Protein AF-0000000072070462 (afdb_homodimer)

Structure (mmCIF, N/CA/C/O backbone):
data_AF-0000000072070462-model_v1
#
loop_
_entity.id
_entity.type
_entity.pdbx_description
1 polymer "Cytokinin riboside 5'-monophosphate phosphoribohydrolase"
#
loop_
_atom_site.group_PDB
_atom_site.id
_atom_site.type_symbol
_atom_site.label_atom_id
_atom_site.label_alt_id
_atom_site.label_comp_id
_atom_site.label_asym_id
_atom_site.label_entity_id
_atom_site.label_seq_id
_atom_site.pdbx_PDB_ins_code
_atom_site.Cartn_x
_atom_site.Cartn_y
_atom_site.Cartn_z
_atom_site.occupancy
_atom_site.B_iso_or_equiv
_atom_site.auth_seq_id
_atom_site.auth_comp_id
_atom_site.auth_asym_id
_atom_site.auth_atom_id
_atom_site.pdbx_PDB_model_num
ATOM 1 N N . MET A 1 1 ? 5.954 -18.035 -5.989 1 98.23 1 MET A N 1
ATOM 2 C CA . MET A 1 1 ? 5.394 -16.854 -6.638 1 98.23 1 MET A CA 1
ATOM 3 C C . MET A 1 1 ? 4.188 -16.329 -5.866 1 98.23 1 MET A C 1
ATOM 5 O O . MET A 1 1 ? 3.255 -17.081 -5.577 1 98.23 1 MET A O 1
ATOM 9 N N . CYS A 1 2 ? 4.23 -15.077 -5.515 1 98.66 2 CYS A N 1
ATOM 10 C CA . CYS A 1 2 ? 3.067 -14.418 -4.932 1 98.66 2 CYS A CA 1
ATOM 11 C C . CYS A 1 2 ? 2.26 -13.69 -6.001 1 98.66 2 CYS A C 1
ATOM 13 O O . CYS A 1 2 ? 2.813 -12.904 -6.774 1 98.66 2 CYS A O 1
ATOM 15 N N . VAL A 1 3 ? 0.992 -13.948 -6.027 1 98.82 3 VAL A N 1
ATOM 16 C CA . VAL A 1 3 ? 0.143 -13.298 -7.021 1 98.82 3 VAL A CA 1
ATOM 17 C C . VAL A 1 3 ? -0.932 -12.471 -6.32 1 98.82 3 VAL A C 1
ATOM 19 O O . VAL A 1 3 ? -1.684 -12.992 -5.492 1 98.82 3 VAL A O 1
ATOM 22 N N . PHE A 1 4 ? -0.96 -11.198 -6.631 1 98.62 4 PHE A N 1
ATOM 23 C CA . PHE A 1 4 ? -2.036 -10.294 -6.241 1 98.62 4 PHE A CA 1
ATOM 24 C C . PHE A 1 4 ? -3.077 -10.182 -7.349 1 98.62 4 PHE A C 1
ATOM 26 O O . PHE A 1 4 ? -2.734 -9.929 -8.506 1 98.62 4 PHE A O 1
ATOM 33 N N . CYS A 1 5 ? -4.326 -10.35 -7.011 1 98.18 5 CYS A N 1
ATOM 34 C CA . CYS A 1 5 ? -5.343 -10.229 -8.05 1 98.18 5 CYS A CA 1
ATOM 35 C C . CYS A 1 5 ? -6.708 -9.926 -7.444 1 98.18 5 CYS A C 1
ATOM 37 O O . CYS A 1 5 ? -6.855 -9.888 -6.222 1 98.18 5 CYS A O 1
ATOM 39 N N . GLY A 1 6 ? -7.603 -9.692 -8.32 1 96.28 6 GLY A N 1
ATOM 40 C CA . GLY A 1 6 ? -8.926 -9.262 -7.898 1 96.28 6 GLY A CA 1
ATOM 41 C C . GLY A 1 6 ? -9.725 -10.361 -7.223 1 96.28 6 GLY A C 1
ATOM 42 O O . GLY A 1 6 ? -9.659 -11.523 -7.63 1 96.28 6 GLY A O 1
ATOM 43 N N . SER A 1 7 ? -10.472 -9.97 -6.198 1 91.85 7 SER A N 1
ATOM 44 C CA . SER A 1 7 ? -11.461 -10.861 -5.599 1 91.85 7 SER A CA 1
ATOM 45 C C . SER A 1 7 ? -12.666 -11.046 -6.515 1 91.85 7 SER A C 1
ATOM 47 O O . SER A 1 7 ? -13.496 -11.928 -6.288 1 91.85 7 SER A O 1
ATOM 49 N N . ASN A 1 8 ? -12.722 -10.264 -7.564 1 93.54 8 ASN A N 1
ATOM 50 C CA . ASN A 1 8 ? -13.682 -10.378 -8.657 1 93.54 8 ASN A CA 1
ATOM 51 C C . ASN A 1 8 ? -13.003 -10.792 -9.959 1 93.54 8 ASN A C 1
ATOM 53 O O . ASN A 1 8 ? -11.802 -10.577 -10.133 1 93.54 8 ASN A O 1
ATOM 57 N N . SER A 1 9 ? -13.795 -11.349 -10.879 1 94.44 9 SER A N 1
ATOM 58 C CA . SER A 1 9 ? -13.232 -11.845 -12.131 1 94.44 9 SER A CA 1
ATOM 59 C C . SER A 1 9 ? -13.228 -10.76 -13.203 1 94.44 9 SER A C 1
ATOM 61 O O . SER A 1 9 ? -12.677 -10.954 -14.288 1 94.44 9 SER A O 1
ATOM 63 N N . GLY A 1 10 ? -13.814 -9.6 -12.848 1 95.64 10 GLY A N 1
ATOM 64 C CA . GLY A 1 10 ? -14.039 -8.606 -13.886 1 95.64 10 GLY A CA 1
ATOM 65 C C . GLY A 1 10 ? -15.215 -8.938 -14.785 1 95.64 10 GLY A C 1
ATOM 66 O O . GLY A 1 10 ? -15.837 -9.992 -14.639 1 95.64 10 GLY A O 1
ATOM 67 N N . TYR A 1 11 ? -15.548 -8.038 -15.686 1 96.18 11 TYR A N 1
ATOM 68 C CA . TYR A 1 11 ? -16.729 -8.217 -16.522 1 96.18 11 TYR A CA 1
ATOM 69 C C . TYR A 1 11 ? -16.373 -8.921 -17.826 1 96.18 11 TYR A C 1
ATOM 71 O O . TYR A 1 11 ? -17.239 -9.509 -18.478 1 96.18 11 TYR A O 1
ATOM 79 N N . ARG A 1 12 ? -15.117 -8.817 -18.233 1 97.73 12 ARG A N 1
ATOM 80 C CA . ARG A 1 12 ? -14.734 -9.422 -19.504 1 97.73 12 ARG A CA 1
ATOM 81 C C . ARG A 1 12 ? -13.982 -10.73 -19.283 1 97.73 12 ARG A C 1
ATOM 83 O O . ARG A 1 12 ? -13.18 -10.842 -18.353 1 97.73 12 ARG A O 1
ATOM 90 N N . GLN A 1 13 ? -14.049 -11.69 -20.115 1 97.62 13 GLN A N 1
ATOM 91 C CA . GLN A 1 13 ? -13.485 -13.033 -20.032 1 97.62 13 GLN A CA 1
ATOM 92 C C . GLN A 1 13 ? -11.963 -12.997 -20.137 1 97.62 13 GLN A C 1
ATOM 94 O O . GLN A 1 13 ? -11.278 -13.881 -19.619 1 97.62 13 GLN A O 1
ATOM 99 N N . VAL A 1 14 ? -11.431 -11.973 -20.733 1 98.33 14 VAL A N 1
ATOM 100 C CA . VAL A 1 14 ? -9.997 -11.874 -20.983 1 98.33 14 VAL A CA 1
ATOM 101 C C . VAL A 1 14 ? -9.237 -11.918 -19.659 1 98.33 14 VAL A C 1
ATOM 103 O O . VAL A 1 14 ? -8.12 -12.436 -19.594 1 98.33 14 VAL A O 1
ATOM 106 N N . PHE A 1 15 ? -9.86 -11.486 -18.603 1 98.46 15 PHE A N 1
ATOM 107 C CA . PHE A 1 15 ? -9.194 -11.452 -17.306 1 98.46 15 PHE A CA 1
ATOM 108 C C . PHE A 1 15 ? -9.127 -12.846 -16.695 1 98.46 15 PHE A C 1
ATOM 110 O O . PHE A 1 15 ? -8.087 -13.251 -16.171 1 98.46 15 PHE A O 1
ATOM 117 N N . SER A 1 16 ? -10.188 -13.572 -16.762 1 98.12 16 SER A N 1
ATOM 118 C CA . SER A 1 16 ? -10.19 -14.958 -16.306 1 98.12 16 SER A CA 1
ATOM 119 C C . SER A 1 16 ? -9.226 -15.811 -17.125 1 98.12 16 SER A C 1
ATOM 121 O O . SER A 1 16 ? -8.53 -16.668 -16.578 1 98.12 16 SER A O 1
ATOM 123 N N . ASP A 1 17 ? -9.192 -15.551 -18.414 1 98.55 17 ASP A N 1
ATOM 124 C CA . ASP A 1 17 ? -8.268 -16.271 -19.286 1 98.55 17 ASP A CA 1
ATOM 125 C C . ASP A 1 17 ? -6.818 -16.015 -18.88 1 98.55 17 ASP A C 1
ATOM 127 O O . ASP A 1 17 ? -5.997 -16.935 -18.88 1 98.55 17 ASP A O 1
ATOM 131 N N . ALA A 1 18 ? -6.532 -14.798 -18.575 1 98.55 18 ALA A N 1
ATOM 132 C CA . ALA A 1 18 ? -5.177 -14.434 -18.171 1 98.55 18 ALA A CA 1
ATOM 133 C C . ALA A 1 18 ? -4.781 -15.14 -16.878 1 98.55 18 ALA A C 1
ATOM 135 O O . ALA A 1 18 ? -3.651 -15.615 -16.743 1 98.55 18 ALA A O 1
ATOM 136 N N . ALA A 1 19 ? -5.696 -15.192 -15.901 1 98.43 19 ALA A N 1
ATOM 137 C CA . ALA A 1 19 ? -5.439 -15.891 -14.645 1 98.43 19 ALA A CA 1
ATOM 138 C C . ALA A 1 19 ? -5.19 -17.378 -14.885 1 98.43 19 ALA A C 1
ATOM 140 O O . ALA A 1 19 ? -4.271 -17.961 -14.305 1 98.43 19 ALA A O 1
ATOM 141 N N . THR A 1 20 ? -5.996 -17.96 -15.727 1 98.09 20 THR A N 1
ATOM 142 C CA . THR A 1 20 ? -5.856 -19.37 -16.075 1 98.09 20 THR A CA 1
ATOM 143 C C . THR A 1 20 ? -4.517 -19.627 -16.761 1 98.09 20 THR A C 1
ATOM 145 O O . THR A 1 20 ? -3.815 -20.583 -16.425 1 98.09 20 THR A O 1
ATOM 148 N N . GLU A 1 21 ? -4.203 -18.797 -17.709 1 98.52 21 GLU A N 1
ATOM 149 C CA . GLU A 1 21 ? -2.937 -18.93 -18.425 1 98.52 21 GLU A CA 1
ATOM 150 C C . GLU A 1 21 ? -1.751 -18.825 -17.471 1 98.52 21 GLU A C 1
ATOM 152 O O . GLU A 1 21 ? -0.796 -19.598 -17.573 1 98.52 21 GLU A O 1
ATOM 157 N N . LEU A 1 22 ? -1.793 -17.853 -16.588 1 98.78 22 LEU A N 1
ATOM 158 C CA . LEU A 1 22 ? -0.713 -17.712 -15.617 1 98.78 22 LEU A CA 1
ATOM 159 C C . LEU A 1 22 ? -0.614 -18.949 -14.73 1 98.78 22 LEU A C 1
ATOM 161 O O . LEU A 1 22 ? 0.483 -19.453 -14.48 1 98.78 22 LEU A O 1
ATOM 165 N N . GLY A 1 23 ? -1.777 -19.413 -14.214 1 98.68 23 GLY A N 1
ATOM 166 C CA . GLY A 1 23 ? -1.783 -20.63 -13.417 1 98.68 23 GLY A CA 1
ATOM 167 C C . GLY A 1 23 ? -1.175 -21.818 -14.139 1 98.68 23 GLY A C 1
ATOM 168 O O . GLY A 1 23 ? -0.385 -22.565 -13.558 1 98.68 23 GLY A O 1
ATOM 169 N N . ASP A 1 24 ? -1.527 -21.978 -15.407 1 98.39 24 ASP A N 1
ATOM 170 C CA . ASP A 1 24 ? -0.991 -23.064 -16.221 1 98.39 24 ASP A CA 1
ATOM 171 C C . ASP A 1 24 ? 0.525 -22.948 -16.363 1 98.39 24 ASP A C 1
ATOM 173 O O . ASP A 1 24 ? 1.242 -23.946 -16.261 1 98.39 24 ASP A O 1
ATOM 177 N N . GLU A 1 25 ? 0.974 -21.751 -16.626 1 98.55 25 GLU A N 1
ATOM 178 C CA . GLU A 1 25 ? 2.404 -21.528 -16.816 1 98.55 25 GLU A CA 1
ATOM 179 C C . GLU A 1 25 ? 3.179 -21.79 -15.528 1 98.55 25 GLU A C 1
ATOM 181 O O . GLU A 1 25 ? 4.279 -22.346 -15.561 1 98.55 25 GLU A O 1
ATOM 186 N N . LEU A 1 26 ? 2.638 -21.382 -14.361 1 98.53 26 LEU A N 1
ATOM 187 C CA . LEU A 1 26 ? 3.282 -21.663 -13.083 1 98.53 26 LEU A CA 1
ATOM 188 C C . LEU A 1 26 ? 3.385 -23.166 -12.845 1 98.53 26 LEU A C 1
ATOM 190 O O . LEU A 1 26 ? 4.445 -23.668 -12.464 1 98.53 26 LEU A O 1
ATOM 194 N N . ALA A 1 27 ? 2.308 -23.851 -13.098 1 98.27 27 ALA A N 1
ATOM 195 C CA . ALA A 1 27 ? 2.282 -25.298 -12.903 1 98.27 27 ALA A CA 1
ATOM 196 C C . ALA A 1 27 ? 3.29 -25.993 -13.813 1 98.27 27 ALA A C 1
ATOM 198 O O . ALA A 1 27 ? 4.031 -26.874 -13.371 1 98.27 27 ALA A O 1
ATOM 199 N N . LYS A 1 28 ? 3.266 -25.574 -15.063 1 97.96 28 LYS A N 1
ATOM 200 C CA . LYS A 1 28 ? 4.191 -26.139 -16.042 1 97.96 28 LYS A CA 1
ATOM 201 C C . LYS A 1 28 ? 5.639 -25.964 -15.594 1 97.96 28 LYS A C 1
ATOM 203 O O . LYS A 1 28 ? 6.477 -26.838 -15.828 1 97.96 28 LYS A O 1
ATOM 208 N N . ARG A 1 29 ? 5.932 -24.884 -14.963 1 97.28 29 ARG A N 1
ATOM 209 C CA . ARG A 1 29 ? 7.285 -24.556 -14.526 1 97.28 29 ARG A CA 1
ATOM 210 C C . ARG A 1 29 ? 7.543 -25.067 -13.113 1 97.28 29 ARG A C 1
ATOM 212 O O . ARG A 1 29 ? 8.609 -24.823 -12.544 1 97.28 29 ARG A O 1
ATOM 219 N N . ARG A 1 30 ? 6.558 -25.676 -12.519 1 98.04 30 ARG A N 1
ATOM 220 C CA . ARG A 1 30 ? 6.632 -26.255 -11.181 1 98.04 30 ARG A CA 1
ATOM 221 C C . ARG A 1 30 ? 6.88 -25.178 -10.131 1 98.04 30 ARG A C 1
ATOM 223 O O . ARG A 1 30 ? 7.724 -25.346 -9.249 1 98.04 30 ARG A O 1
ATOM 230 N N . ILE A 1 31 ? 6.218 -24.055 -10.309 1 98.08 31 ILE A N 1
ATOM 231 C CA . ILE A 1 31 ? 6.31 -22.94 -9.373 1 98.08 31 ILE A CA 1
ATOM 232 C C . ILE A 1 31 ? 5.111 -22.961 -8.427 1 98.08 31 ILE A C 1
ATOM 234 O O . ILE A 1 31 ? 3.963 -23.037 -8.871 1 98.08 31 ILE A O 1
ATOM 238 N N . ASP A 1 32 ? 5.384 -22.894 -7.134 1 98.57 32 ASP A N 1
ATOM 239 C CA . ASP A 1 32 ? 4.336 -22.856 -6.119 1 98.57 32 ASP A CA 1
ATOM 240 C C . ASP A 1 32 ? 3.687 -21.476 -6.05 1 98.57 32 ASP A C 1
ATOM 242 O O . ASP A 1 32 ? 4.269 -20.487 -6.502 1 98.57 32 ASP A O 1
ATOM 246 N N . LEU A 1 33 ? 2.49 -21.459 -5.482 1 98.7 33 LEU A N 1
ATOM 247 C CA . LEU A 1 33 ? 1.714 -20.225 -5.453 1 98.7 33 LEU A CA 1
ATOM 248 C C . LEU A 1 33 ? 1.467 -19.772 -4.018 1 98.7 33 LEU A C 1
ATOM 250 O O . LEU A 1 33 ? 1.099 -20.58 -3.162 1 98.7 33 LEU A O 1
ATOM 254 N N . VAL A 1 34 ? 1.719 -18.501 -3.783 1 98.64 34 VAL A N 1
ATOM 255 C CA . VAL A 1 34 ? 1.23 -17.771 -2.619 1 98.64 34 VAL A CA 1
ATOM 256 C C . VAL A 1 34 ? 0.218 -16.715 -3.058 1 98.64 34 VAL A C 1
ATOM 258 O O . VAL A 1 34 ? 0.471 -15.957 -3.998 1 98.64 34 VAL A O 1
ATOM 261 N N . TYR A 1 35 ? -0.968 -16.677 -2.453 1 98.04 35 TYR A N 1
ATOM 262 C CA . TYR A 1 35 ? -1.971 -15.692 -2.844 1 98.04 35 TYR A CA 1
ATOM 263 C C . TYR A 1 35 ? -2.833 -15.29 -1.653 1 98.04 35 TYR A C 1
ATOM 265 O O . TYR A 1 35 ? -2.569 -15.701 -0.521 1 98.04 35 TYR A O 1
ATOM 273 N N . GLY A 1 36 ? -3.819 -14.453 -1.884 1 95.9 36 GLY A N 1
ATOM 274 C CA . GLY A 1 36 ? -4.551 -13.805 -0.807 1 95.9 36 GLY A CA 1
ATOM 275 C C . GLY A 1 36 ? -5.558 -14.719 -0.136 1 95.9 36 GLY A C 1
ATOM 276 O O . GLY A 1 36 ? -6.284 -14.296 0.766 1 95.9 36 GLY A O 1
ATOM 277 N N . GLY A 1 37 ? -5.7 -15.906 -0.567 1 93.62 37 GLY A N 1
ATOM 278 C CA . GLY A 1 37 ? -6.411 -16.942 0.165 1 93.62 37 GLY A CA 1
ATOM 279 C C . GLY A 1 37 ? -7.881 -17.03 -0.202 1 93.62 37 GLY A C 1
ATOM 280 O O . GLY A 1 37 ? -8.586 -17.933 0.253 1 93.62 37 GLY A O 1
ATOM 281 N N . GLY A 1 38 ? -8.391 -16.129 -0.982 1 90.19 38 GLY A N 1
ATOM 282 C CA . GLY A 1 38 ? -9.787 -16.192 -1.384 1 90.19 38 GLY A CA 1
ATOM 283 C C . GLY A 1 38 ? -10.064 -17.275 -2.41 1 90.19 38 GLY A C 1
ATOM 284 O O . GLY A 1 38 ? -9.173 -17.659 -3.17 1 90.19 38 GLY A O 1
ATOM 285 N N . SER A 1 39 ? -11.286 -17.737 -2.385 1 90.68 39 SER A N 1
ATOM 286 C CA . SER A 1 39 ? -11.683 -18.749 -3.359 1 90.68 39 SER A CA 1
ATOM 287 C C . SER A 1 39 ? -12.563 -18.15 -4.451 1 90.68 39 SER A C 1
ATOM 289 O O . SER A 1 39 ? -13.166 -18.881 -5.24 1 90.68 39 SER A O 1
ATOM 291 N N . VAL A 1 40 ? -12.613 -16.842 -4.484 1 90.19 40 VAL A N 1
ATOM 292 C CA . VAL A 1 40 ? -13.514 -16.154 -5.404 1 90.19 40 VAL A CA 1
ATOM 293 C C . VAL A 1 40 ? -12.702 -15.36 -6.425 1 90.19 40 VAL A C 1
ATOM 295 O O . VAL A 1 40 ? -11.516 -15.096 -6.214 1 90.19 40 VAL A O 1
ATOM 298 N N . GLY A 1 41 ? -13.324 -15.058 -7.553 1 94.2 41 GLY A N 1
ATOM 299 C CA . GLY A 1 41 ? -12.716 -14.189 -8.549 1 94.2 41 GLY A CA 1
ATOM 300 C C . GLY A 1 41 ? -11.475 -14.787 -9.184 1 94.2 41 GLY A C 1
ATOM 301 O O . GLY A 1 41 ? -11.411 -15.996 -9.416 1 94.2 41 GLY A O 1
ATOM 302 N N . LEU A 1 42 ? -10.566 -13.946 -9.499 1 97.89 42 LEU A N 1
ATOM 303 C CA . LEU A 1 42 ? -9.33 -14.403 -10.125 1 97.89 42 LEU A CA 1
ATOM 304 C C . LEU A 1 42 ? -8.493 -15.218 -9.145 1 97.89 42 LEU A C 1
ATOM 306 O O . LEU A 1 42 ? -7.744 -16.109 -9.553 1 97.89 42 LEU A O 1
ATOM 310 N N . MET A 1 43 ? -8.662 -14.892 -7.838 1 96.89 43 MET A N 1
ATOM 311 C CA . MET A 1 43 ? -7.943 -15.643 -6.814 1 96.89 43 MET A CA 1
ATOM 312 C C . MET A 1 43 ? -8.319 -17.12 -6.858 1 96.89 43 MET A C 1
ATOM 314 O O . MET A 1 43 ? -7.446 -17.989 -6.812 1 96.89 43 MET A O 1
ATOM 318 N N . GLY A 1 44 ? -9.628 -17.349 -6.939 1 95.69 44 GLY A N 1
ATOM 319 C CA . GLY A 1 44 ? -10.084 -18.728 -7.02 1 95.69 44 GLY A CA 1
ATOM 320 C C . GLY A 1 44 ? -9.584 -19.45 -8.257 1 95.69 44 GLY A C 1
ATOM 321 O O . GLY A 1 44 ? -9.174 -20.61 -8.181 1 95.69 44 GLY A O 1
ATOM 322 N N . LEU A 1 45 ? -9.548 -18.827 -9.336 1 96.65 45 LEU A N 1
ATOM 323 C CA . LEU A 1 45 ? -9.18 -19.422 -10.616 1 96.65 45 LEU A CA 1
ATOM 324 C C . LEU A 1 45 ? -7.703 -19.802 -10.633 1 96.65 45 LEU A C 1
ATOM 326 O O . LEU A 1 45 ? -7.352 -20.931 -10.985 1 96.65 45 LEU A O 1
ATOM 330 N N . ILE A 1 46 ? -6.855 -18.891 -10.233 1 98.02 46 ILE A N 1
ATOM 331 C CA . ILE A 1 46 ? -5.425 -19.155 -10.346 1 98.02 46 ILE A CA 1
ATOM 332 C C . ILE A 1 46 ? -5.013 -20.214 -9.325 1 98.02 46 ILE A C 1
ATOM 334 O O . ILE A 1 46 ? -4.179 -21.074 -9.615 1 98.02 46 ILE A O 1
ATOM 338 N N . SER A 1 47 ? -5.556 -20.086 -8.099 1 97.74 47 SER A N 1
ATOM 339 C CA . SER A 1 47 ? -5.207 -21.08 -7.089 1 97.74 47 SER A CA 1
ATOM 340 C C . SER A 1 47 ? -5.62 -22.481 -7.526 1 97.74 47 SER A C 1
ATOM 342 O O . SER A 1 47 ? -4.861 -23.438 -7.358 1 97.74 47 SER A O 1
ATOM 344 N N . GLN A 1 48 ? -6.787 -22.614 -8.139 1 97.11 48 GLN A N 1
ATOM 345 C CA . GLN A 1 48 ? -7.271 -23.904 -8.62 1 97.11 48 GLN A CA 1
ATOM 346 C C . GLN A 1 48 ? -6.364 -24.457 -9.716 1 97.11 48 GLN A C 1
ATOM 348 O O . GLN A 1 48 ? -6.025 -25.642 -9.709 1 97.11 48 GLN A O 1
ATOM 353 N N . LYS A 1 49 ? -6.011 -23.628 -10.649 1 98.12 49 LYS A N 1
ATOM 354 C CA . LYS A 1 49 ? -5.196 -24.054 -11.783 1 98.12 49 LYS A CA 1
ATOM 355 C C . LYS A 1 49 ? -3.831 -24.555 -11.322 1 98.12 49 LYS A C 1
ATOM 357 O O . LYS A 1 49 ? -3.353 -25.59 -11.792 1 98.12 49 LYS A O 1
ATOM 362 N N . VAL A 1 50 ? -3.203 -23.816 -10.424 1 98.59 50 VAL A N 1
ATOM 363 C CA . VAL A 1 50 ? -1.89 -24.206 -9.923 1 98.59 50 VAL A CA 1
ATOM 364 C C . VAL A 1 50 ? -2.004 -25.504 -9.128 1 98.59 50 VAL A C 1
ATOM 366 O O . VAL A 1 50 ? -1.175 -26.405 -9.276 1 98.59 50 VAL A O 1
ATOM 369 N N . TYR A 1 51 ? -3.032 -25.611 -8.309 1 98.09 51 TYR A N 1
ATOM 370 C CA . TYR A 1 51 ? -3.275 -26.803 -7.505 1 98.09 51 TYR A CA 1
ATOM 371 C C . TYR A 1 51 ? -3.509 -28.021 -8.391 1 98.09 51 TYR A C 1
ATOM 373 O O . TYR A 1 51 ? -2.93 -29.085 -8.16 1 98.09 51 TYR A O 1
ATOM 381 N N . ASP A 1 52 ? -4.325 -27.854 -9.385 1 97.57 52 ASP A N 1
ATOM 382 C CA . ASP A 1 52 ? -4.626 -28.934 -10.32 1 97.57 52 ASP A CA 1
ATOM 383 C C . ASP A 1 52 ? -3.37 -29.384 -11.062 1 97.57 52 ASP A C 1
ATOM 385 O O . ASP A 1 52 ? -3.271 -30.539 -11.483 1 97.57 52 ASP A O 1
ATOM 389 N N . GLY A 1 53 ? -2.506 -28.465 -11.252 1 97.94 53 GLY A N 1
ATOM 390 C CA . GLY A 1 53 ? -1.255 -28.778 -11.925 1 97.94 53 GLY A CA 1
ATOM 391 C C . GLY A 1 53 ? -0.266 -29.507 -11.036 1 97.94 53 GLY A C 1
ATOM 392 O O . GLY A 1 53 ? 0.819 -29.885 -11.485 1 97.94 53 GLY A O 1
ATOM 393 N N . GLY A 1 54 ? -0.58 -29.689 -9.743 1 97.63 54 GLY A N 1
ATOM 394 C CA . GLY A 1 54 ? 0.22 -30.5 -8.839 1 97.63 54 GLY A CA 1
ATOM 395 C C . GLY A 1 54 ? 1.201 -29.686 -8.017 1 97.63 54 GLY A C 1
ATOM 396 O O . GLY A 1 54 ? 2.078 -30.245 -7.355 1 97.63 54 GLY A O 1
ATOM 397 N N . CYS A 1 55 ? 1.091 -28.37 -8.067 1 98.38 55 CYS A N 1
ATOM 398 C CA . CYS A 1 55 ? 1.993 -27.51 -7.31 1 98.38 55 CYS A CA 1
ATOM 399 C C . CYS A 1 55 ? 1.39 -27.14 -5.96 1 98.38 55 CYS A C 1
ATOM 401 O O . CYS A 1 55 ? 0.189 -27.308 -5.745 1 98.38 55 CYS A O 1
ATOM 403 N N . HIS A 1 56 ? 2.228 -26.675 -5.065 1 98.14 56 HIS A N 1
ATOM 404 C CA . HIS A 1 56 ? 1.779 -26.254 -3.743 1 98.14 56 HIS A CA 1
ATOM 405 C C . HIS A 1 56 ? 1.126 -24.877 -3.794 1 98.14 56 HIS A C 1
ATOM 407 O O . HIS A 1 56 ? 1.607 -23.983 -4.495 1 98.14 56 HIS A O 1
ATOM 413 N N . VAL A 1 57 ? 0.012 -24.734 -3.075 1 98.47 57 VAL A N 1
ATOM 414 C CA . VAL A 1 57 ? -0.74 -23.485 -3.017 1 98.47 57 VAL A CA 1
ATOM 415 C C . VAL A 1 57 ? -0.928 -23.062 -1.562 1 98.47 57 VAL A C 1
ATOM 417 O O . VAL A 1 57 ? -1.447 -23.83 -0.747 1 98.47 57 VAL A O 1
ATOM 420 N N . LEU A 1 58 ? -0.462 -21.831 -1.263 1 98.27 58 LEU A N 1
ATOM 421 C CA . LEU A 1 58 ? -0.645 -21.249 0.063 1 98.27 58 LEU A CA 1
ATOM 422 C C . LEU A 1 58 ? -1.474 -19.971 -0.014 1 98.27 58 LEU A C 1
ATOM 424 O O . LEU A 1 58 ? -1.045 -18.984 -0.616 1 98.27 58 LEU A O 1
ATOM 428 N N . GLY A 1 59 ? -2.63 -20.021 0.552 1 97.54 59 GLY A N 1
ATOM 429 C CA . GLY A 1 59 ? -3.434 -18.824 0.737 1 97.54 59 GLY A CA 1
ATOM 430 C C . GLY A 1 59 ? -3.246 -18.182 2.098 1 97.54 59 GLY A C 1
ATOM 431 O O . GLY A 1 59 ? -3.141 -18.879 3.109 1 97.54 59 GLY A O 1
ATOM 432 N N . VAL A 1 60 ? -3.111 -16.847 2.099 1 95.64 60 VAL A N 1
ATOM 433 C CA . VAL A 1 60 ? -3.023 -16.103 3.351 1 95.64 60 VAL A CA 1
ATOM 434 C C . VAL A 1 60 ? -4.205 -15.142 3.466 1 95.64 60 VAL A C 1
ATOM 436 O O . VAL A 1 60 ? -4.38 -14.26 2.622 1 95.64 60 VAL A O 1
ATOM 439 N N . ILE A 1 61 ? -5.005 -15.276 4.525 1 92.69 61 ILE A N 1
ATOM 440 C CA . ILE A 1 61 ? -6.239 -14.5 4.562 1 92.69 61 ILE A CA 1
ATOM 441 C C . ILE A 1 61 ? -6.495 -14.004 5.983 1 92.69 61 ILE A C 1
ATOM 443 O O . ILE A 1 61 ? -6.381 -14.769 6.944 1 92.69 61 ILE A O 1
ATOM 447 N N . PRO A 1 62 ? -6.718 -12.674 6.028 1 86.16 62 PRO A N 1
ATOM 448 C CA . PRO A 1 62 ? -7.165 -12.206 7.342 1 86.16 62 PRO A CA 1
ATOM 449 C C . PRO A 1 62 ? -8.529 -12.769 7.735 1 86.16 62 PRO A C 1
ATOM 451 O O . PRO A 1 62 ? -9.42 -12.886 6.89 1 86.16 62 PRO A O 1
ATOM 454 N N . ARG A 1 63 ? -8.679 -12.977 8.92 1 79.42 63 ARG A N 1
ATOM 455 C CA . ARG A 1 63 ? -9.928 -13.538 9.425 1 79.42 63 ARG A CA 1
ATOM 456 C C . ARG A 1 63 ? -11.122 -12.691 8.996 1 79.42 63 ARG A C 1
ATOM 458 O O . ARG A 1 63 ? -12.155 -13.226 8.588 1 79.42 63 ARG A O 1
ATOM 465 N N . ALA A 1 64 ? -10.997 -11.478 9.024 1 75.83 64 ALA A N 1
ATOM 466 C CA . ALA A 1 64 ? -12.085 -10.54 8.764 1 75.83 64 ALA A CA 1
ATOM 467 C C . ALA A 1 64 ? -12.553 -10.63 7.314 1 75.83 64 ALA A C 1
ATOM 469 O O . ALA A 1 64 ? -13.693 -10.281 6.999 1 75.83 64 ALA A O 1
ATOM 470 N N . LEU A 1 65 ? -11.708 -11.2 6.481 1 84.92 65 LEU A N 1
ATOM 471 C CA . LEU A 1 65 ? -12.043 -11.2 5.062 1 84.92 65 LEU A CA 1
ATOM 472 C C . LEU A 1 65 ? -12.542 -12.572 4.621 1 84.92 65 LEU A C 1
ATOM 474 O O . LEU A 1 65 ? -13.004 -12.736 3.49 1 84.92 65 LEU A O 1
ATOM 478 N N . MET A 1 66 ? -12.491 -13.531 5.446 1 84.36 66 MET A N 1
ATOM 479 C CA . MET A 1 66 ? -12.862 -14.897 5.087 1 84.36 66 MET A CA 1
ATOM 480 C C . MET A 1 66 ? -14.304 -14.958 4.595 1 84.36 66 MET A C 1
ATOM 482 O O . MET A 1 66 ? -14.581 -15.533 3.541 1 84.36 66 MET A O 1
ATOM 486 N N . PRO A 1 67 ? -15.183 -14.326 5.281 1 76.1 67 PRO A N 1
ATOM 487 C CA . PRO A 1 67 ? -16.569 -14.421 4.815 1 76.1 67 PRO A CA 1
ATOM 488 C C . PRO A 1 67 ? -16.778 -13.768 3.45 1 76.1 67 PRO A C 1
ATOM 490 O O . PRO A 1 67 ? -17.694 -14.145 2.715 1 76.1 67 PRO A O 1
ATOM 493 N N . LEU A 1 68 ? -15.938 -12.886 3.149 1 78.46 68 LEU A N 1
ATOM 494 C CA . LEU A 1 68 ? -16.095 -12.131 1.91 1 78.46 68 LEU A CA 1
ATOM 495 C C . LEU A 1 68 ? -15.385 -12.828 0.755 1 78.46 68 LEU A C 1
ATOM 497 O O . LEU A 1 68 ? -15.835 -12.756 -0.391 1 78.46 68 LEU A O 1
ATOM 501 N N . GLU A 1 69 ? -14.302 -13.461 1.117 1 83.54 69 GLU A N 1
ATOM 502 C CA . GLU A 1 69 ? -13.426 -13.906 0.037 1 83.54 69 GLU A CA 1
ATOM 503 C C . GLU A 1 69 ? -13.431 -15.427 -0.086 1 83.54 69 GLU A C 1
ATOM 505 O O . GLU A 1 69 ? -12.831 -15.982 -1.009 1 83.54 69 GLU A O 1
ATOM 510 N N . ILE A 1 70 ? -14.099 -16.088 0.76 1 81.15 70 ILE A N 1
ATOM 511 C CA . ILE A 1 70 ? -14.194 -17.54 0.669 1 81.15 70 ILE A CA 1
ATOM 512 C C . ILE A 1 70 ? -15.647 -17.949 0.438 1 81.15 70 ILE A C 1
ATOM 514 O O . ILE A 1 70 ? -16.509 -17.708 1.287 1 81.15 70 ILE A O 1
ATOM 518 N N . SER A 1 71 ? -15.808 -18.378 -0.772 1 78.57 71 SER A N 1
ATOM 519 C CA . SER A 1 71 ? -17.1 -18.956 -1.128 1 78.57 71 SER A CA 1
ATOM 520 C C . SER A 1 71 ? -16.958 -20.418 -1.536 1 78.57 71 SER A C 1
ATOM 522 O O . SER A 1 71 ? -16.365 -20.724 -2.573 1 78.57 71 SER A O 1
ATOM 524 N N . GLY A 1 72 ? -17.071 -21.329 -0.558 1 77.56 72 GLY A N 1
ATOM 525 C CA . GLY A 1 72 ? -16.915 -22.748 -0.832 1 77.56 72 GLY A CA 1
ATOM 526 C C . GLY A 1 72 ? -15.586 -23.305 -0.359 1 77.56 72 GLY A C 1
ATOM 527 O O . GLY A 1 72 ? -15.121 -22.974 0.734 1 77.56 72 GLY A O 1
ATOM 528 N N . GLN A 1 73 ? -14.965 -24.115 -1.317 1 80.48 73 GLN A N 1
ATOM 529 C CA . GLN A 1 73 ? -13.758 -24.813 -0.889 1 80.48 73 GLN A CA 1
ATOM 530 C C . GLN A 1 73 ? -12.504 -24.083 -1.362 1 80.48 73 GLN A C 1
ATOM 532 O O . GLN A 1 73 ? -12.469 -23.555 -2.475 1 80.48 73 GLN A O 1
ATOM 537 N N . THR A 1 74 ? -11.588 -23.906 -0.463 1 86.66 74 THR A N 1
ATOM 538 C CA . THR A 1 74 ? -10.26 -23.426 -0.83 1 86.66 74 THR A CA 1
ATOM 539 C C . THR A 1 74 ? -9.337 -24.594 -1.164 1 86.66 74 THR A C 1
ATOM 541 O O . THR A 1 74 ? -9.627 -25.741 -0.819 1 86.66 74 THR A O 1
ATOM 544 N N . VAL A 1 75 ? -8.382 -24.251 -1.957 1 91.22 75 VAL A N 1
ATOM 545 C CA . VAL A 1 75 ? -7.429 -25.292 -2.326 1 91.22 75 VAL A CA 1
ATOM 546 C C . VAL A 1 75 ? -6.104 -25.061 -1.602 1 91.22 75 VAL A C 1
ATOM 548 O O . VAL A 1 75 ? -5.783 -23.93 -1.229 1 91.22 75 VAL A O 1
ATOM 551 N N . GLY A 1 76 ? -5.373 -26.203 -1.355 1 94.48 76 GLY A N 1
ATOM 552 C CA . GLY A 1 76 ? -4.065 -26.098 -0.73 1 94.48 76 GLY A CA 1
ATOM 553 C C . GLY A 1 76 ? -4.133 -25.72 0.738 1 94.48 76 GLY A C 1
ATOM 554 O O . GLY A 1 76 ? -5.079 -26.09 1.436 1 94.48 76 GLY A O 1
ATOM 555 N N . GLU A 1 77 ? -3.131 -24.996 1.127 1 94.81 77 GLU A N 1
ATOM 556 C CA . GLU A 1 77 ? -3.022 -24.551 2.513 1 94.81 77 GLU A CA 1
ATOM 557 C C . GLU A 1 77 ? -3.567 -23.136 2.683 1 94.81 77 GLU A C 1
ATOM 559 O O . GLU A 1 77 ? -3.346 -22.273 1.83 1 94.81 77 GLU A O 1
ATOM 564 N N . VAL A 1 78 ? -4.31 -22.969 3.719 1 93.15 78 VAL A N 1
ATOM 565 C CA . VAL A 1 78 ? -4.817 -21.637 4.031 1 93.15 78 VAL A CA 1
ATOM 566 C C . VAL A 1 78 ? -4.31 -21.198 5.403 1 93.15 78 VAL A C 1
ATOM 568 O O . VAL A 1 78 ? -4.544 -21.879 6.404 1 93.15 78 VAL A O 1
ATOM 571 N N . ARG A 1 79 ? -3.653 -20.171 5.379 1 92.46 79 ARG A N 1
ATOM 572 C CA . ARG A 1 79 ? -3.164 -19.57 6.615 1 92.46 79 ARG A CA 1
ATOM 573 C C . ARG A 1 79 ? -3.992 -18.347 6.994 1 92.46 79 ARG A C 1
ATOM 575 O O . ARG A 1 79 ? -4.072 -17.384 6.23 1 92.46 79 ARG A O 1
ATOM 582 N N . ILE A 1 80 ? -4.565 -18.421 8.155 1 88.42 80 ILE A N 1
ATOM 583 C CA . ILE A 1 80 ? -5.38 -17.317 8.65 1 88.42 80 ILE A CA 1
ATOM 584 C C . ILE A 1 80 ? -4.524 -16.388 9.508 1 88.42 80 ILE A C 1
ATOM 586 O O . ILE A 1 80 ? -3.795 -16.846 10.391 1 88.42 80 ILE A O 1
ATOM 590 N N . VAL A 1 81 ? -4.586 -15.058 9.158 1 83.03 81 VAL A N 1
ATOM 591 C CA . VAL A 1 81 ? -3.797 -14.07 9.886 1 83.03 81 VAL A CA 1
ATOM 592 C C . VAL A 1 81 ? -4.722 -13.037 10.525 1 83.03 81 VAL A C 1
ATOM 594 O O . VAL A 1 81 ? -5.939 -13.079 10.328 1 83.03 81 VAL A O 1
ATOM 597 N N . SER A 1 82 ? -4.162 -12.112 11.218 1 76.25 82 SER A N 1
ATOM 598 C CA . SER A 1 82 ? -4.98 -11.23 12.045 1 76.25 82 SER A CA 1
ATOM 599 C C . SER A 1 82 ? -5.456 -10.016 11.255 1 76.25 82 SER A C 1
ATOM 601 O O . SER A 1 82 ? -6.563 -9.521 11.475 1 76.25 82 SER A O 1
ATOM 603 N N . ASP A 1 83 ? -4.553 -9.508 10.385 1 80.87 83 ASP A N 1
ATOM 604 C CA . ASP A 1 83 ? -4.902 -8.273 9.689 1 80.87 83 ASP A CA 1
ATOM 605 C C . ASP A 1 83 ? -4.182 -8.177 8.346 1 80.87 83 ASP A C 1
ATOM 607 O O . ASP A 1 83 ? -3.443 -9.087 7.965 1 80.87 83 ASP A O 1
ATOM 611 N N . MET A 1 84 ? -4.367 -7.056 7.735 1 85.35 84 MET A N 1
ATOM 612 C CA . MET A 1 84 ? -3.88 -6.876 6.371 1 85.35 84 MET A CA 1
ATOM 613 C C . MET A 1 84 ? -2.363 -6.727 6.349 1 85.35 84 MET A C 1
ATOM 615 O O . MET A 1 84 ? -1.711 -7.104 5.374 1 85.35 84 MET A O 1
ATOM 619 N N . HIS A 1 85 ? -1.735 -6.064 7.334 1 82.33 85 HIS A N 1
ATOM 620 C CA . HIS A 1 85 ? -0.286 -5.911 7.38 1 82.33 85 HIS A CA 1
ATOM 621 C C . HIS A 1 85 ? 0.406 -7.26 7.55 1 82.33 85 HIS A C 1
ATOM 623 O O . HIS A 1 85 ? 1.379 -7.556 6.853 1 82.33 85 HIS A O 1
ATOM 629 N N . GLU A 1 86 ? -0.223 -8.093 8.399 1 81.91 86 GLU A N 1
ATOM 630 C CA . GLU A 1 86 ? 0.307 -9.441 8.577 1 81.91 86 GLU A CA 1
ATOM 631 C C . GLU A 1 86 ? 0.147 -10.269 7.306 1 81.91 86 GLU A C 1
ATOM 633 O O . GLU A 1 86 ? 1.016 -11.078 6.972 1 81.91 86 GLU A O 1
ATOM 638 N N . ARG A 1 87 ? -0.947 -10.147 6.71 1 89.75 87 ARG A N 1
ATOM 639 C CA . ARG A 1 87 ? -1.177 -10.841 5.446 1 89.75 87 ARG A CA 1
ATOM 640 C C . ARG A 1 87 ? -0.072 -10.53 4.442 1 89.75 87 ARG A C 1
ATOM 642 O O . ARG A 1 87 ? 0.549 -11.443 3.893 1 89.75 87 ARG A O 1
ATOM 649 N N . LYS A 1 88 ? 0.182 -9.229 4.256 1 90.88 88 LYS A N 1
ATOM 650 C CA . LYS A 1 88 ? 1.17 -8.813 3.264 1 90.88 88 LYS A CA 1
ATOM 651 C C . LYS A 1 88 ? 2.571 -9.267 3.66 1 90.88 88 LYS A C 1
ATOM 653 O O . LYS A 1 88 ? 3.351 -9.704 2.811 1 90.88 88 LYS A O 1
ATOM 658 N N . ALA A 1 89 ? 2.824 -9.172 4.917 1 84.16 89 ALA A N 1
ATOM 659 C CA . ALA A 1 89 ? 4.129 -9.612 5.404 1 84.16 89 ALA A CA 1
ATOM 660 C C . ALA A 1 89 ? 4.324 -11.108 5.176 1 84.16 89 ALA A C 1
ATOM 662 O O . ALA A 1 89 ? 5.384 -11.539 4.717 1 84.16 89 ALA A O 1
ATOM 663 N N . ALA A 1 90 ? 3.324 -11.923 5.49 1 88.18 90 ALA A N 1
ATOM 664 C CA . ALA A 1 90 ? 3.385 -13.373 5.318 1 88.18 90 ALA A CA 1
ATOM 665 C C . ALA A 1 90 ? 3.54 -13.744 3.847 1 88.18 90 ALA A C 1
ATOM 667 O O . ALA A 1 90 ? 4.362 -14.595 3.498 1 88.18 90 ALA A O 1
ATOM 668 N N . MET A 1 91 ? 2.812 -13.098 3.046 1 95.21 91 MET A N 1
ATOM 669 C CA . MET A 1 91 ? 2.884 -13.368 1.613 1 95.21 91 MET A CA 1
ATOM 670 C C . MET A 1 91 ? 4.267 -13.035 1.065 1 95.21 91 MET A C 1
ATOM 672 O O . MET A 1 91 ? 4.828 -13.799 0.278 1 95.21 91 MET A O 1
ATOM 676 N N . ALA A 1 92 ? 4.742 -11.93 1.484 1 90.85 92 ALA A N 1
ATOM 677 C CA . ALA A 1 92 ? 6.059 -11.504 1.016 1 90.85 92 ALA A CA 1
ATOM 678 C C . ALA A 1 92 ? 7.143 -12.478 1.469 1 90.85 92 ALA A C 1
ATOM 680 O O . ALA A 1 92 ? 8.078 -12.768 0.719 1 90.85 92 ALA A O 1
ATOM 681 N N . ARG A 1 93 ? 6.948 -12.978 2.599 1 87.07 93 ARG A N 1
ATOM 682 C CA . ARG A 1 93 ? 7.921 -13.903 3.172 1 87.07 93 ARG A CA 1
ATOM 683 C C . ARG A 1 93 ? 7.935 -15.224 2.411 1 87.07 93 ARG A C 1
ATOM 685 O O . ARG A 1 93 ? 8.992 -15.834 2.234 1 87.07 93 ARG A O 1
ATOM 692 N N . GLU A 1 94 ? 6.874 -15.629 2.015 1 91.92 94 GLU A N 1
ATOM 693 C CA . GLU A 1 94 ? 6.707 -16.954 1.425 1 91.92 94 GLU A CA 1
ATOM 694 C C . GLU A 1 94 ? 6.968 -16.925 -0.079 1 91.92 94 GLU A C 1
ATOM 696 O O . GLU A 1 94 ? 6.952 -17.967 -0.737 1 91.92 94 GLU A O 1
ATOM 701 N N . ALA A 1 95 ? 7.279 -15.755 -0.602 1 95.45 95 ALA A N 1
ATOM 702 C CA . ALA A 1 95 ? 7.366 -15.64 -2.056 1 95.45 95 ALA A CA 1
ATOM 703 C C . ALA A 1 95 ? 8.784 -15.285 -2.494 1 95.45 95 ALA A C 1
ATOM 705 O O . ALA A 1 95 ? 9.523 -14.629 -1.757 1 95.45 95 ALA A O 1
ATOM 706 N N . ASP A 1 96 ? 9.152 -15.704 -3.601 1 94.82 96 ASP A N 1
ATOM 707 C CA . ASP A 1 96 ? 10.434 -15.37 -4.214 1 94.82 96 ASP A CA 1
ATOM 708 C C . ASP A 1 96 ? 10.266 -14.304 -5.294 1 94.82 96 ASP A C 1
ATOM 710 O O . ASP A 1 96 ? 11.25 -13.74 -5.776 1 94.82 96 ASP A O 1
ATOM 714 N N . ALA A 1 97 ? 9.076 -14.053 -5.655 1 97.57 97 ALA A N 1
ATOM 715 C CA . ALA A 1 97 ? 8.712 -13.066 -6.668 1 97.57 97 ALA A CA 1
ATOM 716 C C . ALA A 1 97 ? 7.244 -12.668 -6.543 1 97.57 97 ALA A C 1
ATOM 718 O O . ALA A 1 97 ? 6.472 -13.33 -5.846 1 97.57 97 ALA A O 1
ATOM 719 N N . PHE A 1 98 ? 6.859 -11.581 -7.202 1 98.45 98 PHE A N 1
ATOM 720 C CA . PHE A 1 98 ? 5.509 -11.044 -7.086 1 98.45 98 PHE A CA 1
ATOM 721 C C . PHE A 1 98 ? 4.934 -10.722 -8.46 1 98.45 98 PHE A C 1
ATOM 723 O O . PHE A 1 98 ? 5.638 -10.198 -9.326 1 98.45 98 PHE A O 1
ATOM 730 N N . ILE A 1 99 ? 3.679 -11.048 -8.672 1 98.77 99 ILE A N 1
ATOM 731 C CA . ILE A 1 99 ? 2.963 -10.673 -9.887 1 98.77 99 ILE A CA 1
ATOM 732 C C . ILE A 1 99 ? 1.613 -10.059 -9.522 1 98.77 99 ILE A C 1
ATOM 734 O O . ILE A 1 99 ? 0.923 -10.55 -8.625 1 98.77 99 ILE A O 1
ATOM 738 N N . ALA A 1 100 ? 1.264 -9.03 -10.202 1 98.76 100 ALA A N 1
ATOM 739 C CA . ALA A 1 100 ? -0.088 -8.491 -10.082 1 98.76 100 ALA A CA 1
ATOM 740 C C . ALA A 1 100 ? -0.907 -8.78 -11.337 1 98.76 100 ALA A C 1
ATOM 742 O O . ALA A 1 100 ? -0.521 -8.389 -12.441 1 98.76 100 ALA A O 1
ATOM 743 N N . LEU A 1 101 ? -1.993 -9.47 -11.197 1 98.71 101 LEU A N 1
ATOM 744 C CA . LEU A 1 101 ? -3.084 -9.53 -12.163 1 98.71 101 LEU A CA 1
ATOM 745 C C . LEU A 1 101 ? -4.06 -8.376 -11.955 1 98.71 101 LEU A C 1
ATOM 747 O O . LEU A 1 101 ? -4.015 -7.699 -10.925 1 98.71 101 LEU A O 1
ATOM 751 N N . PRO A 1 102 ? -4.915 -8.117 -12.937 1 98.39 102 PRO A N 1
ATOM 752 C CA . PRO A 1 102 ? -5.895 -7.044 -12.753 1 98.39 102 PRO A CA 1
ATOM 753 C C . PRO A 1 102 ? -6.692 -7.189 -11.458 1 98.39 102 PRO A C 1
ATOM 755 O O . PRO A 1 102 ? -7.026 -8.307 -11.057 1 98.39 102 PRO A O 1
ATOM 758 N N . GLY A 1 103 ? -6.951 -6.104 -10.818 1 97.96 103 GLY A N 1
ATOM 759 C CA . GLY A 1 103 ? -7.682 -6.057 -9.561 1 97.96 103 GLY A CA 1
ATOM 760 C C . GLY A 1 103 ? -8.084 -4.651 -9.158 1 97.96 103 GLY A C 1
ATOM 761 O O . GLY A 1 103 ? -8.041 -3.728 -9.974 1 97.96 103 GLY A O 1
ATOM 762 N N . GLY A 1 104 ? -8.602 -4.533 -7.972 1 97.27 104 GLY A N 1
ATOM 763 C CA . GLY A 1 104 ? -9.064 -3.253 -7.458 1 97.27 104 GLY A CA 1
ATOM 764 C C . GLY A 1 104 ? -8.04 -2.558 -6.58 1 97.27 104 GLY A C 1
ATOM 765 O O . GLY A 1 104 ? -6.834 -2.689 -6.801 1 97.27 104 GLY A O 1
ATOM 766 N N . TYR A 1 105 ? -8.469 -1.813 -5.584 1 97.18 105 TYR A N 1
ATOM 767 C CA . TYR A 1 105 ? -7.611 -1.016 -4.714 1 97.18 105 TYR A CA 1
ATOM 768 C C . TYR A 1 105 ? -6.614 -1.899 -3.973 1 97.18 105 TYR A C 1
ATOM 770 O O . TYR A 1 105 ? -5.432 -1.562 -3.873 1 97.18 105 TYR A O 1
ATOM 778 N N . GLY A 1 106 ? -7.079 -3.019 -3.492 1 94.86 106 GLY A N 1
ATOM 779 C CA . GLY A 1 106 ? -6.216 -3.914 -2.738 1 94.86 106 GLY A CA 1
ATOM 780 C C . GLY A 1 106 ? -5.06 -4.458 -3.557 1 94.86 106 GLY A C 1
ATOM 781 O O . GLY A 1 106 ? -3.922 -4.496 -3.084 1 94.86 106 GLY A O 1
ATOM 782 N N . THR A 1 107 ? -5.312 -4.843 -4.749 1 97.89 107 THR A N 1
ATOM 783 C CA . THR A 1 107 ? -4.284 -5.376 -5.636 1 97.89 107 THR A CA 1
ATOM 784 C C . THR A 1 107 ? -3.242 -4.31 -5.959 1 97.89 107 THR A C 1
ATOM 786 O O . THR A 1 107 ? -2.039 -4.571 -5.895 1 97.89 107 THR A O 1
ATOM 789 N N . MET A 1 108 ? -3.711 -3.135 -6.251 1 98.01 108 MET A N 1
ATOM 790 C CA . MET A 1 108 ? -2.813 -2.031 -6.578 1 98.01 108 MET A CA 1
ATOM 791 C C . MET A 1 108 ? -1.948 -1.66 -5.378 1 98.01 108 MET A C 1
ATOM 793 O O . MET A 1 108 ? -0.757 -1.38 -5.529 1 98.01 108 MET A O 1
ATOM 797 N N . GLU A 1 109 ? -2.581 -1.63 -4.242 1 96.69 109 GLU A N 1
ATOM 798 C CA . GLU A 1 109 ? -1.857 -1.325 -3.012 1 96.69 109 GLU A CA 1
ATOM 799 C C . GLU A 1 109 ? -0.762 -2.355 -2.746 1 96.69 109 GLU A C 1
ATOM 801 O O . GLU A 1 109 ? 0.366 -1.995 -2.402 1 96.69 109 GLU A O 1
ATOM 806 N N . GLU A 1 110 ? -1.055 -3.652 -2.916 1 96.52 110 GLU A N 1
ATOM 807 C CA . GLU A 1 110 ? -0.083 -4.721 -2.712 1 96.52 110 GLU A CA 1
ATOM 808 C C . GLU A 1 110 ? 1.07 -4.617 -3.706 1 96.52 110 GLU A C 1
ATOM 810 O O . GLU A 1 110 ? 2.235 -4.767 -3.332 1 96.52 110 GLU A O 1
ATOM 815 N N . LEU A 1 111 ? 0.75 -4.323 -4.907 1 97.9 111 LEU A N 1
ATOM 816 C CA . LEU A 1 111 ? 1.767 -4.146 -5.937 1 97.9 111 LEU A CA 1
ATOM 817 C C . LEU A 1 111 ? 2.703 -2.995 -5.586 1 97.9 111 LEU A C 1
ATOM 819 O O . LEU A 1 111 ? 3.926 -3.153 -5.612 1 97.9 111 LEU A O 1
ATOM 823 N N . LEU A 1 112 ? 2.095 -1.883 -5.253 1 97.8 112 LEU A N 1
ATOM 824 C CA . LEU A 1 112 ? 2.888 -0.688 -4.989 1 97.8 112 LEU A CA 1
ATOM 825 C C . LEU A 1 112 ? 3.753 -0.872 -3.747 1 97.8 112 LEU A C 1
ATOM 827 O O . LEU A 1 112 ? 4.862 -0.338 -3.672 1 97.8 112 LEU A O 1
ATOM 831 N N . GLU A 1 113 ? 3.261 -1.634 -2.795 1 94.05 113 GLU A N 1
ATOM 832 C CA . GLU A 1 113 ? 4.097 -1.93 -1.636 1 94.05 113 GLU A CA 1
ATOM 833 C C . GLU A 1 113 ? 5.367 -2.67 -2.046 1 94.05 113 GLU A C 1
ATOM 835 O O . GLU A 1 113 ? 6.466 -2.314 -1.616 1 94.05 113 GLU A O 1
ATOM 840 N N . MET A 1 114 ? 5.256 -3.621 -2.903 1 95.16 114 MET A N 1
ATOM 841 C CA . MET A 1 114 ? 6.42 -4.398 -3.322 1 95.16 114 MET A CA 1
ATOM 842 C C . MET A 1 114 ? 7.369 -3.547 -4.158 1 95.16 114 MET A C 1
ATOM 844 O O . MET A 1 114 ? 8.589 -3.69 -4.059 1 95.16 114 MET A O 1
ATOM 848 N N . ILE A 1 115 ? 6.807 -2.681 -4.938 1 95.84 115 ILE A N 1
ATOM 849 C CA . ILE A 1 115 ? 7.64 -1.797 -5.746 1 95.84 115 ILE A CA 1
ATOM 850 C C . ILE A 1 115 ? 8.394 -0.826 -4.84 1 95.84 115 ILE A C 1
ATOM 852 O O . ILE A 1 115 ? 9.596 -0.612 -5.013 1 95.84 115 ILE A O 1
ATOM 856 N N . THR A 1 116 ? 7.643 -0.257 -3.877 1 91.88 116 THR A N 1
ATOM 857 C CA . THR A 1 116 ? 8.264 0.672 -2.939 1 91.88 116 THR A CA 1
ATOM 858 C C . THR A 1 116 ? 9.401 -0.006 -2.179 1 91.88 116 THR A C 1
ATOM 860 O O . THR A 1 116 ? 10.485 0.563 -2.035 1 91.88 116 THR A O 1
ATOM 863 N N . TRP A 1 117 ? 9.137 -1.195 -1.755 1 87.22 117 TRP A N 1
ATOM 864 C CA . TRP A 1 117 ? 10.139 -1.926 -0.986 1 87.22 117 TRP A CA 1
ATOM 865 C C . TRP A 1 117 ? 11.345 -2.272 -1.853 1 87.22 117 TRP A C 1
ATOM 867 O O . TRP A 1 117 ? 12.484 -2.255 -1.379 1 87.22 117 TRP A O 1
ATOM 877 N N . LEU A 1 118 ? 11.095 -2.619 -3.022 1 89.34 118 LEU A N 1
ATOM 878 C CA . LEU A 1 118 ? 12.17 -2.867 -3.977 1 89.34 118 LEU A CA 1
ATOM 879 C C . LEU A 1 118 ? 13.009 -1.611 -4.19 1 89.34 118 LEU A C 1
ATOM 881 O O . LEU A 1 118 ? 14.24 -1.666 -4.139 1 89.34 118 LEU A O 1
ATOM 885 N N . GLN A 1 119 ? 12.348 -0.515 -4.368 1 87.53 119 GLN A N 1
ATOM 886 C CA . GLN A 1 119 ? 13.003 0.775 -4.559 1 87.53 119 GLN A CA 1
ATOM 887 C C . GLN A 1 119 ? 13.878 1.131 -3.36 1 87.53 119 GLN A C 1
ATOM 889 O O . GLN A 1 119 ? 14.963 1.693 -3.522 1 87.53 119 GLN A O 1
ATOM 894 N N . LEU A 1 120 ? 13.382 0.774 -2.181 1 81.6 120 LEU A N 1
ATOM 895 C CA . LEU A 1 120 ? 14.067 1.143 -0.948 1 81.6 120 LEU A CA 1
ATOM 896 C C . LEU A 1 120 ? 15.123 0.106 -0.581 1 81.6 120 LEU A C 1
ATOM 898 O O . LEU A 1 120 ? 15.822 0.253 0.424 1 81.6 120 LEU A O 1
ATOM 902 N N . GLY A 1 121 ? 15.116 -0.971 -1.348 1 76.86 121 GLY A N 1
ATOM 903 C CA . GLY A 1 121 ? 16.123 -1.992 -1.107 1 76.86 121 GLY A CA 1
ATOM 904 C C . GLY A 1 121 ? 15.753 -2.942 0.016 1 76.86 121 GLY A C 1
ATOM 905 O O . GLY A 1 121 ? 16.614 -3.64 0.555 1 76.86 121 GLY A O 1
ATOM 906 N N . ILE A 1 122 ? 14.542 -2.925 0.406 1 77.15 122 ILE A N 1
ATOM 907 C CA . ILE A 1 122 ? 14.063 -3.809 1.463 1 77.15 122 ILE A CA 1
ATOM 908 C C . ILE A 1 122 ? 14.05 -5.252 0.964 1 77.15 122 ILE A C 1
ATOM 910 O O . ILE A 1 122 ? 14.303 -6.183 1.731 1 77.15 122 ILE A O 1
ATOM 914 N N . HIS A 1 123 ? 13.766 -5.424 -0.308 1 80.58 123 HIS A N 1
ATOM 915 C CA . HIS A 1 123 ? 13.926 -6.722 -0.954 1 80.58 123 HIS A CA 1
ATOM 916 C C . HIS A 1 123 ? 14.481 -6.57 -2.366 1 80.58 123 HIS A C 1
ATOM 918 O O . HIS A 1 123 ? 14.586 -5.454 -2.88 1 80.58 123 HIS A O 1
ATOM 924 N N . LYS A 1 124 ? 14.806 -7.685 -2.937 1 86.11 124 LYS A N 1
ATOM 925 C CA . LYS A 1 124 ? 15.369 -7.664 -4.284 1 86.11 124 LYS A CA 1
ATOM 926 C C . LYS A 1 124 ? 14.626 -8.627 -5.205 1 86.11 124 LYS A C 1
ATOM 928 O O . LYS A 1 124 ? 15.142 -9.01 -6.257 1 86.11 124 LYS A O 1
ATOM 933 N N . LYS A 1 125 ? 13.492 -9.042 -4.75 1 91.23 125 LYS A N 1
ATOM 934 C CA . LYS A 1 125 ? 12.712 -10.025 -5.496 1 91.23 125 LYS A CA 1
ATOM 935 C C . LYS A 1 125 ? 12.062 -9.393 -6.724 1 91.23 125 LYS A C 1
ATOM 937 O O . LYS A 1 125 ? 11.586 -8.257 -6.666 1 91.23 125 LYS A O 1
ATOM 942 N N . PRO A 1 126 ? 12.008 -10.122 -7.822 1 96.22 126 PRO A N 1
ATOM 943 C CA . PRO A 1 126 ? 11.361 -9.584 -9.021 1 96.22 126 PRO A CA 1
ATOM 944 C C . PRO A 1 126 ? 9.889 -9.245 -8.795 1 96.22 126 PRO A C 1
ATOM 946 O O . PRO A 1 126 ? 9.184 -9.976 -8.095 1 96.22 126 PRO A O 1
ATOM 949 N N . VAL A 1 127 ? 9.494 -8.152 -9.364 1 97.41 127 VAL A N 1
ATOM 950 C CA . VAL A 1 127 ? 8.102 -7.715 -9.345 1 97.41 127 VAL A CA 1
ATOM 951 C C . VAL A 1 127 ? 7.584 -7.575 -10.775 1 97.41 127 VAL A C 1
ATOM 953 O O . VAL A 1 127 ? 8.215 -6.922 -11.609 1 97.41 127 VAL A O 1
ATOM 956 N N . GLY A 1 128 ? 6.481 -8.273 -11.063 1 98.29 128 GLY A N 1
ATOM 957 C CA . GLY A 1 128 ? 5.912 -8.254 -12.401 1 98.29 128 GLY A CA 1
ATOM 958 C C . GLY A 1 128 ? 4.475 -7.77 -12.432 1 98.29 128 GLY A C 1
ATOM 959 O O . GLY A 1 128 ? 3.707 -8.03 -11.504 1 98.29 128 GLY A O 1
ATOM 960 N N . LEU A 1 129 ? 4.143 -7.086 -13.48 1 98.34 129 LEU A N 1
ATOM 961 C CA . LEU A 1 129 ? 2.794 -6.607 -13.761 1 98.34 129 LEU A CA 1
ATOM 962 C C . LEU A 1 129 ? 2.247 -7.239 -15.037 1 98.34 129 LEU A C 1
ATOM 964 O O . LEU A 1 129 ? 2.789 -7.022 -16.124 1 98.34 129 LEU A O 1
ATOM 968 N N . LEU A 1 130 ? 1.243 -8.067 -14.842 1 98.77 130 LEU A N 1
ATOM 969 C CA . LEU A 1 130 ? 0.575 -8.624 -16.013 1 98.77 130 LEU A CA 1
ATOM 970 C C . LEU A 1 130 ? -0.485 -7.664 -16.542 1 98.77 130 LEU A C 1
ATOM 972 O O . LEU A 1 130 ? -1.603 -7.622 -16.025 1 98.77 130 LEU A O 1
ATOM 976 N N . ASN A 1 131 ? -0.186 -6.958 -17.576 1 98.65 131 ASN A N 1
ATOM 977 C CA . ASN A 1 131 ? -1.029 -5.904 -18.13 1 98.65 131 ASN A CA 1
ATOM 978 C C . ASN A 1 131 ? -1.994 -6.451 -19.178 1 98.65 131 ASN A C 1
ATOM 980 O O . ASN A 1 131 ? -1.851 -6.166 -20.368 1 98.65 131 ASN A O 1
ATOM 984 N N . VAL A 1 132 ? -2.989 -7.077 -18.684 1 98.5 132 VAL A N 1
ATOM 985 C CA . VAL A 1 132 ? -3.969 -7.768 -19.515 1 98.5 132 VAL A CA 1
ATOM 986 C C . VAL A 1 132 ? -4.805 -6.748 -20.284 1 98.5 132 VAL A C 1
ATOM 988 O O . VAL A 1 132 ? -5.539 -5.959 -19.684 1 98.5 132 VAL A O 1
ATOM 991 N N . ASP A 1 133 ? -4.694 -6.73 -21.582 1 97.88 133 ASP A N 1
ATOM 992 C CA . ASP A 1 133 ? -5.467 -5.871 -22.473 1 97.88 133 ASP A CA 1
ATOM 993 C C . ASP A 1 133 ? -5.356 -4.406 -22.058 1 97.88 133 ASP A C 1
ATOM 995 O O . ASP A 1 133 ? -6.341 -3.666 -22.104 1 97.88 133 ASP A O 1
ATOM 999 N N . GLY A 1 134 ? -4.314 -4.057 -21.565 1 97.95 134 GLY A N 1
ATOM 1000 C CA . GLY A 1 134 ? -4.019 -2.666 -21.26 1 97.95 134 GLY A CA 1
ATOM 1001 C C . GLY A 1 134 ? -4.649 -2.192 -19.964 1 97.95 134 GLY A C 1
ATOM 1002 O O . GLY A 1 134 ? -4.79 -0.988 -19.74 1 97.95 134 GLY A O 1
ATOM 1003 N N . TYR A 1 135 ? -5.084 -3.095 -19.096 1 98.3 135 TYR A N 1
ATOM 1004 C CA . TYR A 1 135 ? -5.764 -2.741 -17.855 1 98.3 135 TYR A CA 1
ATOM 1005 C C . TYR A 1 135 ? -4.944 -1.74 -17.05 1 98.3 135 TYR A C 1
ATOM 1007 O O . TYR A 1 135 ? -5.498 -0.829 -16.43 1 98.3 135 TYR A O 1
ATOM 1015 N N . TYR A 1 136 ? -3.575 -1.845 -17.054 1 98.42 136 TYR A N 1
ATOM 1016 C CA . TYR A 1 136 ? -2.702 -1.036 -16.21 1 98.42 136 TYR A CA 1
ATOM 1017 C C . TYR A 1 136 ? -2.049 0.081 -17.014 1 98.42 136 TYR A C 1
ATOM 1019 O O . TYR A 1 136 ? -1.073 0.688 -16.565 1 98.42 136 TYR A O 1
ATOM 1027 N N . ASN A 1 137 ? -2.554 0.397 -18.229 1 98.37 137 ASN A N 1
ATOM 1028 C CA . ASN A 1 137 ? -1.955 1.458 -19.032 1 98.37 137 ASN A CA 1
ATOM 1029 C C . ASN A 1 137 ? -1.924 2.783 -18.276 1 98.37 137 ASN A C 1
ATOM 1031 O O . ASN A 1 137 ? -0.921 3.499 -18.311 1 98.37 137 ASN A O 1
ATOM 1035 N N . CYS A 1 138 ? -2.999 3.094 -17.604 1 98.18 138 CYS A N 1
ATOM 1036 C CA . CYS A 1 138 ? -3.06 4.355 -16.874 1 98.18 138 CYS A CA 1
ATOM 1037 C C . CYS A 1 138 ? -2.078 4.359 -15.708 1 98.18 138 CYS A C 1
ATOM 1039 O O . CYS A 1 138 ? -1.483 5.392 -15.395 1 98.18 138 CYS A O 1
ATOM 1041 N N . LEU A 1 139 ? -1.91 3.224 -15.035 1 98.19 139 LEU A N 1
ATOM 1042 C CA . LEU A 1 139 ? -0.936 3.125 -13.953 1 98.19 139 LEU A CA 1
ATOM 1043 C C . LEU A 1 139 ? 0.477 3.372 -14.469 1 98.19 139 LEU A C 1
ATOM 1045 O O . LEU A 1 139 ? 1.235 4.141 -13.872 1 98.19 139 LEU A O 1
ATOM 1049 N N . LEU A 1 140 ? 0.829 2.721 -15.564 1 97.99 140 LEU A N 1
ATOM 1050 C CA . LEU A 1 140 ? 2.151 2.881 -16.16 1 97.99 140 LEU A CA 1
ATOM 1051 C C . LEU A 1 140 ? 2.375 4.321 -16.609 1 97.99 140 LEU A C 1
ATOM 1053 O O . LEU A 1 140 ? 3.474 4.859 -16.457 1 97.99 140 LEU A O 1
ATOM 1057 N N . ALA A 1 141 ? 1.298 4.901 -17.094 1 97.95 141 ALA A N 1
ATOM 1058 C CA . ALA A 1 141 ? 1.386 6.306 -17.483 1 97.95 141 ALA A CA 1
ATOM 1059 C C . ALA A 1 141 ? 1.632 7.197 -16.269 1 97.95 141 ALA A C 1
ATOM 1061 O O . ALA A 1 141 ? 2.347 8.198 -16.36 1 97.95 141 ALA A O 1
ATOM 1062 N N . LEU A 1 142 ? 1.013 6.867 -15.193 1 98.11 142 LEU A N 1
ATOM 1063 C CA . LEU A 1 142 ? 1.238 7.613 -13.96 1 98.11 142 LEU A CA 1
ATOM 1064 C C . LEU A 1 142 ? 2.698 7.52 -13.527 1 98.11 142 LEU A C 1
ATOM 1066 O O . LEU A 1 142 ? 3.279 8.507 -13.072 1 98.11 142 LEU A O 1
ATOM 1070 N N . PHE A 1 143 ? 3.282 6.304 -13.615 1 98.01 143 PHE A N 1
ATOM 1071 C CA . PHE A 1 143 ? 4.689 6.125 -13.277 1 98.01 143 PHE A CA 1
ATOM 1072 C C . PHE A 1 143 ? 5.576 6.969 -14.185 1 98.01 143 PHE A C 1
ATOM 1074 O O . PHE A 1 143 ? 6.518 7.612 -13.718 1 98.01 143 PHE A O 1
ATOM 1081 N N . ASP A 1 144 ? 5.272 6.975 -15.478 1 97.95 144 ASP A N 1
ATOM 1082 C CA . ASP A 1 144 ? 6.022 7.798 -16.421 1 97.95 144 ASP A CA 1
ATOM 1083 C C . ASP A 1 144 ? 5.907 9.28 -16.07 1 97.95 144 ASP A C 1
ATOM 1085 O O . ASP A 1 144 ? 6.896 10.014 -16.12 1 97.95 144 ASP A O 1
ATOM 1089 N N . ASN A 1 145 ? 4.701 9.678 -15.741 1 97.74 145 ASN A N 1
ATOM 1090 C CA . ASN A 1 145 ? 4.493 11.058 -15.314 1 97.74 145 ASN A CA 1
ATOM 1091 C C . ASN A 1 145 ? 5.29 11.381 -14.054 1 97.74 145 ASN A C 1
ATOM 1093 O O . ASN A 1 145 ? 5.794 12.495 -13.902 1 97.74 145 ASN A O 1
ATOM 1097 N N . GLY A 1 146 ? 5.322 10.382 -13.095 1 97.53 146 GLY A N 1
ATOM 1098 C CA . GLY A 1 146 ? 6.133 10.55 -11.9 1 97.53 146 GLY A CA 1
ATOM 1099 C C . GLY A 1 146 ? 7.6 10.795 -12.203 1 97.53 146 GLY A C 1
ATOM 1100 O O . GLY A 1 146 ? 8.255 11.588 -11.525 1 97.53 146 GLY A O 1
ATOM 1101 N N . VAL A 1 147 ? 8.104 10.128 -13.2 1 96 147 VAL A N 1
ATOM 1102 C CA . VAL A 1 147 ? 9.487 10.325 -13.622 1 96 147 VAL A CA 1
ATOM 1103 C C . VAL A 1 147 ? 9.644 11.709 -14.248 1 96 147 VAL A C 1
ATOM 1105 O O . VAL A 1 147 ? 10.558 12.458 -13.894 1 96 147 VAL A O 1
ATOM 1108 N N . GLU A 1 148 ? 8.741 12.079 -15.123 1 97.68 148 GLU A N 1
ATOM 1109 C CA . GLU A 1 148 ? 8.803 13.345 -15.847 1 97.68 148 GLU A CA 1
ATOM 1110 C C . GLU A 1 148 ? 8.721 14.532 -14.892 1 97.68 148 GLU A C 1
ATOM 1112 O O . GLU A 1 148 ? 9.352 15.566 -15.122 1 97.68 148 GLU A O 1
ATOM 1117 N N . GLU A 1 149 ? 7.957 14.329 -13.824 1 97.56 149 GLU A N 1
ATOM 1118 C CA . GLU A 1 149 ? 7.721 15.429 -12.893 1 97.56 149 GLU A CA 1
ATOM 1119 C C . GLU A 1 149 ? 8.73 15.41 -11.749 1 97.56 149 GLU A C 1
ATOM 1121 O O . GLU A 1 149 ? 8.746 16.315 -10.912 1 97.56 149 GLU A O 1
ATOM 1126 N N . GLY A 1 150 ? 9.557 14.373 -11.642 1 96.14 150 GLY A N 1
ATOM 1127 C CA . GLY A 1 150 ? 10.671 14.375 -10.708 1 96.14 150 GLY A CA 1
ATOM 1128 C C . GLY A 1 150 ? 10.343 13.707 -9.386 1 96.14 150 GLY A C 1
ATOM 1129 O O . GLY A 1 150 ? 11.049 13.902 -8.394 1 96.14 150 GLY A O 1
ATOM 1130 N N . PHE A 1 151 ? 9.248 12.917 -9.343 1 97.7 151 PHE A N 1
ATOM 1131 C CA . PHE A 1 151 ? 8.865 12.259 -8.1 1 97.7 151 PHE A CA 1
ATOM 1132 C C . PHE A 1 151 ? 9.35 10.814 -8.081 1 97.7 151 PHE A C 1
ATOM 1134 O O . PHE A 1 151 ? 9.4 10.185 -7.022 1 97.7 151 PHE A O 1
ATOM 1141 N N . ILE A 1 152 ? 9.655 10.268 -9.229 1 95.69 152 ILE A N 1
ATOM 1142 C CA . ILE A 1 152 ? 10.247 8.944 -9.39 1 95.69 152 ILE A CA 1
ATOM 1143 C C . ILE A 1 152 ? 11.552 9.054 -10.175 1 95.69 152 ILE A C 1
ATOM 1145 O O . ILE A 1 152 ? 11.598 9.692 -11.23 1 95.69 152 ILE A O 1
ATOM 1149 N N . LYS A 1 153 ? 12.562 8.513 -9.613 1 91.1 153 LYS A N 1
ATOM 1150 C CA . LYS A 1 153 ? 13.824 8.504 -10.348 1 91.1 153 LYS A CA 1
ATOM 1151 C C . LYS A 1 153 ? 13.722 7.645 -11.605 1 91.1 153 LYS A C 1
ATOM 1153 O O . LYS A 1 153 ? 13.1 6.58 -11.586 1 91.1 153 LYS A O 1
ATOM 1158 N N . PRO A 1 154 ? 14.346 8.073 -12.652 1 90.71 154 PRO A N 1
ATOM 1159 C CA . PRO A 1 154 ? 14.288 7.304 -13.897 1 90.71 154 PRO A CA 1
ATOM 1160 C C . PRO A 1 154 ? 14.709 5.847 -13.711 1 90.71 154 PRO A C 1
ATOM 1162 O O . PRO A 1 154 ? 14.066 4.942 -14.249 1 90.71 154 PRO A O 1
ATOM 1165 N N . ARG A 1 155 ? 15.686 5.564 -12.906 1 86.32 155 ARG A N 1
ATOM 1166 C CA . ARG A 1 155 ? 16.175 4.206 -12.688 1 86.32 155 ARG A CA 1
ATOM 1167 C C . ARG A 1 155 ? 15.133 3.358 -11.967 1 86.32 155 ARG A C 1
ATOM 1169 O O . ARG A 1 155 ? 15.06 2.145 -12.174 1 86.32 155 ARG A O 1
ATOM 1176 N N . ALA A 1 156 ? 14.312 4.034 -11.157 1 91.17 156 ALA A N 1
ATOM 1177 C CA . ALA A 1 156 ? 13.288 3.324 -10.396 1 91.17 156 ALA A CA 1
ATOM 1178 C C . ALA A 1 156 ? 12.125 2.911 -11.293 1 91.17 156 ALA A C 1
ATOM 1180 O O . ALA A 1 156 ? 11.329 2.043 -10.928 1 91.17 156 ALA A O 1
ATOM 1181 N N . ARG A 1 157 ? 11.998 3.531 -12.49 1 92.97 157 ARG A N 1
ATOM 1182 C CA . ARG A 1 157 ? 10.93 3.195 -13.426 1 92.97 157 ARG A CA 1
ATOM 1183 C C . ARG A 1 157 ? 11.127 1.798 -14.004 1 92.97 157 ARG A C 1
ATOM 1185 O O . ARG A 1 157 ? 10.159 1.133 -14.379 1 92.97 157 ARG A O 1
ATOM 1192 N N . ASP A 1 158 ? 12.381 1.276 -13.862 1 89.11 158 ASP A N 1
ATOM 1193 C CA . ASP A 1 158 ? 12.715 0.021 -14.527 1 89.11 158 ASP A CA 1
ATOM 1194 C C . ASP A 1 158 ? 12.933 -1.098 -13.511 1 89.11 158 ASP A C 1
ATOM 1196 O O . ASP A 1 158 ? 13.448 -2.164 -13.854 1 89.11 158 ASP A O 1
ATOM 1200 N N . ILE A 1 159 ? 12.485 -0.874 -12.309 1 90.98 159 ILE A N 1
ATOM 1201 C CA . ILE A 1 159 ? 12.854 -1.841 -11.28 1 90.98 159 ILE A CA 1
ATOM 1202 C C . ILE A 1 159 ? 11.839 -2.982 -11.257 1 90.98 159 ILE A C 1
ATOM 1204 O O . ILE A 1 159 ? 12.031 -3.977 -10.554 1 90.98 159 ILE A O 1
ATOM 1208 N N . PHE A 1 160 ? 10.731 -2.878 -12.01 1 94.89 160 PHE A N 1
ATOM 1209 C CA . PHE A 1 160 ? 9.76 -3.95 -12.194 1 94.89 160 PHE A CA 1
ATOM 1210 C C . PHE A 1 160 ? 9.493 -4.191 -13.675 1 94.89 160 PHE A C 1
ATOM 1212 O O . PHE A 1 160 ? 9.832 -3.356 -14.516 1 94.89 160 PHE A O 1
ATOM 1219 N N . VAL A 1 161 ? 8.899 -5.325 -13.979 1 95.87 161 VAL A N 1
ATOM 1220 C CA . VAL A 1 161 ? 8.674 -5.652 -15.383 1 95.87 161 VAL A CA 1
ATOM 1221 C C . VAL A 1 161 ? 7.175 -5.769 -15.653 1 95.87 161 VAL A C 1
ATOM 1223 O O . VAL A 1 161 ? 6.402 -6.115 -14.756 1 95.87 161 VAL A O 1
ATOM 1226 N N . SER A 1 162 ? 6.765 -5.41 -16.845 1 97.52 162 SER A N 1
ATOM 1227 C CA . SER A 1 162 ? 5.378 -5.505 -17.289 1 97.52 162 SER A CA 1
ATOM 1228 C C . SER A 1 162 ? 5.275 -6.225 -18.63 1 97.52 162 SER A C 1
ATOM 1230 O O . SER A 1 162 ? 6.156 -6.091 -19.482 1 97.52 162 SER A O 1
ATOM 1232 N N . ALA A 1 163 ? 4.303 -7.031 -18.805 1 98.08 163 ALA A N 1
ATOM 1233 C CA . ALA A 1 163 ? 4.042 -7.722 -20.065 1 98.08 163 ALA A CA 1
ATOM 1234 C C . ALA A 1 163 ? 2.554 -8.015 -20.232 1 98.08 163 ALA A C 1
ATOM 1236 O O . ALA A 1 163 ? 1.817 -8.098 -19.247 1 98.08 163 ALA A O 1
ATOM 1237 N N . PRO A 1 164 ? 2.03 -8.201 -21.454 1 98.11 164 PRO A N 1
ATOM 1238 C CA . PRO A 1 164 ? 0.601 -8.414 -21.69 1 98.11 164 PRO A CA 1
ATOM 1239 C C . PRO A 1 164 ? 0.184 -9.872 -21.507 1 98.11 164 PRO A C 1
ATOM 1241 O O . PRO A 1 164 ? -1.01 -10.169 -21.406 1 98.11 164 PRO A O 1
ATOM 1244 N N . THR A 1 165 ? 1.229 -10.817 -21.503 1 98.04 165 THR A N 1
ATOM 1245 C CA . THR A 1 165 ? 0.897 -12.233 -21.38 1 98.04 165 THR A CA 1
ATOM 1246 C C . THR A 1 165 ? 1.722 -12.887 -20.275 1 98.04 165 THR A C 1
ATOM 1248 O O . THR A 1 165 ? 2.81 -12.412 -19.941 1 98.04 165 THR A O 1
ATOM 1251 N N . ALA A 1 166 ? 1.192 -13.971 -19.768 1 98.21 166 ALA A N 1
ATOM 1252 C CA . ALA A 1 166 ? 1.838 -14.696 -18.676 1 98.21 166 ALA A CA 1
ATOM 1253 C C . ALA A 1 166 ? 3.21 -15.213 -19.098 1 98.21 166 ALA A C 1
ATOM 1255 O O . ALA A 1 166 ? 4.188 -15.072 -18.36 1 98.21 166 ALA A O 1
ATOM 1256 N N . ILE A 1 167 ? 3.338 -15.785 -20.264 1 97.92 167 ILE A N 1
ATOM 1257 C CA . ILE A 1 167 ? 4.58 -16.379 -20.748 1 97.92 167 ILE A CA 1
ATOM 1258 C C . ILE A 1 167 ? 5.653 -15.301 -20.872 1 97.92 167 ILE A C 1
ATOM 1260 O O . ILE A 1 167 ? 6.763 -15.459 -20.359 1 97.92 167 ILE A O 1
ATOM 1264 N N . GLU A 1 168 ? 5.347 -14.191 -21.534 1 97.89 168 GLU A N 1
ATOM 1265 C CA . GLU A 1 168 ? 6.299 -13.098 -21.705 1 97.89 168 GLU A CA 1
ATOM 1266 C C . GLU A 1 168 ? 6.737 -12.531 -20.357 1 97.89 168 GLU A C 1
ATOM 1268 O O . GLU A 1 168 ? 7.917 -12.236 -20.155 1 97.89 168 GLU A O 1
ATOM 1273 N N . LEU A 1 169 ? 5.791 -12.402 -19.44 1 98.31 169 LEU A N 1
ATOM 1274 C CA . LEU A 1 169 ? 6.102 -11.838 -18.131 1 98.31 169 LEU A CA 1
ATOM 1275 C C . LEU A 1 169 ? 7.071 -12.737 -17.369 1 98.31 169 LEU A C 1
ATOM 1277 O O . LEU A 1 169 ? 8.07 -12.26 -16.826 1 98.31 169 LEU A O 1
ATOM 1281 N N . LEU A 1 170 ? 6.777 -14.044 -17.315 1 97.64 170 LEU A N 1
ATOM 1282 C CA . LEU A 1 170 ? 7.623 -14.98 -16.582 1 97.64 170 LEU A CA 1
ATOM 1283 C C . LEU A 1 170 ? 9.02 -15.042 -17.191 1 97.64 170 LEU A C 1
ATOM 1285 O O . LEU A 1 170 ? 10.013 -15.145 -16.468 1 97.64 170 LEU A O 1
ATOM 1289 N N . GLU A 1 171 ? 9.141 -14.929 -18.489 1 96.05 171 GLU A N 1
ATOM 1290 C CA . GLU A 1 171 ? 10.442 -14.895 -19.151 1 96.05 171 GLU A CA 1
ATOM 1291 C C . GLU A 1 171 ? 11.231 -13.651 -18.753 1 96.05 171 GLU A C 1
ATOM 1293 O O . GLU A 1 171 ? 12.423 -13.737 -18.452 1 96.05 171 GLU A O 1
ATOM 1298 N N . LYS A 1 172 ? 10.576 -12.541 -18.766 1 95.57 172 LYS A N 1
ATOM 1299 C CA . LYS A 1 172 ? 11.225 -11.298 -18.361 1 95.57 172 LYS A CA 1
ATOM 1300 C C . LYS A 1 172 ? 11.67 -11.359 -16.903 1 95.57 172 LYS A C 1
ATOM 1302 O O . LYS A 1 172 ? 12.748 -10.872 -16.556 1 95.57 172 LYS A O 1
ATOM 1307 N N . MET A 1 173 ? 10.82 -11.959 -16.034 1 95.74 173 MET A N 1
ATOM 1308 C CA . MET A 1 173 ? 11.119 -12.035 -14.607 1 95.74 173 MET A CA 1
ATOM 1309 C C . MET A 1 173 ? 12.285 -12.982 -14.345 1 95.74 173 MET A C 1
ATOM 1311 O O . MET A 1 173 ? 13.083 -12.753 -13.434 1 95.74 173 MET A O 1
ATOM 1315 N N . GLU A 1 174 ? 12.421 -13.996 -15.079 1 91.36 174 GLU A N 1
ATOM 1316 C CA . GLU A 1 174 ? 13.534 -14.933 -14.959 1 91.36 174 GLU A CA 1
ATOM 1317 C C . GLU A 1 174 ? 14.856 -14.271 -15.337 1 91.36 174 GLU A C 1
ATOM 1319 O O . GLU A 1 174 ? 15.908 -14.618 -14.796 1 91.36 174 GLU A O 1
ATOM 1324 N N . GLN A 1 175 ? 14.784 -13.277 -16.195 1 86.16 175 GLN A N 1
ATOM 1325 C CA . GLN A 1 175 ? 15.977 -12.583 -16.67 1 86.16 175 GLN A CA 1
ATOM 1326 C C . GLN A 1 175 ? 16.291 -11.37 -15.799 1 86.16 175 GLN A C 1
ATOM 1328 O O . GLN A 1 175 ? 17.348 -10.752 -15.945 1 86.16 175 GLN A O 1
ATOM 1333 N N . TYR A 1 176 ? 15.379 -11.118 -14.929 1 82.03 176 TYR A N 1
ATOM 1334 C CA . TYR A 1 176 ? 15.505 -9.916 -14.113 1 82.03 176 TYR A CA 1
ATOM 1335 C C . TYR A 1 176 ? 16.678 -10.033 -13.147 1 82.03 176 TYR A C 1
ATOM 1337 O O . TYR A 1 176 ? 16.81 -11.033 -12.438 1 82.03 176 TYR A O 1
ATOM 1345 N N . THR A 1 177 ? 17.734 -9.131 -13.231 1 65.46 177 THR A N 1
ATOM 1346 C CA . THR A 1 177 ? 18.801 -8.953 -12.251 1 65.46 177 THR A CA 1
ATOM 1347 C C . THR A 1 177 ? 18.624 -7.642 -11.491 1 65.46 177 THR A C 1
ATOM 1349 O O . THR A 1 177 ? 18.53 -6.573 -12.099 1 65.46 177 THR A O 1
ATOM 1352 N N . PRO A 1 178 ? 18.332 -7.737 -10.144 1 58.89 178 PRO A N 1
ATOM 1353 C CA . PRO A 1 178 ? 18.116 -6.499 -9.391 1 58.89 178 PRO A CA 1
ATOM 1354 C C . PRO A 1 178 ? 19.265 -5.506 -9.548 1 58.89 178 PRO A C 1
ATOM 1356 O O . PRO A 1 178 ? 20.433 -5.903 -9.559 1 58.89 178 PRO A O 1
ATOM 1359 N N . SER A 1 179 ? 19.257 -4.495 -10.364 1 48.82 179 SER A N 1
ATOM 1360 C CA . SER A 1 179 ? 20.309 -3.484 -10.412 1 48.82 179 SER A CA 1
ATOM 1361 C C . SER A 1 179 ? 20.346 -2.664 -9.127 1 48.82 179 SER A C 1
ATOM 1363 O O . SER A 1 179 ? 19.459 -1.844 -8.882 1 48.82 179 SER A O 1
ATOM 1365 N N . HIS A 1 180 ? 20.422 -3.215 -7.972 1 46.11 180 HIS A N 1
ATOM 1366 C CA . HIS A 1 180 ? 20.255 -2.455 -6.739 1 46.11 180 HIS A CA 1
ATOM 1367 C C . HIS A 1 180 ? 21.295 -1.345 -6.63 1 46.11 180 HIS A C 1
ATOM 1369 O O . HIS A 1 180 ? 22.499 -1.611 -6.665 1 46.11 180 HIS A O 1
ATOM 1375 N N . GLN A 1 181 ? 21.319 -0.328 -7.343 1 38.39 181 GLN A N 1
ATOM 1376 C CA . GLN A 1 181 ? 22.05 0.718 -6.635 1 38.39 181 GLN A CA 1
ATOM 1377 C C . GLN A 1 181 ? 21.505 0.912 -5.224 1 38.39 181 GLN A C 1
ATOM 1379 O O . GLN A 1 181 ? 20.303 1.119 -5.04 1 38.39 181 GLN A O 1
ATOM 1384 N N . GLN A 1 182 ? 22.156 0.124 -4.271 1 36.4 182 GLN A N 1
ATOM 1385 C CA . GLN A 1 182 ? 21.854 0.195 -2.845 1 36.4 182 GLN A CA 1
ATOM 1386 C C . GLN A 1 182 ? 21.583 1.632 -2.41 1 36.4 182 GLN A C 1
ATOM 1388 O O . GLN A 1 182 ? 22.462 2.491 -2.506 1 36.4 182 GLN A O 1
ATOM 1393 N N . VAL A 1 183 ? 20.712 2.155 -2.797 1 31.55 183 VAL A N 1
ATOM 1394 C CA . VAL A 1 183 ? 20.568 3.482 -2.207 1 31.55 183 VAL A CA 1
ATOM 1395 C C . VAL A 1 183 ? 20.882 3.419 -0.713 1 31.55 183 VAL A C 1
ATOM 1397 O O . VAL A 1 183 ? 21.595 4.276 -0.186 1 31.55 183 VAL A O 1
ATOM 1400 N N . ALA A 1 184 ? 19.986 2.97 0.08 1 32.43 184 ALA A N 1
ATOM 1401 C CA . ALA A 1 184 ? 20.266 3.105 1.507 1 32.43 184 ALA A CA 1
ATOM 1402 C C . ALA A 1 184 ? 21.343 2.119 1.951 1 32.43 184 ALA A C 1
ATOM 1404 O O . ALA A 1 184 ? 21.349 0.962 1.522 1 32.43 184 ALA A O 1
ATOM 1405 N N . PRO A 1 185 ? 22.589 2.717 2.242 1 28.3 185 PRO A N 1
ATOM 1406 C CA . PRO A 1 185 ? 23.636 1.823 2.742 1 28.3 185 PRO A CA 1
ATOM 1407 C C . PRO A 1 185 ? 23.079 0.661 3.561 1 28.3 185 PRO A C 1
ATOM 1409 O O . PRO A 1 185 ? 22.035 0.799 4.203 1 28.3 185 PRO A O 1
ATOM 1412 N N . GLN A 1 186 ? 23.272 -0.553 3.106 1 27.77 186 GLN A N 1
ATOM 1413 C CA . GLN A 1 186 ? 23.036 -1.741 3.921 1 27.77 186 GLN A CA 1
ATOM 1414 C C . GLN A 1 186 ? 23.306 -1.458 5.396 1 27.77 186 GLN A C 1
ATOM 1416 O O . GLN A 1 186 ? 24.332 -1.876 5.936 1 27.77 186 GLN A O 1
ATOM 1421 N N . LYS A 1 187 ? 23.408 -0.202 5.688 1 27.22 187 LYS A N 1
ATOM 1422 C CA . LYS A 1 187 ? 23.828 -0.147 7.085 1 27.22 187 LYS A CA 1
ATOM 1423 C C . LYS A 1 187 ? 23.072 -1.171 7.927 1 27.22 187 LYS A C 1
ATOM 1425 O O . LYS A 1 187 ? 21.979 -1.604 7.555 1 27.22 187 LYS A O 1
ATOM 1430 N N . ALA A 1 188 ? 23.581 -1.385 9.19 1 26.42 188 ALA A N 1
ATOM 1431 C CA . ALA A 1 188 ? 23.395 -2.164 10.411 1 26.42 188 ALA A CA 1
ATOM 1432 C C . ALA A 1 188 ? 21.954 -2.072 10.906 1 26.42 188 ALA A C 1
ATOM 1434 O O . ALA A 1 188 ? 21.393 -0.978 11.003 1 26.42 188 ALA A O 1
ATOM 1435 N N . GLY A 1 189 ? 21.062 -2.886 10.573 1 26.74 189 GLY A N 1
ATOM 1436 C CA . GLY A 1 189 ? 19.72 -3.153 11.064 1 26.74 189 GLY A CA 1
ATOM 1437 C C . GLY A 1 189 ? 19.483 -2.629 12.468 1 26.74 189 GLY A C 1
ATOM 1438 O O . GLY A 1 189 ? 20.363 -2.72 13.327 1 26.74 189 GLY A O 1
ATOM 1439 N N . ILE A 1 190 ? 18.969 -1.561 12.635 1 26.84 190 ILE A N 1
ATOM 1440 C CA . ILE A 1 190 ? 18.628 -1.043 13.955 1 26.84 190 ILE A CA 1
ATOM 1441 C C . ILE A 1 190 ? 18.368 -2.203 14.914 1 26.84 190 ILE A C 1
ATOM 1443 O O . ILE A 1 190 ? 17.944 -1.992 16.053 1 26.84 190 ILE A O 1
ATOM 1447 N N . TRP A 1 191 ? 18.086 -3.4 14.42 1 28.46 191 TRP A N 1
ATOM 1448 C CA . TRP A 1 191 ? 18.142 -4.52 15.353 1 28.46 191 TRP A CA 1
ATOM 1449 C C . TRP A 1 191 ? 19.512 -4.609 16.016 1 28.46 191 TRP A C 1
ATOM 1451 O O . TRP A 1 191 ? 20.492 -5.006 15.38 1 28.46 191 TRP A O 1
ATOM 1461 N N . SER A 1 192 ? 19.806 -3.612 16.607 1 28.41 192 SER A N 1
ATOM 1462 C CA . SER A 1 192 ? 21.066 -3.608 17.344 1 28.41 192 SER A CA 1
ATOM 1463 C C . SER A 1 192 ? 21.34 -4.968 17.977 1 28.41 192 SER A C 1
ATOM 1465 O O . SER A 1 192 ? 20.413 -5.74 18.228 1 28.41 192 SER A O 1
ATOM 1467 N N . ASN A 1 193 ? 22.529 -5.49 17.941 1 30.06 193 ASN A N 1
ATOM 1468 C CA . ASN A 1 193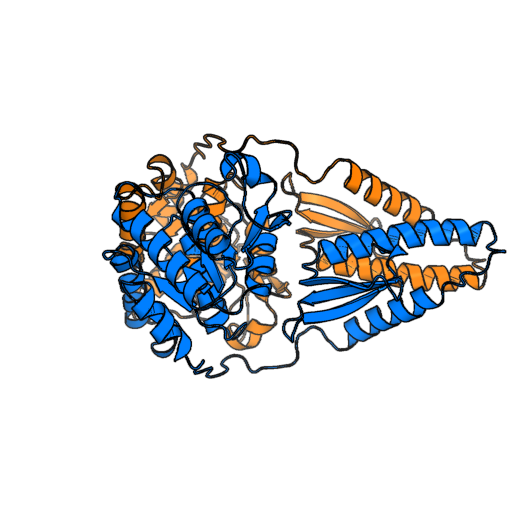 ? 23.185 -6.498 18.767 1 30.06 193 ASN A CA 1
ATOM 1469 C C . ASN A 1 193 ? 22.58 -6.557 20.166 1 30.06 193 ASN A C 1
ATOM 1471 O O . ASN A 1 193 ? 22.514 -7.628 20.774 1 30.06 193 ASN A O 1
ATOM 1475 N N . SER A 1 194 ? 22.034 -5.465 20.591 1 30.09 194 SER A N 1
ATOM 1476 C CA . SER A 1 194 ? 21.603 -5.431 21.984 1 30.09 194 SER A CA 1
ATOM 1477 C C . SER A 1 194 ? 20.28 -6.166 22.172 1 30.09 194 SER A C 1
ATOM 1479 O O . SER A 1 194 ? 20.075 -6.835 23.187 1 30.09 194 SER A O 1
ATOM 1481 N N . MET A 1 195 ? 19.416 -6.15 21.149 1 32.84 195 MET A N 1
ATOM 1482 C CA . MET A 1 195 ? 18.179 -6.904 21.336 1 32.84 195 MET A CA 1
ATOM 1483 C C . MET A 1 195 ? 18.423 -8.4 21.167 1 32.84 195 MET A C 1
ATOM 1485 O O . MET A 1 195 ? 17.835 -9.214 21.881 1 32.84 195 MET A O 1
ATOM 1489 N N . TYR A 1 196 ? 19.298 -8.688 20.343 1 34.35 196 TYR A N 1
ATOM 1490 C CA . TYR A 1 196 ? 19.768 -10.063 20.211 1 34.35 196 TYR A CA 1
ATOM 1491 C C . TYR A 1 196 ? 20.385 -10.556 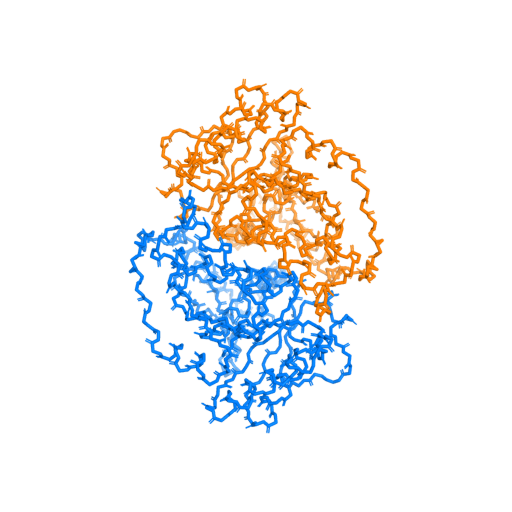21.514 1 34.35 196 TYR A C 1
ATOM 1493 O O . TYR A 1 196 ? 20.126 -11.683 21.944 1 34.35 196 TYR A O 1
ATOM 1501 N N . VAL A 1 197 ? 21.072 -9.716 22.079 1 33.88 197 VAL A N 1
ATOM 1502 C CA . VAL A 1 197 ? 21.733 -10.057 23.335 1 33.88 197 VAL A CA 1
ATOM 1503 C C . VAL A 1 197 ? 20.69 -10.248 24.433 1 33.88 197 VAL A C 1
ATOM 1505 O O . VAL A 1 197 ? 20.779 -11.188 25.226 1 33.88 197 VAL A O 1
ATOM 1508 N N . VAL A 1 198 ? 19.658 -9.548 24.273 1 34.68 198 VAL A N 1
ATOM 1509 C CA . VAL A 1 198 ? 18.628 -9.633 25.303 1 34.68 198 VAL A CA 1
ATOM 1510 C C . VAL A 1 198 ? 17.768 -10.874 25.074 1 34.68 198 VAL A C 1
ATOM 1512 O O . VAL A 1 198 ? 17.45 -11.6 26.019 1 34.68 198 VAL A O 1
ATOM 1515 N N . LEU A 1 199 ? 17.499 -11.119 23.866 1 39.17 199 LEU A N 1
ATOM 1516 C CA . LEU A 1 199 ? 16.704 -12.305 23.568 1 39.17 199 LEU A CA 1
ATOM 1517 C C . LEU A 1 199 ? 17.516 -13.575 23.794 1 39.17 199 LEU A C 1
ATOM 1519 O O . LEU A 1 199 ? 17.002 -14.558 24.334 1 39.17 199 LEU A O 1
ATOM 1523 N N . GLU A 1 200 ? 18.678 -13.462 23.413 1 39.85 200 GLU A N 1
ATOM 1524 C CA . GLU A 1 200 ? 19.58 -14.568 23.72 1 39.85 200 GLU A CA 1
ATOM 1525 C C . GLU A 1 200 ? 19.721 -14.763 25.227 1 39.85 200 GLU A C 1
ATOM 1527 O O . GLU A 1 200 ? 19.726 -15.895 25.714 1 39.85 200 GLU A O 1
ATOM 1532 N N . ASP A 1 201 ? 19.752 -13.629 25.859 1 37.39 201 ASP A N 1
ATOM 1533 C CA . ASP A 1 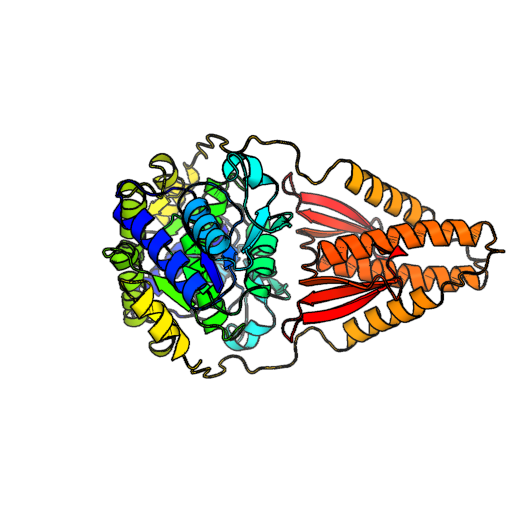201 ? 19.868 -13.668 27.314 1 37.39 201 ASP A CA 1
ATOM 1534 C C . ASP A 1 201 ? 18.596 -14.223 27.951 1 37.39 201 ASP A C 1
ATOM 1536 O O . ASP A 1 201 ? 18.662 -15.014 28.894 1 37.39 201 ASP A O 1
ATOM 1540 N N . LEU A 1 202 ? 17.553 -13.856 27.37 1 40.03 202 LEU A N 1
ATOM 1541 C CA . LEU A 1 202 ? 16.275 -14.356 27.864 1 40.03 202 LEU A CA 1
ATOM 1542 C C . LEU A 1 202 ? 16.133 -15.849 27.588 1 40.03 202 LEU A C 1
ATOM 1544 O O . LEU A 1 202 ? 15.698 -16.607 28.458 1 40.03 202 LEU A O 1
ATOM 1548 N N . LEU A 1 203 ? 16.492 -16.162 26.419 1 38.19 203 LEU A N 1
ATOM 1549 C CA . LEU A 1 203 ? 16.434 -17.574 26.056 1 38.19 203 LEU A CA 1
ATOM 1550 C C . LEU A 1 203 ? 17.38 -18.397 26.925 1 38.19 203 LEU A C 1
ATOM 1552 O O . LEU A 1 203 ? 17.041 -19.509 27.337 1 38.19 203 LEU A O 1
ATOM 1556 N N . LYS A 1 204 ? 18.499 -17.81 27.12 1 41.94 204 LYS A N 1
ATOM 1557 C CA . LYS A 1 204 ? 19.455 -18.474 28.002 1 41.94 204 LYS A CA 1
ATOM 1558 C C . LYS A 1 204 ? 18.891 -18.622 29.412 1 41.94 204 LYS A C 1
ATOM 1560 O O . LYS A 1 204 ? 19.108 -19.642 30.069 1 41.94 204 LYS A O 1
ATOM 1565 N N . HIS A 1 205 ? 18.184 -17.587 29.716 1 38.11 205 HIS A N 1
ATOM 1566 C CA . HIS A 1 205 ? 17.65 -17.614 31.073 1 38.11 205 HIS A CA 1
ATOM 1567 C C . HIS A 1 205 ? 16.402 -18.487 31.157 1 38.11 205 HIS A C 1
ATOM 1569 O O . HIS A 1 205 ? 16.121 -19.076 32.203 1 38.11 205 HIS A O 1
ATOM 1575 N N . CYS A 1 206 ? 15.713 -18.474 30.072 1 37.58 206 CYS A N 1
ATOM 1576 C CA . CYS A 1 206 ? 14.567 -19.377 30.065 1 37.58 206 CYS A CA 1
ATOM 1577 C C . CYS A 1 206 ? 15.02 -20.832 30.041 1 37.58 206 CYS A C 1
ATOM 1579 O O . CYS A 1 206 ? 14.346 -21.706 30.589 1 37.58 206 CYS A O 1
ATOM 1581 N N . GLU A 1 207 ? 16.056 -21.083 29.37 1 38.88 207 GLU A N 1
ATOM 1582 C CA . GLU A 1 207 ? 16.587 -22.442 29.396 1 38.88 207 GLU A CA 1
ATOM 1583 C C . GLU A 1 207 ? 17.019 -22.84 30.804 1 38.88 207 GLU A C 1
ATOM 1585 O O . GLU A 1 207 ? 17.074 -24.028 31.13 1 38.88 207 GLU A O 1
ATOM 1590 N N . MET A 1 208 ? 17.326 -21.824 31.574 1 35.41 208 MET A N 1
ATOM 1591 C CA . MET A 1 208 ? 17.816 -22.202 32.897 1 35.41 208 MET A CA 1
ATOM 1592 C C . MET A 1 208 ? 16.657 -22.476 33.849 1 35.41 208 MET A C 1
ATOM 1594 O O . MET A 1 208 ? 16.853 -22.569 35.062 1 35.41 208 MET A O 1
ATOM 1598 N N . VAL A 1 209 ? 15.48 -22.443 33.265 1 35.56 209 VAL A N 1
ATOM 1599 C CA . VAL A 1 209 ? 14.459 -22.831 34.233 1 35.56 209 VAL A CA 1
ATOM 1600 C C . VAL A 1 209 ? 14.624 -24.305 34.596 1 35.56 209 VAL A C 1
ATOM 1602 O O . VAL A 1 209 ? 14.679 -25.165 33.714 1 35.56 209 VAL A O 1
ATOM 1605 N N . PRO A 1 210 ? 15.121 -24.543 35.679 1 35 210 PRO A N 1
ATOM 1606 C CA . PRO A 1 210 ? 15.269 -25.923 36.147 1 35 210 PRO A CA 1
ATOM 1607 C C . PRO A 1 210 ? 13.993 -26.744 35.975 1 35 210 PRO A C 1
ATOM 1609 O O . PRO A 1 210 ? 12.891 -26.23 36.185 1 35 210 PRO A O 1
ATOM 1612 N N . GLN A 1 211 ? 13.866 -27.568 35.022 1 31.57 211 GLN A N 1
ATOM 1613 C CA . GLN A 1 211 ? 12.903 -28.659 34.919 1 31.57 211 GLN A CA 1
ATOM 1614 C C . GLN A 1 211 ? 12.746 -29.382 36.254 1 31.57 211 GLN A C 1
ATOM 1616 O O . GLN A 1 211 ? 12.099 -30.429 36.326 1 31.57 211 GLN A O 1
ATOM 1621 N N . SER A 1 212 ? 13.484 -29.02 37.327 1 33.36 212 SER A N 1
ATOM 1622 C CA . SER A 1 212 ? 13.452 -29.964 38.44 1 33.36 212 SER A CA 1
ATOM 1623 C C . SER A 1 212 ? 12.094 -29.954 39.134 1 33.36 212 SER A C 1
ATOM 1625 O O . SER A 1 212 ? 11.436 -28.914 39.206 1 33.36 212 SER A O 1
ATOM 1627 N N . SER A 1 213 ? 11.406 -31.108 39.452 1 36.92 213 SER A N 1
ATOM 1628 C CA . SER A 1 213 ? 10.313 -31.685 40.228 1 36.92 213 SER A CA 1
ATOM 1629 C C . SER A 1 213 ? 10.038 -30.87 41.487 1 36.92 213 SER A C 1
ATOM 1631 O O . SER A 1 213 ? 8.92 -30.878 42.006 1 36.92 213 SER A O 1
ATOM 1633 N N . ASP A 1 214 ? 11.063 -30.627 42.34 1 34.18 214 ASP A N 1
ATOM 1634 C CA . ASP A 1 214 ? 10.866 -30.114 43.692 1 34.18 214 ASP A CA 1
ATOM 1635 C C . ASP A 1 214 ? 10.576 -28.615 43.675 1 34.18 214 ASP A C 1
ATOM 1637 O O . ASP A 1 214 ? 11.368 -27.818 44.181 1 34.18 214 ASP A O 1
ATOM 1641 N N . LEU A 1 215 ? 9.902 -28.14 42.65 1 37.78 215 LEU A N 1
ATOM 1642 C CA . LEU A 1 215 ? 9.66 -26.716 42.45 1 37.78 215 LEU A CA 1
ATOM 1643 C C . LEU A 1 215 ? 8.704 -26.173 43.507 1 37.78 215 LEU A C 1
ATOM 1645 O O . LEU A 1 215 ? 7.604 -26.701 43.685 1 37.78 215 LEU A O 1
ATOM 1649 N N . SER A 1 216 ? 9.26 -25.712 44.584 1 40.1 216 SER A N 1
ATOM 1650 C CA . SER A 1 216 ? 8.451 -25.085 45.625 1 40.1 216 SER A CA 1
ATOM 1651 C C . SER A 1 216 ? 7.425 -24.129 45.026 1 40.1 216 SER A C 1
ATOM 1653 O O . SER A 1 216 ? 7.467 -23.833 43.83 1 40.1 216 SER A O 1
ATOM 1655 N N . GLY A 1 217 ? 6.381 -23.788 45.809 1 39.42 217 GLY A N 1
ATOM 1656 C CA . GLY A 1 217 ? 5.241 -22.937 45.508 1 39.42 217 GLY A CA 1
ATOM 1657 C C . GLY A 1 217 ? 5.598 -21.748 44.636 1 39.42 217 GLY A C 1
ATOM 1658 O O . GLY A 1 217 ? 4.836 -21.378 43.74 1 39.42 217 GLY A O 1
ATOM 1659 N N . LEU A 1 218 ? 6.625 -21.108 44.789 1 41.49 218 LEU A N 1
ATOM 1660 C CA . LEU A 1 218 ? 7.097 -19.957 44.028 1 41.49 218 LEU A CA 1
ATOM 1661 C C . LEU A 1 218 ? 7.507 -20.368 42.618 1 41.49 218 LEU A C 1
ATOM 1663 O O . LEU A 1 218 ? 7.261 -19.636 41.656 1 41.49 218 LEU A O 1
ATOM 1667 N N . SER A 1 219 ? 7.974 -21.673 42.553 1 41.68 219 SER A N 1
ATOM 1668 C CA . SER A 1 219 ? 8.419 -22.139 41.244 1 41.68 219 SER A CA 1
ATOM 1669 C C . SER A 1 219 ? 7.235 -22.423 40.326 1 41.68 219 SER A C 1
ATOM 1671 O O . SER A 1 219 ? 7.291 -22.144 39.127 1 41.68 219 SER A O 1
ATOM 1673 N N . ARG A 1 220 ? 6.181 -22.929 40.921 1 44.38 220 ARG A N 1
ATOM 1674 C CA . ARG A 1 220 ? 4.999 -23.187 40.105 1 44.38 220 ARG A CA 1
ATOM 1675 C C . ARG A 1 220 ? 4.394 -21.884 39.591 1 44.38 220 ARG A C 1
ATOM 1677 O O . ARG A 1 220 ? 3.936 -21.815 38.449 1 44.38 220 ARG A O 1
ATOM 1684 N N . LEU A 1 221 ? 4.366 -20.903 40.466 1 41.36 221 LEU A N 1
ATOM 1685 C CA . LEU A 1 221 ? 3.889 -19.59 40.047 1 41.36 221 LEU A CA 1
ATOM 1686 C C . LEU A 1 221 ? 4.78 -19.011 38.953 1 41.36 221 LEU A C 1
ATOM 1688 O O . LEU A 1 221 ? 4.285 -18.417 37.993 1 41.36 221 LEU A O 1
ATOM 1692 N N . PHE A 1 222 ? 6.014 -19.405 39.169 1 43.16 222 PHE A N 1
ATOM 1693 C CA . PHE A 1 222 ? 6.971 -18.958 38.164 1 43.16 222 PHE A CA 1
ATOM 1694 C C . PHE A 1 222 ? 6.743 -19.679 36.841 1 43.16 222 PHE A C 1
ATOM 1696 O O . PHE A 1 222 ? 6.742 -19.053 35.778 1 43.16 222 PHE A O 1
ATOM 1703 N N . MET A 1 223 ? 6.446 -20.854 36.974 1 43.39 223 MET A N 1
ATOM 1704 C CA . MET A 1 223 ? 6.254 -21.634 35.755 1 43.39 223 MET A CA 1
ATOM 1705 C C . MET A 1 223 ? 4.963 -21.232 35.05 1 43.39 223 MET A C 1
ATOM 1707 O O . MET A 1 223 ? 4.919 -21.159 33.82 1 43.39 223 MET A O 1
ATOM 1711 N N . ARG A 1 224 ? 4.043 -20.951 35.898 1 43.67 224 ARG A N 1
ATOM 1712 C CA . ARG A 1 224 ? 2.786 -20.514 35.297 1 43.67 224 ARG A CA 1
ATOM 1713 C C . ARG A 1 224 ? 2.929 -19.13 34.674 1 43.67 224 ARG A C 1
ATOM 1715 O O . ARG A 1 224 ? 2.416 -18.879 33.581 1 43.67 224 ARG A O 1
ATOM 1722 N N . THR A 1 225 ? 3.661 -18.338 35.417 1 41.22 225 THR A N 1
ATOM 1723 C CA . THR A 1 225 ? 3.912 -17.006 34.879 1 41.22 225 THR A CA 1
ATOM 1724 C C . THR A 1 225 ? 4.822 -17.079 33.656 1 41.22 225 THR A C 1
ATOM 1726 O O . THR A 1 225 ? 4.601 -16.376 32.668 1 41.22 225 THR A O 1
ATOM 1729 N N . TRP A 1 226 ? 5.682 -18.013 33.773 1 44.74 226 TRP A N 1
ATOM 1730 C CA . TRP A 1 226 ? 6.598 -18.213 32.654 1 44.74 226 TRP A CA 1
ATOM 1731 C C . TRP A 1 226 ? 5.863 -18.778 31.443 1 44.74 226 TRP A C 1
ATOM 1733 O O . TRP A 1 226 ? 6.085 -18.336 30.313 1 44.74 226 TRP A O 1
ATOM 1743 N N . ALA A 1 227 ? 5.065 -19.677 31.753 1 42.72 227 ALA A N 1
ATOM 1744 C CA . ALA A 1 227 ? 4.263 -20.236 30.668 1 42.72 227 ALA A CA 1
ATOM 1745 C C . ALA A 1 227 ? 3.353 -19.175 30.056 1 42.72 227 ALA A C 1
ATOM 1747 O O . ALA A 1 227 ? 3.183 -19.123 28.835 1 42.72 227 ALA A O 1
ATOM 1748 N N . SER A 1 228 ? 2.97 -18.332 30.944 1 40.31 228 SER A N 1
ATOM 1749 C CA . SER A 1 228 ? 2.101 -17.27 30.447 1 40.31 228 SER A CA 1
ATOM 1750 C C . SER A 1 228 ? 2.892 -16.229 29.663 1 40.31 228 SER A C 1
ATOM 1752 O O . SER A 1 228 ? 2.442 -15.758 28.617 1 40.31 228 SER A O 1
ATOM 1754 N N . VAL A 1 229 ? 4.067 -16.029 30.167 1 42.74 229 VAL A N 1
ATOM 1755 C CA . VAL A 1 229 ? 4.922 -15.065 29.482 1 42.74 229 VAL A CA 1
ATOM 1756 C C . VAL A 1 229 ? 5.411 -15.654 28.161 1 42.74 229 VAL A C 1
ATOM 1758 O O . VAL A 1 229 ? 5.389 -14.981 27.128 1 42.74 229 VAL A O 1
ATOM 1761 N N . THR A 1 230 ? 5.76 -16.863 28.2 1 40.16 230 THR A N 1
ATOM 1762 C CA . THR A 1 230 ? 6.194 -17.52 26.973 1 40.16 230 THR A CA 1
ATOM 1763 C C . THR A 1 230 ? 5.056 -17.578 25.958 1 40.16 230 THR A C 1
ATOM 1765 O O . THR A 1 230 ? 5.274 -17.381 24.76 1 40.16 230 THR A O 1
ATOM 1768 N N . LYS A 1 231 ? 3.938 -17.746 26.51 1 39.82 231 LYS A N 1
ATOM 1769 C CA . LYS A 1 231 ? 2.785 -17.727 25.614 1 39.82 231 LYS A CA 1
ATOM 1770 C C . LYS A 1 231 ? 2.546 -16.327 25.057 1 39.82 231 LYS A C 1
ATOM 1772 O O . LYS A 1 231 ? 2.261 -16.166 23.868 1 39.82 231 LYS A O 1
ATOM 1777 N N . VAL A 1 232 ? 2.764 -15.446 25.933 1 37.96 232 VAL A N 1
ATOM 1778 C CA . VAL A 1 232 ? 2.585 -14.073 25.472 1 37.96 232 VAL A CA 1
ATOM 1779 C C . VAL A 1 232 ? 3.698 -13.707 24.492 1 37.96 232 VAL A C 1
ATOM 1781 O O . VAL A 1 232 ? 3.437 -13.129 23.435 1 37.96 232 VAL A O 1
ATOM 1784 N N . VAL A 1 233 ? 4.825 -14.107 24.93 1 40.33 233 VAL A N 1
ATOM 1785 C CA . VAL A 1 233 ? 5.949 -13.822 24.045 1 40.33 233 VAL A CA 1
ATOM 1786 C C . VAL A 1 233 ? 5.792 -14.602 22.741 1 40.33 233 VAL A C 1
ATOM 1788 O O . VAL A 1 233 ? 5.995 -14.055 21.655 1 40.33 233 VAL A O 1
ATOM 1791 N N . ALA A 1 234 ? 5.362 -15.776 22.971 1 37.11 234 ALA A N 1
ATOM 1792 C CA . ALA A 1 234 ? 5.085 -16.554 21.766 1 37.11 234 ALA A CA 1
ATOM 1793 C C . ALA A 1 234 ? 3.961 -15.921 20.95 1 37.11 234 ALA A C 1
ATOM 1795 O O . ALA A 1 234 ? 4.053 -15.826 19.724 1 37.11 234 ALA A O 1
ATOM 1796 N N . HIS A 1 235 ? 3.051 -15.481 21.678 1 34.5 235 HIS A N 1
ATOM 1797 C CA . HIS A 1 235 ? 1.949 -14.83 20.98 1 34.5 235 HIS A CA 1
ATOM 1798 C C . HIS A 1 235 ? 2.383 -13.492 20.39 1 34.5 235 HIS A C 1
ATOM 1800 O O . HIS A 1 235 ? 1.997 -13.147 19.271 1 34.5 235 HIS A O 1
ATOM 1806 N N . VAL A 1 236 ? 3.103 -12.838 21.22 1 36.24 236 VAL A N 1
ATOM 1807 C CA . VAL A 1 236 ? 3.628 -11.571 20.72 1 36.24 236 VAL A CA 1
ATOM 1808 C C . VAL A 1 236 ? 4.611 -11.833 19.582 1 36.24 236 VAL A C 1
ATOM 1810 O O . VAL A 1 236 ? 4.589 -11.138 18.563 1 36.24 236 VAL A O 1
ATOM 1813 N N . ILE A 1 237 ? 5.417 -12.756 19.896 1 36.96 237 ILE A N 1
ATOM 1814 C CA . ILE A 1 237 ? 6.31 -13.156 18.813 1 36.96 237 ILE A CA 1
ATOM 1815 C C . ILE A 1 237 ? 5.49 -13.549 17.587 1 36.96 237 ILE A C 1
ATOM 1817 O O . ILE A 1 237 ? 5.826 -13.174 16.461 1 36.96 237 ILE A O 1
ATOM 1821 N N . VAL A 1 238 ? 4.516 -14.306 17.905 1 32.33 238 VAL A N 1
ATOM 1822 C CA . VAL A 1 238 ? 3.638 -14.713 16.813 1 32.33 238 VAL A CA 1
ATOM 1823 C C . VAL A 1 238 ? 2.91 -13.494 16.253 1 32.33 238 VAL A C 1
ATOM 1825 O O . VAL A 1 238 ? 2.706 -13.387 15.041 1 32.33 238 VAL A O 1
ATOM 1828 N N . MET A 1 239 ? 2.55 -12.759 17.161 1 30.73 239 MET A N 1
ATOM 1829 C CA . MET A 1 239 ? 1.864 -11.554 16.705 1 30.73 239 MET A CA 1
ATOM 1830 C C . MET A 1 239 ? 2.842 -10.589 16.043 1 30.73 239 MET A C 1
ATOM 1832 O O . MET A 1 239 ? 2.456 -9.808 15.172 1 30.73 239 MET A O 1
ATOM 1836 N N . VAL A 1 240 ? 3.998 -10.483 16.649 1 31.28 240 VAL A N 1
ATOM 1837 C CA . VAL A 1 240 ? 5.05 -9.79 15.912 1 31.28 240 VAL A CA 1
ATOM 1838 C C . VAL A 1 240 ? 5.496 -10.641 14.725 1 31.28 240 VAL A C 1
ATOM 1840 O O . VAL A 1 240 ? 5.488 -11.872 14.798 1 31.28 240 VAL A O 1
ATOM 1843 N N . GLU A 1 241 ? 5.274 -10.215 13.611 1 29.52 241 GLU A N 1
ATOM 1844 C CA . GLU A 1 241 ? 5.478 -10.977 12.382 1 29.52 241 GLU A CA 1
ATOM 1845 C C . GLU A 1 241 ? 6.619 -11.978 12.537 1 29.52 241 GLU A C 1
ATOM 1847 O O . GLU A 1 241 ? 7.79 -11.619 12.395 1 29.52 241 GLU A O 1
ATOM 1852 N N . LEU A 1 242 ? 6.455 -12.964 13.403 1 31.55 242 LEU A N 1
ATOM 1853 C CA . LEU A 1 242 ? 7.178 -14.23 13.352 1 31.55 242 LEU A CA 1
ATOM 1854 C C . LEU A 1 242 ? 7.197 -14.788 11.933 1 31.55 242 LEU A C 1
ATOM 1856 O O . LEU A 1 242 ? 6.15 -14.902 11.292 1 31.55 242 LEU A O 1
ATOM 1860 N N . VAL A 1 243 ? 8.184 -14.614 11.321 1 33.76 243 VAL A N 1
ATOM 1861 C CA . VAL A 1 243 ? 8.312 -15.037 9.93 1 33.76 243 VAL A CA 1
ATOM 1862 C C . VAL A 1 243 ? 8.066 -16.54 9.821 1 33.76 243 VAL A C 1
ATOM 1864 O O . VAL A 1 243 ? 7.558 -17.02 8.806 1 33.76 243 VAL A O 1
ATOM 1867 N N . GLY A 1 244 ? 8.374 -17.369 10.639 1 29.13 244 GLY A N 1
ATOM 1868 C CA . GLY A 1 244 ? 8.199 -18.805 10.487 1 29.13 244 GLY A CA 1
ATOM 1869 C C . GLY A 1 244 ? 8.435 -19.573 11.773 1 29.13 244 GLY A C 1
ATOM 1870 O O . GLY A 1 244 ? 9.212 -19.142 12.627 1 29.13 244 GLY A O 1
ATOM 1871 N N . LEU A 1 245 ? 7.322 -20.292 12.208 1 32.75 245 LEU A N 1
ATOM 1872 C CA . LEU A 1 245 ? 7.526 -21.278 13.264 1 32.75 245 LEU A CA 1
ATOM 1873 C C . LEU A 1 245 ? 7.729 -22.67 12.675 1 32.75 245 LEU A C 1
ATOM 1875 O O . LEU A 1 245 ? 6.987 -23.086 11.782 1 32.75 245 LEU A O 1
ATOM 1879 N N . VAL A 1 246 ? 8.876 -23.155 12.655 1 30.38 246 VAL A N 1
ATOM 1880 C CA . VAL A 1 246 ? 9.094 -24.553 12.3 1 30.38 246 VAL A CA 1
ATOM 1881 C C . VAL A 1 246 ? 9.162 -25.403 13.566 1 30.38 246 VAL A C 1
ATOM 1883 O O . VAL A 1 246 ? 9.976 -25.14 14.454 1 30.38 246 VAL A O 1
ATOM 1886 N N . TYR A 1 247 ? 8.1 -26.24 13.681 1 31.92 247 TYR A N 1
ATOM 1887 C CA . TYR A 1 247 ? 8.086 -27.221 14.76 1 31.92 247 TYR A CA 1
ATOM 1888 C C . TYR A 1 247 ? 8.967 -28.418 14.421 1 31.92 247 TYR A C 1
ATOM 1890 O O . TYR A 1 247 ? 8.773 -29.067 13.39 1 31.92 247 TYR A O 1
ATOM 1898 N N . HIS A 1 248 ? 10.074 -28.428 15.095 1 28.24 248 HIS A N 1
ATOM 1899 C CA . HIS A 1 248 ? 10.864 -29.65 15.001 1 28.24 248 HIS A CA 1
ATOM 1900 C C . HIS A 1 248 ? 10.407 -30.682 16.027 1 28.24 248 HIS A C 1
ATOM 1902 O O . HIS A 1 248 ? 10.625 -30.508 17.228 1 28.24 248 HIS A O 1
ATOM 1908 N N . GLU A 1 249 ? 9.631 -31.634 15.68 1 35.01 249 GLU A N 1
ATOM 1909 C CA . GLU A 1 249 ? 9.101 -32.721 16.497 1 35.01 249 GLU A CA 1
ATOM 1910 C C . GLU A 1 249 ? 10.207 -33.395 17.304 1 35.01 249 GLU A C 1
ATOM 1912 O O . GLU A 1 249 ? 10.007 -33.744 18.47 1 35.01 249 GLU A O 1
ATOM 1917 N N . GLN A 1 250 ? 11.235 -33.681 16.555 1 37.77 250 GLN A N 1
ATOM 1918 C CA . GLN A 1 250 ? 12.216 -34.567 17.173 1 37.77 250 GLN A CA 1
ATOM 1919 C C . GLN A 1 250 ? 12.872 -33.906 18.381 1 37.77 250 GLN A C 1
ATOM 1921 O O . GLN A 1 250 ? 13.254 -34.585 19.336 1 37.77 250 GLN A O 1
ATOM 1926 N N . CYS A 1 251 ? 13.116 -32.563 18.245 1 40.25 251 CYS A N 1
ATOM 1927 C CA . CYS A 1 251 ? 13.867 -31.995 19.359 1 40.25 251 CYS A CA 1
ATOM 1928 C C . CYS A 1 251 ? 12.965 -31.146 20.247 1 40.25 251 CYS A C 1
ATOM 1930 O O . CYS A 1 251 ? 13.426 -30.561 21.229 1 40.25 251 CYS A O 1
ATOM 1932 N N . GLY A 1 252 ? 11.645 -31.286 20.098 1 38.94 252 GLY A N 1
ATOM 1933 C CA . GLY A 1 252 ? 10.706 -30.592 20.965 1 38.94 252 GLY A CA 1
ATOM 1934 C C . GLY A 1 252 ? 10.842 -29.083 20.907 1 38.94 252 GLY A C 1
ATOM 1935 O O . GLY A 1 252 ? 10.578 -28.392 21.893 1 38.94 252 GLY A O 1
ATOM 1936 N N . LYS A 1 253 ? 11.556 -28.615 19.805 1 38.22 253 LYS A N 1
ATOM 1937 C CA . LYS A 1 253 ? 11.838 -27.186 19.706 1 38.22 253 LYS A CA 1
ATOM 1938 C C . LYS A 1 253 ? 11.102 -26.561 18.524 1 38.22 253 LYS A C 1
ATOM 1940 O O . LYS A 1 253 ? 10.719 -27.261 17.584 1 38.22 253 LYS A O 1
ATOM 1945 N N . VAL A 1 254 ? 10.481 -25.446 18.702 1 38.58 254 VAL A N 1
ATOM 1946 C CA . VAL A 1 254 ? 9.834 -24.683 17.64 1 38.58 254 VAL A CA 1
ATOM 1947 C C . VAL A 1 254 ? 10.785 -23.607 17.123 1 38.58 254 VAL A C 1
ATOM 1949 O O . VAL A 1 254 ? 11.418 -22.899 17.91 1 38.58 254 VAL A O 1
ATOM 1952 N N . GLU A 1 255 ? 11.157 -23.726 15.842 1 41.72 255 GLU A N 1
ATOM 1953 C CA . GLU A 1 255 ? 11.932 -22.696 15.156 1 41.72 255 GLU A CA 1
ATOM 1954 C C . GLU A 1 255 ? 11.054 -21.507 14.776 1 41.72 255 GLU A C 1
ATOM 1956 O O . GLU A 1 255 ? 9.987 -21.68 14.185 1 41.72 255 GLU A O 1
ATOM 1961 N N . VAL A 1 256 ? 11.263 -20.529 15.519 1 38.37 256 VAL A N 1
ATOM 1962 C CA . VAL A 1 256 ? 10.548 -19.289 15.236 1 38.37 256 VAL A CA 1
ATOM 1963 C C . VAL A 1 256 ? 11.38 -18.414 14.301 1 38.37 256 VAL A C 1
ATOM 1965 O O . VAL A 1 256 ? 12.55 -18.139 14.575 1 38.37 256 VAL A O 1
ATOM 1968 N N . ALA A 1 257 ? 10.932 -18.328 13.088 1 36.67 257 ALA A N 1
ATOM 1969 C CA . ALA A 1 257 ? 11.566 -17.411 12.145 1 36.67 257 ALA A CA 1
ATOM 1970 C C . ALA A 1 257 ? 11.078 -15.981 12.358 1 36.67 257 ALA A C 1
ATOM 1972 O O . ALA A 1 257 ? 9.871 -15.734 12.429 1 36.67 257 ALA A O 1
ATOM 1973 N N . ILE A 1 258 ? 11.914 -15.241 12.887 1 36.26 258 ILE A N 1
ATOM 1974 C CA . ILE A 1 258 ? 11.613 -13.824 13.06 1 36.26 258 ILE A CA 1
ATOM 1975 C C . ILE A 1 258 ? 12.172 -13.03 11.881 1 36.26 258 ILE A C 1
ATOM 1977 O O . ILE A 1 258 ? 13.322 -13.229 11.481 1 36.26 258 ILE A O 1
ATOM 1981 N N . ALA A 1 259 ? 11.321 -12.475 11.15 1 32.76 259 ALA A N 1
ATOM 1982 C CA . ALA A 1 259 ? 11.746 -11.664 10.012 1 32.76 259 ALA A CA 1
ATOM 1983 C C . ALA A 1 259 ? 12.501 -10.422 10.477 1 32.76 259 ALA A C 1
ATOM 1985 O O . ALA A 1 259 ? 12.112 -9.78 11.455 1 32.76 259 ALA A O 1
ATOM 1986 N N . SER A 1 260 ? 13.816 -10.495 10.324 1 32.29 260 SER A N 1
ATOM 1987 C CA . SER A 1 260 ? 14.663 -9.322 10.51 1 32.29 260 SER A CA 1
ATOM 1988 C C . SER A 1 260 ? 15.039 -8.693 9.173 1 32.29 260 SER A C 1
ATOM 1990 O O . SER A 1 260 ? 14.999 -9.358 8.135 1 32.29 260 SER A O 1
ATOM 1992 N N . PRO A 1 261 ? 14.996 -7.404 9.084 1 30.74 261 PRO A N 1
ATOM 1993 C CA . PRO A 1 261 ? 15.489 -6.858 7.817 1 30.74 261 PRO A CA 1
ATOM 1994 C C . PRO A 1 261 ? 16.698 -7.618 7.278 1 30.74 261 PRO A C 1
ATOM 1996 O O . PRO A 1 261 ? 16.961 -7.592 6.073 1 30.74 261 PRO A O 1
ATOM 1999 N N . HIS A 1 262 ? 17.422 -8.187 8.163 1 33.02 262 HIS A N 1
ATOM 2000 C CA . HIS A 1 262 ? 18.643 -8.829 7.69 1 33.02 262 HIS A CA 1
ATOM 2001 C C . HIS A 1 262 ? 18.405 -10.304 7.381 1 33.02 262 HIS A C 1
ATOM 2003 O O . HIS A 1 262 ? 19.358 -11.072 7.231 1 33.02 262 HIS A O 1
ATOM 2009 N N . GLY A 1 263 ? 17.32 -10.682 7.341 1 31.7 263 GLY A N 1
ATOM 2010 C CA . GLY A 1 263 ? 16.989 -12.062 7.022 1 31.7 263 GLY A CA 1
ATOM 2011 C C . GLY A 1 263 ? 16.195 -12.753 8.115 1 31.7 263 GLY A C 1
ATOM 2012 O O . GLY A 1 263 ? 16.049 -12.219 9.216 1 31.7 263 GLY A O 1
ATOM 2013 N N . ALA A 1 264 ? 15.491 -13.667 7.703 1 33.32 264 ALA A N 1
ATOM 2014 C CA . ALA A 1 264 ? 14.693 -14.471 8.625 1 33.32 264 ALA A CA 1
ATOM 2015 C C . ALA A 1 264 ? 15.586 -15.259 9.58 1 33.32 264 ALA A C 1
ATOM 2017 O O . ALA A 1 264 ? 16.604 -15.819 9.167 1 33.32 264 ALA A O 1
ATOM 2018 N N . ARG A 1 265 ? 15.686 -14.804 10.706 1 35.08 265 ARG A N 1
ATOM 2019 C CA . ARG A 1 265 ? 16.396 -15.663 11.648 1 35.08 265 ARG A CA 1
ATOM 2020 C C . ARG A 1 265 ? 15.443 -16.643 12.322 1 35.08 265 ARG A C 1
ATOM 2022 O O . ARG A 1 265 ? 14.268 -16.332 12.529 1 35.08 265 ARG A O 1
ATOM 2029 N N . PHE A 1 266 ? 15.931 -17.896 12.272 1 33.18 266 PHE A N 1
ATOM 2030 C CA . PHE A 1 266 ? 15.164 -19.023 12.79 1 33.18 266 PHE A CA 1
ATOM 2031 C C . PHE A 1 266 ? 15.494 -19.273 14.256 1 33.18 266 PHE A C 1
ATOM 2033 O O . PHE A 1 266 ? 16.664 -19.266 14.645 1 33.18 266 PHE A O 1
ATOM 2040 N N . LEU A 1 267 ? 14.601 -18.869 15.104 1 35.11 267 LEU A N 1
ATOM 2041 C CA . LEU A 1 267 ? 14.793 -19.223 16.506 1 35.11 267 LEU A CA 1
ATOM 2042 C C . LEU A 1 267 ? 14.105 -20.544 16.833 1 35.11 267 LEU A C 1
ATOM 2044 O O . LEU A 1 267 ? 13 -20.808 16.354 1 35.11 267 LEU A O 1
ATOM 2048 N N . LEU A 1 268 ? 14.839 -21.446 17.319 1 33.67 268 LEU A N 1
ATOM 2049 C CA . LEU A 1 268 ? 14.31 -22.7 17.843 1 33.67 268 LEU A CA 1
ATOM 2050 C C . LEU A 1 268 ? 13.798 -22.52 19.268 1 33.67 268 LEU A C 1
ATOM 2052 O O . LEU A 1 268 ? 14.541 -22.083 20.149 1 33.67 268 LEU A O 1
ATOM 2056 N N . VAL A 1 269 ? 12.482 -22.335 19.437 1 36.22 269 VAL A N 1
ATOM 2057 C CA . VAL A 1 269 ? 11.894 -22.208 20.766 1 36.22 269 VAL A CA 1
ATOM 2058 C C . VAL A 1 269 ? 11.284 -23.542 21.191 1 36.22 269 VAL A C 1
ATOM 2060 O O . VAL A 1 269 ? 10.808 -24.309 20.351 1 36.22 269 VAL A O 1
ATOM 2063 N N . PRO A 1 270 ? 11.505 -23.96 22.397 1 32.96 270 PRO A N 1
ATOM 2064 C CA . PRO A 1 270 ? 10.866 -25.202 22.84 1 32.96 270 PRO A CA 1
ATOM 2065 C C . PRO A 1 270 ? 9.349 -25.178 22.669 1 32.96 270 PRO A C 1
ATOM 2067 O O . PRO A 1 270 ? 8.725 -24.122 22.803 1 32.96 270 PRO A O 1
ATOM 2070 N N . ASN A 1 271 ? 8.837 -26.243 22.12 1 35.74 271 ASN A N 1
ATOM 2071 C CA . ASN A 1 271 ? 7.435 -26.496 21.803 1 35.74 271 ASN A CA 1
ATOM 2072 C C . ASN A 1 271 ? 6.521 -26.128 22.968 1 35.74 271 ASN A C 1
ATOM 2074 O O . ASN A 1 271 ? 5.362 -25.763 22.762 1 35.74 271 ASN A O 1
ATOM 2078 N N . GLU A 1 272 ? 7.015 -26.205 24.085 1 36.26 272 GLU A N 1
ATOM 2079 C CA . GLU A 1 272 ? 6.179 -26.01 25.266 1 36.26 272 GLU A CA 1
ATOM 2080 C C . GLU A 1 272 ? 5.821 -24.538 25.451 1 36.26 272 GLU A C 1
ATOM 2082 O O . GLU A 1 272 ? 4.965 -24.2 26.272 1 36.26 272 GLU A O 1
ATOM 2087 N N . LEU A 1 273 ? 6.528 -23.711 24.749 1 34.12 273 LEU A N 1
ATOM 2088 C CA . LEU A 1 273 ? 6.292 -22.281 24.914 1 34.12 273 LEU A CA 1
ATOM 2089 C C . LEU A 1 273 ? 5.305 -21.769 23.871 1 34.12 273 LEU A C 1
ATOM 2091 O O . LEU A 1 273 ? 4.908 -20.602 23.906 1 34.12 273 LEU A O 1
ATOM 2095 N N . ILE A 1 274 ? 5.135 -22.505 22.911 1 31.05 274 ILE A N 1
ATOM 2096 C CA . ILE A 1 274 ? 4.102 -22.112 21.959 1 31.05 274 ILE A CA 1
ATOM 2097 C C . ILE A 1 274 ? 2.789 -22.813 22.303 1 31.05 274 ILE A C 1
ATOM 2099 O O . ILE A 1 274 ? 2.759 -24.031 22.49 1 31.05 274 ILE A O 1
ATOM 2103 N N . MET B 1 1 ? -4.408 15.738 10.74 1 98.24 1 MET B N 1
ATOM 2104 C CA . MET B 1 1 ? -4.337 15.436 9.313 1 98.24 1 MET B CA 1
ATOM 2105 C C . MET B 1 1 ? -3.029 14.73 8.971 1 98.24 1 MET B C 1
ATOM 2107 O O . MET B 1 1 ? -1.949 15.217 9.31 1 98.24 1 MET B O 1
ATOM 2111 N N . CYS B 1 2 ? -3.138 13.58 8.345 1 98.67 2 CYS B N 1
ATOM 2112 C CA . CYS B 1 2 ? -1.962 12.904 7.809 1 98.67 2 CYS B CA 1
ATOM 2113 C C . CYS B 1 2 ? -1.754 13.252 6.34 1 98.67 2 CYS B C 1
ATOM 2115 O O . CYS B 1 2 ? -2.678 13.133 5.533 1 98.67 2 CYS B O 1
ATOM 2117 N N . VAL B 1 3 ? -0.567 13.672 6.023 1 98.82 3 VAL B N 1
ATOM 2118 C CA . VAL B 1 3 ? -0.278 14.03 4.638 1 98.82 3 VAL B CA 1
ATOM 2119 C C . VAL B 1 3 ? 0.835 13.138 4.095 1 98.82 3 VAL B C 1
ATOM 2121 O O . VAL B 1 3 ? 1.919 13.063 4.677 1 98.82 3 VAL B O 1
ATOM 2124 N N . PHE B 1 4 ? 0.539 12.439 3.02 1 98.64 4 PHE B N 1
ATOM 2125 C CA . PHE B 1 4 ? 1.521 11.704 2.231 1 98.64 4 PHE B CA 1
ATOM 2126 C C . PHE B 1 4 ? 2.029 12.554 1.072 1 98.64 4 PHE B C 1
ATOM 2128 O O . PHE B 1 4 ? 1.236 13.115 0.313 1 98.64 4 PHE B O 1
ATOM 2135 N N . CYS B 1 5 ? 3.318 12.647 0.923 1 98.18 5 CYS B N 1
ATOM 2136 C CA . CYS B 1 5 ? 3.829 13.435 -0.193 1 98.18 5 CYS B CA 1
ATOM 2137 C C . CYS B 1 5 ? 5.254 13.024 -0.544 1 98.18 5 CYS B C 1
ATOM 2139 O O . CYS B 1 5 ? 5.847 12.182 0.134 1 98.18 5 CYS B O 1
ATOM 2141 N N . GLY B 1 6 ? 5.698 13.594 -1.592 1 96.26 6 GLY B N 1
ATOM 2142 C CA . GLY B 1 6 ? 6.994 13.209 -2.129 1 96.26 6 GLY B CA 1
ATOM 2143 C C . GLY B 1 6 ? 8.156 13.654 -1.262 1 96.26 6 GLY B C 1
ATOM 2144 O O . GLY B 1 6 ? 8.13 14.748 -0.694 1 96.26 6 GLY B O 1
ATOM 2145 N N . SER B 1 7 ? 9.163 12.799 -1.178 1 91.85 7 SER B N 1
ATOM 2146 C CA . SER B 1 7 ? 10.435 13.177 -0.572 1 91.85 7 SER B CA 1
ATOM 2147 C C . SER B 1 7 ? 11.214 14.132 -1.471 1 91.85 7 SER B C 1
ATOM 2149 O O . SER B 1 7 ? 12.201 14.732 -1.041 1 91.85 7 SER B O 1
ATOM 2151 N N . ASN B 1 8 ? 10.735 14.309 -2.678 1 93.61 8 ASN B N 1
ATOM 2152 C CA . ASN B 1 8 ? 11.211 15.293 -3.644 1 93.61 8 ASN B CA 1
ATOM 2153 C C . ASN B 1 8 ? 10.16 16.366 -3.914 1 93.61 8 ASN B C 1
ATOM 2155 O O . ASN B 1 8 ? 8.966 16.134 -3.72 1 93.61 8 ASN B O 1
ATOM 2159 N N . SER B 1 9 ? 10.62 17.521 -4.399 1 94.41 9 SER B N 1
ATOM 2160 C CA . SER B 1 9 ? 9.708 18.637 -4.623 1 94.41 9 SER B CA 1
ATOM 2161 C C . SER B 1 9 ? 9.125 18.6 -6.032 1 94.41 9 SER B C 1
ATOM 2163 O O . SER B 1 9 ? 8.244 19.395 -6.366 1 94.41 9 SER B O 1
ATOM 2165 N N . GLY B 1 10 ? 9.607 17.641 -6.821 1 95.6 10 GLY B N 1
ATOM 2166 C CA . GLY B 1 10 ? 9.257 17.683 -8.232 1 95.6 10 GLY B CA 1
ATOM 2167 C C . GLY B 1 10 ? 10.046 18.717 -9.012 1 95.6 10 GLY B C 1
ATOM 2168 O O . GLY B 1 10 ? 10.842 19.462 -8.436 1 95.6 10 GLY B O 1
ATOM 2169 N N . TYR B 1 11 ? 9.857 18.737 -10.32 1 95.94 11 TYR B N 1
ATOM 2170 C CA . TYR B 1 11 ? 10.643 19.627 -11.167 1 95.94 11 TYR B CA 1
ATOM 2171 C C . TYR B 1 11 ? 9.938 20.965 -11.355 1 95.94 11 TYR B C 1
ATOM 2173 O O . TYR B 1 11 ? 10.575 21.969 -11.684 1 95.94 11 TYR B O 1
ATOM 2181 N N . ARG B 1 12 ? 8.608 20.974 -11.17 1 97.38 12 ARG B N 1
ATOM 2182 C CA . ARG B 1 12 ? 7.87 22.213 -11.392 1 97.38 12 ARG B CA 1
ATOM 2183 C C . ARG B 1 12 ? 7.49 22.869 -10.069 1 97.38 12 ARG B C 1
ATOM 2185 O O . ARG B 1 12 ? 7.146 22.182 -9.106 1 97.38 12 ARG B O 1
ATOM 2192 N N . GLN B 1 13 ? 7.392 24.125 -9.97 1 97.52 13 GLN B N 1
ATOM 2193 C CA . GLN B 1 13 ? 7.125 24.93 -8.782 1 97.52 13 GLN B CA 1
ATOM 2194 C C . GLN B 1 13 ? 5.693 24.732 -8.293 1 97.52 13 GLN B C 1
ATOM 2196 O O . GLN B 1 13 ? 5.41 24.89 -7.104 1 97.52 13 GLN B O 1
ATOM 2201 N N . VAL B 1 14 ? 4.818 24.345 -9.179 1 98.32 14 VAL B N 1
ATOM 2202 C CA . VAL B 1 14 ? 3.4 24.216 -8.858 1 98.32 14 VAL B CA 1
ATOM 2203 C C . VAL B 1 14 ? 3.217 23.218 -7.717 1 98.32 14 VAL B C 1
ATOM 2205 O O . VAL B 1 14 ? 2.308 23.364 -6.896 1 98.32 14 VAL B O 1
ATOM 2208 N N . PHE B 1 15 ? 4.115 22.278 -7.588 1 98.47 15 PHE B N 1
ATOM 2209 C CA . PHE B 1 15 ? 3.995 21.26 -6.551 1 98.47 15 PHE B CA 1
ATOM 2210 C C . PHE B 1 15 ? 4.391 21.822 -5.191 1 98.47 15 PHE B C 1
ATOM 2212 O O . PHE B 1 15 ? 3.71 21.581 -4.192 1 98.47 15 PHE B O 1
ATOM 2219 N N . SER B 1 16 ? 5.445 22.563 -5.133 1 98.11 16 SER B N 1
ATOM 2220 C CA . SER B 1 16 ? 5.845 23.237 -3.902 1 98.11 16 SER B CA 1
ATOM 2221 C C . SER B 1 16 ? 4.792 24.248 -3.459 1 98.11 16 SER B C 1
ATOM 2223 O O . SER B 1 16 ? 4.505 24.371 -2.267 1 98.11 16 SER B O 1
ATOM 2225 N N . ASP B 1 17 ? 4.227 24.939 -4.426 1 98.55 17 ASP B N 1
ATOM 2226 C CA . ASP B 1 17 ? 3.169 25.897 -4.121 1 98.55 17 ASP B CA 1
ATOM 2227 C C . ASP B 1 17 ? 1.962 25.202 -3.494 1 98.55 17 ASP B C 1
ATOM 2229 O O . ASP B 1 17 ? 1.362 25.719 -2.549 1 98.55 17 ASP B O 1
ATOM 2233 N N . ALA B 1 18 ? 1.624 24.091 -4.045 1 98.55 18 ALA B N 1
ATOM 2234 C CA . ALA B 1 18 ? 0.486 23.336 -3.528 1 98.55 18 ALA B CA 1
ATOM 2235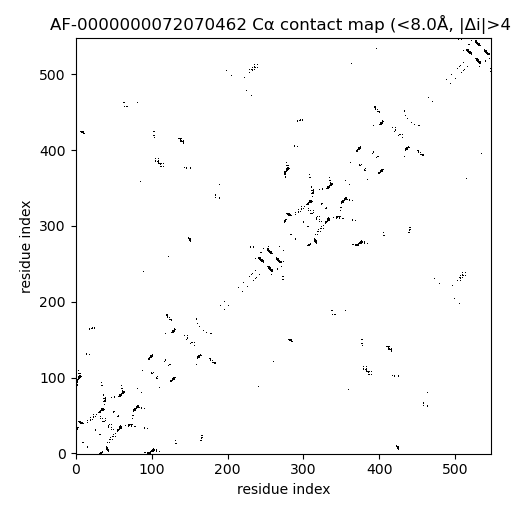 C C . ALA B 1 18 ? 0.733 22.885 -2.091 1 98.55 18 ALA B C 1
ATOM 2237 O O . ALA B 1 18 ? -0.167 22.947 -1.251 1 98.55 18 ALA B O 1
ATOM 2238 N N . ALA B 1 19 ? 1.945 22.397 -1.795 1 98.44 19 ALA B N 1
ATOM 2239 C CA . ALA B 1 19 ? 2.304 21.988 -0.439 1 98.44 19 ALA B CA 1
ATOM 2240 C C . ALA B 1 19 ? 2.226 23.166 0.528 1 98.44 19 ALA B C 1
ATOM 2242 O O . ALA B 1 19 ? 1.707 23.033 1.639 1 98.44 19 ALA B O 1
ATOM 2243 N N . THR B 1 20 ? 2.733 24.287 0.092 1 98.12 20 THR B N 1
ATOM 2244 C CA . THR B 1 20 ? 2.701 25.502 0.899 1 98.12 20 THR B CA 1
ATOM 2245 C C . THR B 1 20 ? 1.262 25.939 1.161 1 98.12 20 THR B C 1
ATOM 2247 O O . THR B 1 20 ? 0.906 26.27 2.294 1 98.12 20 THR B O 1
ATOM 2250 N N . GLU B 1 21 ? 0.479 25.951 0.13 1 98.54 21 GLU B N 1
ATOM 2251 C CA . GLU B 1 21 ? -0.925 26.33 0.26 1 98.54 21 GLU B CA 1
ATOM 2252 C C . GLU B 1 21 ? -1.658 25.41 1.232 1 98.54 21 GLU B C 1
ATOM 2254 O O . GLU B 1 21 ? -2.441 25.874 2.063 1 98.54 21 GLU B O 1
ATOM 2259 N N . LEU B 1 22 ? -1.437 24.111 1.095 1 98.78 22 LEU B N 1
ATOM 2260 C CA . LEU B 1 22 ? -2.072 23.171 2.012 1 98.78 22 LEU B CA 1
ATOM 2261 C C . LEU B 1 22 ? -1.623 23.425 3.448 1 98.78 22 LEU B C 1
ATOM 2263 O O . LEU B 1 22 ? -2.445 23.433 4.367 1 98.78 22 LEU B O 1
ATOM 2267 N N . GLY B 1 23 ? -0.297 23.591 3.652 1 98.7 23 GLY B N 1
ATOM 2268 C CA . GLY B 1 23 ? 0.208 23.909 4.978 1 98.7 23 GLY B CA 1
ATOM 2269 C C . GLY B 1 23 ? -0.428 25.148 5.578 1 98.7 23 GLY B C 1
ATOM 2270 O O . GLY B 1 23 ? -0.803 25.154 6.752 1 98.7 23 GLY B O 1
ATOM 2271 N N . ASP B 1 24 ? -0.562 26.187 4.767 1 98.41 24 ASP B N 1
ATOM 2272 C CA . ASP B 1 24 ? -1.186 27.429 5.211 1 98.41 24 ASP B CA 1
ATOM 2273 C C . ASP B 1 24 ? -2.639 27.198 5.622 1 98.41 24 ASP B C 1
ATOM 2275 O O . ASP B 1 24 ? -3.09 27.717 6.644 1 98.41 24 ASP B O 1
ATOM 2279 N N . GLU B 1 25 ? -3.347 26.465 4.806 1 98.55 25 GLU B N 1
ATOM 2280 C CA . GLU B 1 25 ? -4.757 26.204 5.082 1 98.55 25 GLU B CA 1
ATOM 2281 C C . GLU B 1 25 ? -4.926 25.383 6.357 1 98.55 25 GLU B C 1
ATOM 2283 O O . GLU B 1 25 ? -5.849 25.623 7.139 1 98.55 25 GLU B O 1
ATOM 2288 N N . LEU B 1 26 ? -4.049 24.376 6.594 1 98.54 26 LEU B N 1
ATOM 2289 C CA . LEU B 1 26 ? -4.099 23.595 7.825 1 98.54 26 LEU B CA 1
ATOM 2290 C C . LEU B 1 26 ? -3.859 24.482 9.041 1 98.54 26 LEU B C 1
ATOM 2292 O O . LEU B 1 26 ? -4.594 24.402 10.028 1 98.54 26 LEU B O 1
ATOM 2296 N N . ALA B 1 27 ? -2.874 25.319 8.941 1 98.28 27 ALA B N 1
ATOM 2297 C CA . ALA B 1 27 ? -2.54 26.217 10.044 1 98.28 27 ALA B CA 1
ATOM 2298 C C . ALA B 1 27 ? -3.692 27.172 10.342 1 98.28 27 ALA B C 1
ATOM 2300 O O . ALA B 1 27 ? -4.053 27.378 11.503 1 98.28 27 ALA B O 1
ATOM 2301 N N . LYS B 1 28 ? -4.208 27.74 9.278 1 97.96 28 LYS B N 1
ATOM 2302 C CA . LYS B 1 28 ? -5.332 28.663 9.412 1 97.96 28 LYS B CA 1
ATOM 2303 C C . LYS B 1 28 ? -6.508 27.998 10.121 1 97.96 28 LYS B C 1
ATOM 2305 O O . LYS B 1 28 ? -7.218 28.644 10.895 1 97.96 28 LYS B O 1
ATOM 2310 N N . ARG B 1 29 ? -6.707 26.745 9.876 1 97.26 29 ARG B N 1
ATOM 2311 C CA . ARG B 1 29 ? -7.824 25.994 10.44 1 97.26 29 ARG B CA 1
ATOM 2312 C C . ARG B 1 29 ? -7.435 25.346 11.765 1 97.26 29 ARG B C 1
ATOM 2314 O O . ARG B 1 29 ? -8.228 24.612 12.359 1 97.26 29 ARG B O 1
ATOM 2321 N N . ARG B 1 30 ? -6.219 25.535 12.176 1 98.05 30 ARG B N 1
ATOM 2322 C CA . ARG B 1 30 ? -5.68 25.016 13.429 1 98.05 30 ARG B CA 1
ATOM 2323 C C . ARG B 1 30 ? -5.681 23.491 13.436 1 98.05 30 ARG B C 1
ATOM 2325 O O . ARG B 1 30 ? -6.079 22.87 14.424 1 98.05 30 ARG B O 1
ATOM 2332 N N . ILE B 1 31 ? -5.326 22.919 12.298 1 98.09 31 ILE B N 1
ATOM 2333 C CA . ILE B 1 31 ? -5.232 21.471 12.148 1 98.09 31 ILE B CA 1
ATOM 2334 C C . ILE B 1 31 ? -3.777 21.031 12.289 1 98.09 31 ILE B C 1
ATOM 2336 O O . ILE B 1 31 ? -2.891 21.572 11.622 1 98.09 31 ILE B O 1
ATOM 2340 N N . ASP B 1 32 ? -3.537 20.055 13.154 1 98.58 32 ASP B N 1
ATOM 2341 C CA . ASP B 1 32 ? -2.201 19.502 13.355 1 98.58 32 ASP B CA 1
ATOM 2342 C C . ASP B 1 32 ? -1.808 18.582 12.202 1 98.58 32 ASP B C 1
ATOM 2344 O O . ASP B 1 32 ? -2.67 18.098 11.465 1 98.58 32 ASP B O 1
ATOM 2348 N N . LEU B 1 33 ? -0.51 18.372 12.085 1 98.7 33 LEU B N 1
ATOM 2349 C CA . LEU B 1 33 ? 0.01 17.602 10.96 1 98.7 33 LEU B CA 1
ATOM 2350 C C . LEU B 1 33 ? 0.705 16.334 11.446 1 98.7 33 LEU B C 1
ATOM 2352 O O . LEU B 1 33 ? 1.495 16.378 12.392 1 98.7 33 LEU B O 1
ATOM 2356 N N . VAL B 1 34 ? 0.361 15.235 10.819 1 98.65 34 VAL B N 1
ATOM 2357 C CA . VAL B 1 34 ? 1.131 13.996 10.853 1 98.65 34 VAL B CA 1
ATOM 2358 C C . VAL B 1 34 ? 1.71 13.71 9.47 1 98.65 34 VAL B C 1
ATOM 2360 O O . VAL B 1 34 ? 0.998 13.778 8.465 1 98.65 34 VAL B O 1
ATOM 2363 N N . TYR B 1 35 ? 3.017 13.455 9.36 1 98.07 35 TYR B N 1
ATOM 2364 C CA . TYR B 1 35 ? 3.619 13.182 8.061 1 98.07 35 TYR B CA 1
ATOM 2365 C C . TYR B 1 35 ? 4.791 12.217 8.195 1 98.07 35 TYR B C 1
ATOM 2367 O O . TYR B 1 35 ? 5.051 11.694 9.281 1 98.07 35 TYR B O 1
ATOM 2375 N N . GLY B 1 36 ? 5.467 11.932 7.104 1 95.96 36 GLY B N 1
ATOM 2376 C CA . GLY B 1 36 ? 6.441 10.854 7.05 1 95.96 36 GLY B CA 1
ATOM 2377 C C . GLY B 1 36 ? 7.762 11.21 7.705 1 95.96 36 GLY B C 1
ATOM 2378 O O . GLY B 1 36 ? 8.702 10.413 7.693 1 95.96 36 GLY B O 1
ATOM 2379 N N . GLY B 1 37 ? 7.916 12.374 8.2 1 93.66 37 GLY B N 1
ATOM 2380 C CA . GLY B 1 37 ? 9.01 12.728 9.09 1 93.66 37 GLY B CA 1
ATOM 2381 C C . GLY B 1 37 ? 10.221 13.276 8.359 1 93.66 37 GLY B C 1
ATOM 2382 O O . GLY B 1 37 ? 11.184 13.72 8.988 1 93.66 37 GLY B O 1
ATOM 2383 N N . GLY B 1 38 ? 10.244 13.243 7.062 1 90.16 38 GLY B N 1
ATOM 2384 C CA . GLY B 1 38 ? 11.368 13.792 6.321 1 90.16 38 GLY B CA 1
ATOM 2385 C C . GLY B 1 38 ? 11.402 15.309 6.326 1 90.16 38 GLY B C 1
ATOM 2386 O O . GLY B 1 38 ? 10.363 15.958 6.466 1 90.16 38 GLY B O 1
ATOM 2387 N N . SER B 1 39 ? 12.59 15.814 6.196 1 90.73 39 SER B N 1
ATOM 2388 C CA . SER B 1 39 ? 12.743 17.264 6.14 1 90.73 39 SER B CA 1
ATOM 2389 C C . SER B 1 39 ? 13.035 17.735 4.719 1 90.73 39 SER B C 1
ATOM 2391 O O . SER B 1 39 ? 13.392 18.895 4.505 1 90.73 39 SER B O 1
ATOM 2393 N N . VAL B 1 40 ? 12.873 16.847 3.774 1 90.35 40 VAL B N 1
ATOM 2394 C CA . VAL B 1 40 ? 13.231 17.141 2.391 1 90.35 40 VAL B CA 1
ATOM 2395 C C . VAL B 1 40 ? 11.975 17.145 1.522 1 90.35 40 VAL B C 1
ATOM 2397 O O . VAL B 1 40 ? 10.934 16.619 1.922 1 90.35 40 VAL B O 1
ATOM 2400 N N . GLY B 1 41 ? 12.058 17.804 0.383 1 94.35 41 GLY B N 1
ATOM 2401 C CA . GLY B 1 41 ? 10.983 17.771 -0.597 1 94.35 41 GLY B CA 1
ATOM 2402 C C . GLY B 1 41 ? 9.707 18.428 -0.104 1 94.35 41 GLY B C 1
ATOM 2403 O O . GLY B 1 41 ? 9.755 19.434 0.607 1 94.35 41 GLY B O 1
ATOM 2404 N N . LEU B 1 42 ? 8.629 17.9 -0.53 1 97.94 42 LEU B N 1
ATOM 2405 C CA . LEU B 1 42 ? 7.339 18.454 -0.133 1 97.94 42 LEU B CA 1
ATOM 2406 C C . LEU B 1 42 ? 7.081 18.221 1.352 1 97.94 42 LEU B C 1
ATOM 2408 O O . LEU B 1 42 ? 6.384 19.008 1.996 1 97.94 42 LEU B O 1
ATOM 2412 N N . MET B 1 43 ? 7.687 17.122 1.87 1 96.93 43 MET B N 1
ATOM 2413 C CA . MET B 1 43 ? 7.544 16.834 3.295 1 96.93 43 MET B CA 1
ATOM 2414 C C . MET B 1 43 ? 8.108 17.973 4.138 1 96.93 43 MET B C 1
ATOM 2416 O O . MET B 1 43 ? 7.471 18.416 5.095 1 96.93 43 MET B O 1
ATOM 2420 N N . GLY B 1 44 ? 9.297 18.406 3.75 1 95.8 44 GLY B N 1
ATOM 2421 C CA . GLY B 1 44 ? 9.903 19.513 4.471 1 95.8 44 GLY B CA 1
ATOM 2422 C C . GLY B 1 44 ? 9.092 20.793 4.39 1 95.8 44 GLY B C 1
ATOM 2423 O O . GLY B 1 44 ? 8.932 21.497 5.389 1 95.8 44 GLY B O 1
ATOM 2424 N N . LEU B 1 45 ? 8.552 21.084 3.307 1 96.76 45 LEU B N 1
ATOM 2425 C CA . LEU B 1 45 ? 7.825 22.324 3.06 1 96.76 45 LEU B CA 1
ATOM 2426 C C . LEU B 1 45 ? 6.535 22.369 3.874 1 96.76 45 LEU B C 1
ATOM 2428 O O . LEU B 1 45 ? 6.265 23.355 4.564 1 96.76 45 LEU B O 1
ATOM 2432 N N . ILE B 1 46 ? 5.778 21.312 3.818 1 98.07 46 ILE B N 1
ATOM 2433 C CA . ILE B 1 46 ? 4.476 21.347 4.475 1 98.07 46 ILE B CA 1
ATOM 2434 C C . ILE B 1 46 ? 4.662 21.332 5.991 1 98.07 46 ILE B C 1
ATOM 2436 O O . ILE B 1 46 ? 3.931 22.006 6.719 1 98.07 46 ILE B O 1
ATOM 2440 N N . SER B 1 47 ? 5.6 20.483 6.458 1 97.8 47 SER B N 1
ATOM 2441 C CA . SER B 1 47 ? 5.831 20.438 7.898 1 97.8 47 SER B CA 1
ATOM 2442 C C . SER B 1 47 ? 6.267 21.799 8.431 1 97.8 47 SER B C 1
ATOM 2444 O O . SER B 1 47 ? 5.794 22.241 9.48 1 97.8 47 SER B O 1
ATOM 2446 N N . GLN B 1 48 ? 7.112 22.508 7.7 1 97.22 48 GLN B N 1
ATOM 2447 C CA . GLN B 1 48 ? 7.576 23.832 8.102 1 97.22 48 GLN B CA 1
ATOM 2448 C C . GLN B 1 48 ? 6.422 24.83 8.145 1 97.22 48 GLN B C 1
ATOM 2450 O O . GLN B 1 48 ? 6.306 25.612 9.091 1 97.22 48 GLN B O 1
ATOM 2455 N N . LYS B 1 49 ? 5.614 24.825 7.125 1 98.15 49 LYS B N 1
ATOM 2456 C CA . LYS B 1 49 ? 4.508 25.772 7.022 1 98.15 49 LYS B CA 1
ATOM 2457 C C . LYS B 1 49 ? 3.522 25.593 8.173 1 98.15 49 LYS B C 1
ATOM 2459 O O . LYS B 1 49 ? 3.071 26.573 8.769 1 98.15 49 LYS B O 1
ATOM 2464 N N . VAL B 1 50 ? 3.176 24.346 8.463 1 98.61 50 VAL B N 1
ATOM 2465 C CA . VAL B 1 50 ? 2.235 24.068 9.542 1 98.61 50 VAL B CA 1
ATOM 2466 C C . VAL B 1 50 ? 2.852 24.464 10.882 1 98.61 50 VAL B C 1
ATOM 2468 O O . VAL B 1 50 ? 2.188 25.073 11.723 1 98.61 50 VAL B O 1
ATOM 2471 N N . TYR B 1 51 ? 4.118 24.147 11.07 1 98.13 51 TYR B N 1
ATOM 2472 C CA . TYR B 1 51 ? 4.838 24.483 12.293 1 98.13 51 TYR B CA 1
ATOM 2473 C C . TYR B 1 51 ? 4.909 25.992 12.488 1 98.13 51 TYR B C 1
ATOM 2475 O O . TYR B 1 51 ? 4.644 26.497 13.582 1 98.13 51 TYR B O 1
ATOM 2483 N N . ASP B 1 52 ? 5.236 26.683 11.456 1 97.62 52 ASP B N 1
ATOM 2484 C CA . ASP B 1 52 ? 5.327 28.139 11.501 1 97.62 52 ASP B CA 1
ATOM 2485 C C . ASP B 1 52 ? 3.972 28.764 11.825 1 97.62 52 ASP B C 1
ATOM 2487 O O . ASP B 1 52 ? 3.907 29.857 12.393 1 97.62 52 ASP B O 1
ATOM 2491 N N . GLY B 1 53 ? 2.966 28.096 11.402 1 97.98 53 GLY B N 1
ATOM 2492 C CA . GLY B 1 53 ? 1.62 28.575 11.672 1 97.98 53 GLY B CA 1
ATOM 2493 C C . GLY B 1 53 ? 1.175 28.328 13.102 1 97.98 53 GLY B C 1
ATOM 2494 O O . GLY B 1 53 ? 0.078 28.732 13.494 1 97.98 53 GLY B O 1
ATOM 2495 N N . GLY B 1 54 ? 1.979 27.627 13.91 1 97.64 54 GLY B N 1
ATOM 2496 C CA . GLY B 1 54 ? 1.725 27.456 15.331 1 97.64 54 GLY B CA 1
ATOM 2497 C C . GLY B 1 54 ? 1.015 26.156 15.658 1 97.64 54 GLY B C 1
ATOM 2498 O O . GLY B 1 54 ? 0.558 25.959 16.786 1 97.64 54 GLY B O 1
ATOM 2499 N N . CYS B 1 55 ? 0.889 25.271 14.687 1 98.38 55 CYS B N 1
ATOM 2500 C CA . CYS B 1 55 ? 0.218 23.995 14.911 1 98.38 55 CYS B CA 1
ATOM 2501 C C . CYS B 1 55 ? 1.224 22.906 15.266 1 98.38 55 CYS B C 1
ATOM 2503 O O . CYS B 1 55 ? 2.427 23.074 15.058 1 98.38 55 CYS B O 1
ATOM 2505 N N . HIS B 1 56 ? 0.732 21.833 15.82 1 98.14 56 HIS B N 1
ATOM 2506 C CA . HIS B 1 56 ? 1.578 20.7 16.179 1 98.14 56 HIS B CA 1
ATOM 2507 C C . HIS B 1 56 ? 1.929 19.864 14.953 1 98.14 56 HIS B C 1
ATOM 2509 O O . HIS B 1 56 ? 1.079 19.633 14.09 1 98.14 56 HIS B O 1
ATOM 2515 N N . VAL B 1 57 ? 3.198 19.443 14.878 1 98.49 57 VAL B N 1
ATOM 2516 C CA . VAL B 1 57 ? 3.703 18.637 13.771 1 98.49 57 VAL B CA 1
ATOM 2517 C C . VAL B 1 57 ? 4.359 17.369 14.312 1 98.49 57 VAL B C 1
ATOM 2519 O O . VAL B 1 57 ? 5.266 17.438 15.145 1 98.49 57 VAL B O 1
ATOM 2522 N N . LEU B 1 58 ? 3.842 16.216 13.83 1 98.28 58 LEU B N 1
ATOM 2523 C CA . LEU B 1 58 ? 4.418 14.923 14.182 1 98.28 58 LEU B CA 1
ATOM 2524 C C . LEU B 1 58 ? 4.938 14.204 12.942 1 98.28 58 LEU B C 1
ATOM 2526 O O . LEU B 1 58 ? 4.161 13.852 12.052 1 98.28 58 LEU B O 1
ATOM 2530 N N . GLY B 1 59 ? 6.21 14.032 12.889 1 97.53 59 GLY B N 1
ATOM 2531 C CA . GLY B 1 59 ? 6.822 13.188 11.876 1 97.53 59 GLY B CA 1
ATOM 2532 C C . GLY B 1 59 ? 7.068 11.768 12.351 1 97.53 59 GLY B C 1
ATOM 2533 O O . GLY B 1 59 ? 7.477 11.552 13.494 1 97.53 59 GLY B O 1
ATOM 2534 N N . VAL B 1 60 ? 6.732 10.793 11.481 1 95.68 60 VAL B N 1
ATOM 2535 C CA . VAL B 1 60 ? 7.01 9.391 11.778 1 95.68 60 VAL B CA 1
ATOM 2536 C C . VAL B 1 60 ? 7.975 8.824 10.739 1 95.68 60 VAL B C 1
ATOM 2538 O O . VAL B 1 60 ? 7.671 8.809 9.543 1 95.68 60 VAL B O 1
ATOM 2541 N N . ILE B 1 61 ? 9.123 8.331 11.189 1 92.88 61 ILE B N 1
ATOM 2542 C CA . ILE B 1 61 ? 10.133 7.955 10.206 1 92.88 61 ILE B CA 1
ATOM 2543 C C . ILE B 1 61 ? 10.832 6.672 10.651 1 92.88 61 ILE B C 1
ATOM 2545 O O . ILE B 1 61 ? 11.221 6.54 11.813 1 92.88 61 ILE B O 1
ATOM 2549 N N . PRO B 1 62 ? 10.843 5.726 9.681 1 86.27 62 PRO B N 1
ATOM 2550 C CA . PRO B 1 62 ? 11.678 4.566 10.003 1 86.27 62 PRO B CA 1
ATOM 2551 C C . PRO B 1 62 ? 13.16 4.918 10.112 1 86.27 62 PRO B C 1
ATOM 2553 O O . PRO B 1 62 ? 13.666 5.725 9.329 1 86.27 62 PRO B O 1
ATOM 2556 N N . ARG B 1 63 ? 13.781 4.281 10.933 1 79.59 63 ARG B N 1
ATOM 2557 C CA . ARG B 1 63 ? 15.201 4.534 11.154 1 79.59 63 ARG B CA 1
ATOM 2558 C C . ARG B 1 63 ? 15.986 4.42 9.852 1 79.59 63 ARG B C 1
ATOM 2560 O O . ARG B 1 63 ? 16.858 5.245 9.572 1 79.59 63 ARG B O 1
ATOM 2567 N N . ALA B 1 64 ? 15.695 3.518 9.075 1 75.69 64 ALA B N 1
ATOM 2568 C CA . ALA B 1 64 ? 16.434 3.208 7.854 1 75.69 64 ALA B CA 1
ATOM 2569 C C . ALA B 1 64 ? 16.317 4.342 6.839 1 75.69 64 ALA B C 1
ATOM 2571 O O . ALA B 1 64 ? 17.18 4.499 5.972 1 75.69 64 ALA B O 1
ATOM 2572 N N . LEU B 1 65 ? 15.312 5.185 7.049 1 84.92 65 LEU B N 1
ATOM 2573 C CA . LEU B 1 65 ? 15.074 6.212 6.041 1 84.92 65 LEU B CA 1
ATOM 2574 C C . LEU B 1 65 ? 15.579 7.569 6.517 1 84.92 65 LEU B C 1
ATOM 2576 O O . LEU B 1 65 ? 15.594 8.535 5.75 1 84.92 65 LEU B O 1
ATOM 2580 N N . MET B 1 66 ? 16.004 7.67 7.712 1 84.57 66 MET B N 1
ATOM 2581 C CA . MET B 1 66 ? 16.425 8.945 8.285 1 84.57 66 MET B CA 1
ATOM 2582 C C . MET B 1 66 ? 17.56 9.558 7.472 1 84.57 66 MET B C 1
ATOM 2584 O O . MET B 1 66 ? 17.503 10.734 7.106 1 84.57 66 MET B O 1
ATOM 2588 N N . PRO B 1 67 ? 18.525 8.78 7.12 1 76.18 67 PRO B N 1
ATOM 2589 C CA . PRO B 1 67 ? 19.624 9.388 6.366 1 76.18 67 PRO B CA 1
ATOM 2590 C C . PRO B 1 67 ? 19.189 9.893 4.992 1 76.18 67 PRO B C 1
ATOM 2592 O O . PRO B 1 67 ? 19.803 10.812 4.445 1 76.18 67 PRO B O 1
ATOM 2595 N N . LEU B 1 68 ? 18.162 9.344 4.521 1 78.88 68 LEU B N 1
ATOM 2596 C CA . LEU B 1 68 ? 17.711 9.684 3.176 1 78.88 68 LEU B CA 1
ATOM 2597 C C . LEU B 1 68 ? 16.734 10.854 3.21 1 78.88 68 LEU B C 1
ATOM 2599 O O . LEU B 1 68 ? 16.698 11.665 2.281 1 78.88 68 LEU B O 1
ATOM 2603 N N . GLU B 1 69 ? 15.99 10.877 4.289 1 83.64 69 GLU B N 1
ATOM 2604 C CA . GLU B 1 69 ? 14.851 11.79 4.258 1 83.64 69 GLU B CA 1
ATOM 2605 C C . GLU B 1 69 ? 15.052 12.955 5.222 1 83.64 69 GLU B C 1
ATOM 2607 O O . GLU B 1 69 ? 14.242 13.884 5.259 1 83.64 69 GLU B O 1
ATOM 2612 N N . ILE B 1 70 ? 16.082 12.942 5.946 1 81.65 70 ILE B N 1
ATOM 2613 C CA . ILE B 1 70 ? 16.364 14.051 6.85 1 81.65 70 ILE B CA 1
ATOM 2614 C C . ILE B 1 70 ? 17.661 14.74 6.432 1 81.65 70 ILE B C 1
ATOM 2616 O O . ILE B 1 70 ? 18.728 14.122 6.43 1 81.65 70 ILE B O 1
ATOM 2620 N N . SER B 1 71 ? 17.435 15.908 5.972 1 78.78 71 SER B N 1
ATOM 2621 C CA . SER B 1 71 ? 18.567 16.78 5.674 1 78.78 71 SER B CA 1
ATOM 2622 C C . SER B 1 71 ? 18.504 18.066 6.491 1 78.78 71 SER B C 1
ATOM 2624 O O . SER B 1 71 ? 17.598 18.881 6.308 1 78.78 71 SER B O 1
ATOM 2626 N N . GLY B 1 72 ? 19.24 18.121 7.59 1 77.94 72 GLY B N 1
ATOM 2627 C CA . GLY B 1 72 ? 19.21 19.284 8.462 1 77.94 72 GLY B CA 1
ATOM 2628 C C . GLY B 1 72 ? 18.277 19.119 9.646 1 77.94 72 GLY B C 1
ATOM 2629 O O . GLY B 1 72 ? 18.273 18.073 10.299 1 77.94 72 GLY B O 1
ATOM 2630 N N . GLN B 1 73 ? 17.405 20.227 9.831 1 80.51 73 GLN B N 1
ATOM 2631 C CA . GLN B 1 73 ? 16.579 20.22 11.034 1 80.51 73 GLN B CA 1
ATOM 2632 C C . GLN B 1 73 ? 15.14 19.83 10.711 1 80.51 73 GLN B C 1
ATOM 2634 O O . GLN B 1 73 ? 14.602 20.222 9.673 1 80.51 73 GLN B O 1
ATOM 2639 N N . THR B 1 74 ? 14.616 18.937 11.505 1 86.95 74 THR B N 1
ATOM 2640 C CA . THR B 1 74 ? 13.189 18.639 11.449 1 86.95 74 THR B CA 1
ATOM 2641 C C . THR B 1 74 ? 12.41 19.546 12.397 1 86.95 74 THR B C 1
ATOM 2643 O O . THR B 1 74 ? 12.991 20.163 13.292 1 86.95 74 THR B O 1
ATOM 2646 N N . VAL B 1 75 ? 11.193 19.702 12.037 1 91.35 75 VAL B N 1
ATOM 2647 C CA . VAL B 1 75 ? 10.353 20.539 12.887 1 91.35 75 VAL B CA 1
ATOM 2648 C C . VAL B 1 75 ? 9.384 19.663 13.679 1 91.35 75 VAL B C 1
ATOM 2650 O O . VAL B 1 75 ? 9.046 18.557 13.252 1 91.35 75 VAL B O 1
ATOM 2653 N N . GLY B 1 76 ? 8.997 20.171 14.898 1 94.62 76 GLY B N 1
ATOM 2654 C CA . GLY B 1 76 ? 8.024 19.457 15.71 1 94.62 76 GLY B CA 1
ATOM 2655 C C . GLY B 1 76 ? 8.582 18.192 16.334 1 94.62 76 GLY B C 1
ATOM 2656 O O . GLY B 1 76 ? 9.771 18.123 16.652 1 94.62 76 GLY B O 1
ATOM 2657 N N . GLU B 1 77 ? 7.696 17.256 16.466 1 94.87 77 GLU B N 1
ATOM 2658 C CA . GLU B 1 77 ? 8.05 15.971 17.063 1 94.87 77 GLU B CA 1
ATOM 2659 C C . GLU B 1 77 ? 8.385 14.938 15.991 1 94.87 77 GLU B C 1
ATOM 2661 O O . GLU B 1 77 ? 7.724 14.877 14.952 1 94.87 77 GLU B O 1
ATOM 2666 N N . VAL B 1 78 ? 9.423 14.223 16.235 1 93.32 78 VAL B N 1
ATOM 2667 C CA . VAL B 1 78 ? 9.791 13.145 15.322 1 93.32 78 VAL B CA 1
ATOM 2668 C C . VAL B 1 78 ? 9.778 11.811 16.065 1 93.32 78 VAL B C 1
ATOM 2670 O O . VAL B 1 78 ? 10.475 11.646 17.069 1 93.32 78 VAL B O 1
ATOM 2673 N N . ARG B 1 79 ? 9.014 11.002 15.583 1 92.53 79 ARG B N 1
ATOM 2674 C CA . ARG B 1 79 ? 8.94 9.648 16.123 1 92.53 79 ARG B CA 1
ATOM 2675 C C . ARG B 1 79 ? 9.64 8.653 15.204 1 92.53 79 ARG B C 1
ATOM 2677 O O . ARG B 1 79 ? 9.271 8.512 14.036 1 92.53 79 ARG B O 1
ATOM 2684 N N . ILE B 1 80 ? 10.617 7.998 15.758 1 88.8 80 ILE B N 1
ATOM 2685 C CA . ILE B 1 80 ? 11.37 7.007 14.998 1 88.8 80 ILE B CA 1
ATOM 2686 C C . ILE B 1 80 ? 10.768 5.621 15.219 1 88.8 80 ILE B C 1
ATOM 2688 O O . ILE B 1 80 ? 10.516 5.221 16.358 1 88.8 80 ILE B O 1
ATOM 2692 N N . VAL B 1 81 ? 10.481 4.926 14.071 1 83.14 81 VAL B N 1
ATOM 2693 C CA . VAL B 1 81 ? 9.88 3.599 14.146 1 83.14 81 VAL B CA 1
ATOM 2694 C C . VAL B 1 81 ? 10.799 2.577 13.48 1 83.14 81 VAL B C 1
ATOM 2696 O O . VAL B 1 81 ? 11.84 2.938 12.926 1 83.14 81 VAL B O 1
ATOM 2699 N N . SER B 1 82 ? 10.401 1.359 13.487 1 76.43 82 SER B N 1
ATOM 2700 C CA . SER B 1 82 ? 11.318 0.298 13.082 1 76.43 82 SER B CA 1
ATOM 2701 C C . SER B 1 82 ? 11.253 0.056 11.577 1 76.43 82 SER B C 1
ATOM 2703 O O . SER B 1 82 ? 12.264 -0.267 10.951 1 76.43 82 SER B O 1
ATOM 2705 N N . ASP B 1 83 ? 10.022 0.141 11.035 1 80.8 83 ASP B N 1
ATOM 2706 C CA . ASP B 1 83 ? 9.873 -0.201 9.624 1 80.8 83 ASP B CA 1
ATOM 2707 C C . ASP B 1 83 ? 8.69 0.537 9.002 1 80.8 83 ASP B C 1
ATOM 2709 O O . ASP B 1 83 ? 8.023 1.328 9.672 1 80.8 83 ASP B O 1
ATOM 2713 N N . MET B 1 84 ? 8.445 0.203 7.785 1 85.33 84 MET B N 1
ATOM 2714 C CA . MET B 1 84 ? 7.45 0.931 7.002 1 85.33 84 MET B CA 1
ATOM 2715 C C . MET B 1 84 ? 6.038 0.595 7.47 1 85.33 84 MET B C 1
ATOM 2717 O O . MET B 1 84 ? 5.134 1.426 7.374 1 85.33 84 MET B O 1
ATOM 2721 N N . HIS B 1 85 ? 5.742 -0.656 7.86 1 82.42 85 HIS B N 1
ATOM 2722 C CA . HIS B 1 85 ? 4.416 -1.031 8.337 1 82.42 85 HIS B CA 1
ATOM 2723 C C . HIS B 1 85 ? 4.068 -0.299 9.63 1 82.42 85 HIS B C 1
ATOM 2725 O O . HIS B 1 85 ? 2.964 0.232 9.769 1 82.42 85 HIS B O 1
ATOM 2731 N N . GLU B 1 86 ? 5.104 -0.189 10.494 1 81.93 86 GLU B N 1
ATOM 2732 C CA . GLU B 1 86 ? 4.907 0.561 11.73 1 81.93 86 GLU B CA 1
ATOM 2733 C C . GLU B 1 86 ? 4.7 2.046 11.448 1 81.93 86 GLU B C 1
ATOM 2735 O O . GLU B 1 86 ? 3.911 2.709 12.125 1 81.93 86 GLU B O 1
ATOM 2740 N N . ARG B 1 87 ? 5.451 2.546 10.578 1 89.69 87 ARG B N 1
ATOM 2741 C CA . ARG B 1 87 ? 5.291 3.941 10.179 1 89.69 87 ARG B CA 1
ATOM 2742 C C . ARG B 1 87 ? 3.853 4.23 9.765 1 89.69 87 ARG B C 1
ATOM 2744 O O . ARG B 1 87 ? 3.225 5.155 10.286 1 89.69 87 ARG B O 1
ATOM 2751 N N . LYS B 1 88 ? 3.335 3.389 8.861 1 91.07 88 LYS B N 1
ATOM 2752 C CA . LYS B 1 88 ? 1.992 3.615 8.336 1 91.07 88 LYS B CA 1
ATOM 2753 C C . LYS B 1 88 ? 0.938 3.437 9.425 1 91.07 88 LYS B C 1
ATOM 2755 O O . LYS B 1 88 ? -0.026 4.202 9.494 1 91.07 88 LYS B O 1
ATOM 2760 N N . ALA B 1 89 ? 1.175 2.466 10.229 1 84.27 89 ALA B N 1
ATOM 2761 C CA . ALA B 1 89 ? 0.242 2.231 11.328 1 84.27 89 ALA B CA 1
ATOM 2762 C C . ALA B 1 89 ? 0.218 3.416 12.289 1 84.27 89 ALA B C 1
ATOM 2764 O O . ALA B 1 89 ? -0.853 3.865 12.704 1 84.27 89 ALA B O 1
ATOM 2765 N N . ALA B 1 90 ? 1.378 3.944 12.669 1 88.34 90 ALA B N 1
ATOM 2766 C CA . ALA B 1 90 ? 1.488 5.078 13.583 1 88.34 90 ALA B CA 1
ATOM 2767 C C . ALA B 1 90 ? 0.848 6.328 12.985 1 88.34 90 ALA B C 1
ATOM 2769 O O . ALA B 1 90 ? 0.105 7.038 13.666 1 88.34 90 ALA B O 1
ATOM 2770 N N . MET B 1 91 ? 1.095 6.544 11.767 1 95.24 91 MET B N 1
ATOM 2771 C CA . MET B 1 91 ? 0.527 7.708 11.092 1 95.24 91 MET B CA 1
ATOM 2772 C C . MET B 1 91 ? -0.995 7.624 11.05 1 95.24 91 MET B C 1
ATOM 2774 O O . MET B 1 91 ? -1.682 8.616 11.3 1 95.24 91 MET B O 1
ATOM 2778 N N . ALA B 1 92 ? -1.445 6.468 10.729 1 91.14 92 ALA B N 1
ATOM 2779 C CA . ALA B 1 92 ? -2.89 6.276 10.649 1 91.14 92 ALA B CA 1
ATOM 2780 C C . ALA B 1 92 ? -3.547 6.479 12.011 1 91.14 92 ALA B C 1
ATOM 2782 O O . ALA B 1 92 ? -4.637 7.049 12.102 1 91.14 92 ALA B O 1
ATOM 2783 N N . ARG B 1 93 ? -2.859 6.085 12.983 1 87.28 93 ARG B N 1
ATOM 2784 C CA . ARG B 1 93 ? -3.378 6.191 14.343 1 87.28 93 ARG B CA 1
ATOM 2785 C C . ARG B 1 93 ? -3.466 7.648 14.783 1 87.28 93 ARG B C 1
ATOM 2787 O O . ARG B 1 93 ? -4.397 8.032 15.494 1 87.28 93 ARG B O 1
ATOM 2794 N N . GLU B 1 94 ? -2.588 8.387 14.407 1 92.05 94 GLU B N 1
ATOM 2795 C CA . GLU B 1 94 ? -2.446 9.759 14.886 1 92.05 94 GLU B CA 1
ATOM 2796 C C . GLU B 1 94 ? -3.26 10.727 14.033 1 92.05 94 GLU B C 1
ATOM 2798 O O . GLU B 1 94 ? -3.331 11.92 14.336 1 92.05 94 GLU B O 1
ATOM 2803 N N . ALA B 1 95 ? -3.922 10.209 13.026 1 95.56 95 ALA B N 1
ATOM 2804 C CA . ALA B 1 95 ? -4.576 11.109 12.079 1 95.56 95 ALA B CA 1
ATOM 2805 C C . ALA B 1 95 ? -6.091 10.927 12.106 1 95.56 95 ALA B C 1
ATOM 2807 O O . ALA B 1 95 ? -6.586 9.837 12.4 1 95.56 95 ALA B O 1
ATOM 2808 N N . ASP B 1 96 ? -6.783 11.918 11.838 1 94.92 96 ASP B N 1
ATOM 2809 C CA . ASP B 1 96 ? -8.238 11.892 11.72 1 94.92 96 ASP B CA 1
ATOM 2810 C C . ASP B 1 96 ? -8.67 11.914 10.255 1 94.92 96 ASP B C 1
ATOM 2812 O O . ASP B 1 96 ? -9.843 11.696 9.945 1 94.92 96 ASP B O 1
ATOM 2816 N N . ALA B 1 97 ? -7.771 12.175 9.409 1 97.59 97 ALA B N 1
ATOM 2817 C CA . ALA B 1 97 ? -7.985 12.232 7.965 1 97.59 97 ALA B CA 1
ATOM 2818 C C . ALA B 1 97 ? -6.666 12.101 7.209 1 97.59 97 ALA B C 1
ATOM 2820 O O . ALA B 1 97 ? -5.59 12.215 7.801 1 97.59 97 ALA B O 1
ATOM 2821 N N . PHE B 1 98 ? -6.737 11.845 5.91 1 98.46 98 PHE B N 1
ATOM 2822 C CA . PHE B 1 98 ? -5.55 11.605 5.098 1 98.46 98 PHE B CA 1
ATOM 2823 C C . PHE B 1 98 ? -5.603 12.413 3.808 1 98.46 98 PHE B C 1
ATOM 2825 O O . PHE B 1 98 ? -6.659 12.523 3.181 1 98.46 98 PHE B O 1
ATOM 2832 N N . ILE B 1 99 ? -4.489 12.986 3.423 1 98.78 99 ILE B N 1
ATOM 2833 C CA . ILE B 1 99 ? -4.36 13.668 2.139 1 98.78 99 ILE B CA 1
ATOM 2834 C C . ILE B 1 99 ? -3.092 13.198 1.43 1 98.78 99 ILE B C 1
ATOM 2836 O O . ILE B 1 99 ? -2.044 13.039 2.06 1 98.78 99 ILE B O 1
ATOM 2840 N N . ALA B 1 100 ? -3.207 12.985 0.161 1 98.77 100 ALA B N 1
ATOM 2841 C CA . ALA B 1 100 ? -2.018 12.737 -0.649 1 98.77 100 ALA B CA 1
ATOM 2842 C C . ALA B 1 100 ? -1.704 13.933 -1.543 1 98.77 100 ALA B C 1
ATOM 2844 O O . ALA B 1 100 ? -2.538 14.347 -2.352 1 98.77 100 ALA B O 1
ATOM 2845 N N . LEU B 1 101 ? -0.554 14.514 -1.38 1 98.72 101 LEU B N 1
ATOM 2846 C CA . LEU B 1 101 ? 0.081 15.394 -2.355 1 98.72 101 LEU B CA 1
ATOM 2847 C C . LEU B 1 101 ? 0.86 14.588 -3.389 1 98.72 101 LEU B C 1
ATOM 2849 O O . LEU B 1 101 ? 1.102 13.394 -3.197 1 98.72 101 LEU B O 1
ATOM 2853 N N . PRO B 1 102 ? 1.224 15.207 -4.513 1 98.39 102 PRO B N 1
ATOM 2854 C CA . PRO B 1 102 ? 2.013 14.477 -5.507 1 98.39 102 PRO B CA 1
ATOM 2855 C C . PRO B 1 102 ? 3.257 13.824 -4.909 1 98.39 102 PRO B C 1
ATOM 2857 O O . PRO B 1 102 ? 3.896 14.399 -4.024 1 98.39 102 PRO B O 1
ATOM 2860 N N . GLY B 1 103 ? 3.565 12.653 -5.352 1 97.97 103 GLY B N 1
ATOM 2861 C CA . GLY B 1 103 ? 4.703 11.877 -4.886 1 97.97 103 GLY B CA 1
ATOM 2862 C C . GLY B 1 103 ? 4.994 10.666 -5.753 1 97.97 103 GLY B C 1
ATOM 2863 O O . GLY B 1 103 ? 4.488 10.561 -6.872 1 97.97 103 GLY B O 1
ATOM 2864 N N . GLY B 1 104 ? 5.912 9.867 -5.296 1 97.26 104 GLY B N 1
ATOM 2865 C CA . GLY B 1 104 ? 6.32 8.681 -6.031 1 97.26 104 GLY B CA 1
ATOM 2866 C C . GLY B 1 104 ? 5.608 7.421 -5.575 1 97.26 104 GLY B C 1
ATOM 2867 O O . GLY B 1 104 ? 4.445 7.472 -5.168 1 97.26 104 GLY B O 1
ATOM 2868 N N . TYR B 1 105 ? 6.251 6.276 -5.63 1 97.18 105 TYR B N 1
ATOM 2869 C CA . TYR B 1 105 ? 5.673 4.976 -5.308 1 97.18 105 TYR B CA 1
ATOM 2870 C C . TYR B 1 105 ? 5.194 4.936 -3.862 1 97.18 105 TYR B C 1
ATOM 2872 O O . TYR B 1 105 ? 4.102 4.439 -3.577 1 97.18 105 TYR B O 1
ATOM 2880 N N . GLY B 1 106 ? 5.992 5.486 -2.972 1 94.82 106 GLY B N 1
ATOM 2881 C CA . GLY B 1 106 ? 5.644 5.466 -1.56 1 94.82 106 GLY B CA 1
ATOM 2882 C C . GLY B 1 106 ? 4.365 6.222 -1.25 1 94.82 106 GLY B C 1
ATOM 2883 O O . GLY B 1 106 ? 3.519 5.738 -0.496 1 94.82 106 GLY B O 1
ATOM 2884 N N . THR B 1 107 ? 4.191 7.343 -1.832 1 97.88 107 THR B N 1
ATOM 2885 C CA . THR B 1 107 ? 3.004 8.163 -1.622 1 97.88 107 THR B CA 1
ATOM 2886 C C . THR B 1 107 ? 1.759 7.459 -2.154 1 97.88 107 THR B C 1
ATOM 2888 O O . THR B 1 107 ? 0.73 7.408 -1.477 1 97.88 107 THR B O 1
ATOM 2891 N N . MET B 1 108 ? 1.885 6.909 -3.314 1 97.99 108 MET B N 1
ATOM 2892 C CA . MET B 1 108 ? 0.763 6.205 -3.929 1 97.99 108 MET B CA 1
ATOM 2893 C C . MET B 1 108 ? 0.375 4.979 -3.11 1 97.99 108 MET B C 1
ATOM 2895 O O . MET B 1 108 ? -0.811 4.689 -2.942 1 97.99 108 MET B O 1
ATOM 2899 N N . GLU B 1 109 ? 1.376 4.28 -2.675 1 96.57 109 GLU B N 1
ATOM 2900 C CA . GLU B 1 109 ? 1.138 3.102 -1.846 1 96.57 109 GLU B CA 1
ATOM 2901 C C . GLU B 1 109 ? 0.409 3.472 -0.558 1 96.57 109 GLU B C 1
ATOM 2903 O O . GLU B 1 109 ? -0.541 2.795 -0.16 1 96.57 109 GLU B O 1
ATOM 2908 N N . GLU B 1 110 ? 0.824 4.549 0.13 1 96.46 110 GLU B N 1
ATOM 2909 C CA . GLU B 1 110 ? 0.188 5.01 1.36 1 96.46 110 GLU B CA 1
ATOM 2910 C C . GLU B 1 110 ? -1.259 5.427 1.11 1 96.46 110 GLU B C 1
ATOM 2912 O O . GLU B 1 110 ? -2.152 5.089 1.89 1 96.46 110 GLU B O 1
ATOM 2917 N N . LEU B 1 111 ? -1.468 6.096 0.044 1 97.92 111 LEU B N 1
ATOM 2918 C CA . LEU B 1 111 ? -2.815 6.513 -0.329 1 97.92 111 LEU B CA 1
ATOM 2919 C C . LEU B 1 111 ? -3.717 5.303 -0.547 1 97.92 111 LEU B C 1
ATOM 2921 O O . LEU B 1 111 ? -4.816 5.235 0.009 1 97.92 111 LEU B O 1
ATOM 2925 N N . LEU B 1 112 ? -3.218 4.394 -1.34 1 97.83 112 LEU B N 1
ATOM 2926 C CA . LEU B 1 112 ? -4.032 3.237 -1.698 1 97.83 112 LEU B CA 1
ATOM 2927 C C . LEU B 1 112 ? -4.317 2.373 -0.474 1 97.83 112 LEU B C 1
ATOM 2929 O O . LEU B 1 112 ? -5.385 1.764 -0.375 1 97.83 112 LEU B O 1
ATOM 2933 N N . GLU B 1 113 ? -3.386 2.336 0.45 1 94.1 113 GLU B N 1
ATOM 2934 C CA . GLU B 1 113 ? -3.66 1.615 1.69 1 94.1 113 GLU B CA 1
ATOM 2935 C C . GLU B 1 113 ? -4.854 2.217 2.425 1 94.1 113 GLU B C 1
ATOM 2937 O O . GLU B 1 113 ? -5.749 1.492 2.866 1 94.1 113 GLU B O 1
ATOM 2942 N N . MET B 1 114 ? -4.926 3.494 2.51 1 95.19 114 MET B N 1
ATOM 2943 C CA . MET B 1 114 ? -6.021 4.145 3.224 1 95.19 114 MET B CA 1
ATOM 2944 C C . MET B 1 114 ? -7.34 3.96 2.481 1 95.19 114 MET B C 1
ATOM 2946 O O . MET B 1 114 ? -8.39 3.796 3.105 1 95.19 114 MET B O 1
ATOM 2950 N N . ILE B 1 115 ? -7.264 3.98 1.192 1 95.9 115 ILE B N 1
ATOM 2951 C CA . ILE B 1 115 ? -8.472 3.772 0.401 1 95.9 115 ILE B CA 1
ATOM 2952 C C . ILE B 1 115 ? -8.969 2.34 0.584 1 95.9 115 ILE B C 1
ATOM 2954 O O . ILE B 1 115 ? -10.164 2.112 0.785 1 95.9 115 ILE B O 1
ATOM 2958 N N . THR B 1 116 ? -8.009 1.398 0.498 1 91.98 116 THR B N 1
ATOM 2959 C CA . THR B 1 116 ? -8.367 -0.004 0.679 1 91.98 116 THR B CA 1
ATOM 2960 C C . THR B 1 116 ? -9.005 -0.227 2.047 1 91.98 116 THR B C 1
ATOM 2962 O O . THR B 1 116 ? -10.032 -0.901 2.157 1 91.98 116 THR B O 1
ATOM 2965 N N . TRP B 1 117 ? -8.414 0.365 3.039 1 87.33 117 TRP B N 1
ATOM 2966 C CA . TRP B 1 117 ? -8.918 0.198 4.398 1 87.33 117 TRP B CA 1
ATOM 2967 C C . TRP B 1 117 ? -10.29 0.844 4.554 1 87.33 117 TRP B C 1
ATOM 2969 O O . TRP B 1 117 ? -11.151 0.323 5.267 1 87.33 117 TRP B O 1
ATOM 2979 N N . LEU B 1 118 ? -10.439 1.936 3.965 1 89.45 118 LEU B N 1
ATOM 2980 C CA . LEU B 1 118 ? -11.74 2.596 3.952 1 89.45 118 LEU B CA 1
ATOM 2981 C C . LEU B 1 118 ? -12.789 1.715 3.282 1 89.45 118 LEU B C 1
ATOM 2983 O O . LEU B 1 118 ? -13.88 1.521 3.823 1 89.45 118 LEU B O 1
ATOM 2987 N N . GLN B 1 119 ? -12.438 1.163 2.167 1 87.78 119 GLN B N 1
ATOM 2988 C CA . GLN B 1 119 ? -13.317 0.273 1.416 1 87.78 119 GLN B CA 1
ATOM 2989 C C . GLN B 1 119 ? -13.716 -0.939 2.252 1 87.78 119 GLN B C 1
ATOM 2991 O O . GLN B 1 119 ? -14.857 -1.401 2.18 1 87.78 119 GLN B O 1
ATOM 2996 N N . LEU B 1 120 ? -12.762 -1.421 3.034 1 81.83 120 LEU B N 1
ATOM 2997 C CA . LEU B 1 120 ? -12.979 -2.638 3.809 1 81.83 120 LEU B CA 1
ATOM 2998 C C . LEU B 1 120 ? -13.63 -2.319 5.151 1 81.83 120 LEU B C 1
ATOM 3000 O O . LEU B 1 120 ? -13.901 -3.223 5.945 1 81.83 120 LEU B O 1
ATOM 3004 N N . GLY B 1 121 ? -13.73 -1.035 5.422 1 76.95 121 GLY B N 1
ATOM 3005 C CA . GLY B 1 121 ? -14.386 -0.633 6.656 1 76.95 121 GLY B CA 1
ATOM 3006 C C . GLY B 1 121 ? -13.465 -0.67 7.86 1 76.95 121 GLY B C 1
ATOM 3007 O O . GLY B 1 121 ? -13.928 -0.68 9.003 1 76.95 121 GLY B O 1
ATOM 3008 N N . ILE B 1 122 ? -12.215 -0.754 7.633 1 77.25 122 ILE B N 1
ATOM 3009 C CA . ILE B 1 122 ? -11.23 -0.776 8.708 1 77.25 122 ILE B CA 1
ATOM 3010 C C . ILE B 1 122 ? -11.173 0.593 9.384 1 77.25 122 ILE B C 1
ATOM 3012 O O . ILE B 1 122 ? -10.955 0.686 10.594 1 77.25 122 ILE B O 1
ATOM 3016 N N . HIS B 1 123 ? -11.374 1.634 8.598 1 80.51 123 HIS B N 1
ATOM 3017 C CA . HIS B 1 123 ? -11.556 2.971 9.15 1 80.51 123 HIS B CA 1
ATOM 3018 C C . HIS B 1 123 ? -12.626 3.743 8.384 1 80.51 123 HIS B C 1
ATOM 3020 O O . HIS B 1 123 ? -13.098 3.287 7.34 1 80.51 123 HIS B O 1
ATOM 3026 N N . LYS B 1 124 ? -12.956 4.869 8.922 1 86.21 124 LYS B N 1
ATOM 3027 C CA . LYS B 1 124 ? -13.987 5.687 8.289 1 86.21 124 LYS B CA 1
ATOM 3028 C C . LYS B 1 124 ? -13.508 7.123 8.096 1 86.21 124 LYS B C 1
ATOM 3030 O O . LYS B 1 124 ? -14.318 8.034 7.911 1 86.21 124 LYS B O 1
ATOM 3035 N N . LYS B 1 125 ? -12.238 7.283 8.226 1 91.29 125 LYS B N 1
ATOM 3036 C CA . LYS B 1 125 ? -11.654 8.618 8.137 1 91.29 125 LYS B CA 1
ATOM 3037 C C . LYS B 1 125 ? -11.632 9.113 6.694 1 91.29 125 LYS B C 1
ATOM 3039 O O . LYS B 1 125 ?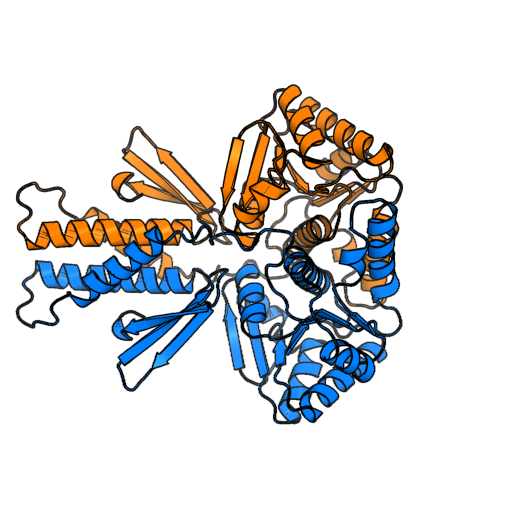 -11.359 8.342 5.772 1 91.29 125 LYS B O 1
ATOM 3044 N N . PRO B 1 126 ? -11.889 10.397 6.49 1 96.21 126 PRO B N 1
ATOM 3045 C CA . PRO B 1 126 ? -11.845 10.939 5.13 1 96.21 126 PRO B CA 1
ATOM 3046 C C . PRO B 1 126 ? -10.474 10.784 4.476 1 96.21 126 PRO B C 1
ATOM 3048 O O . PRO B 1 126 ? -9.447 10.943 5.142 1 96.21 126 PRO B O 1
ATOM 3051 N N . VAL B 1 127 ? -10.506 10.457 3.216 1 97.45 127 VAL B N 1
ATOM 3052 C CA . VAL B 1 127 ? -9.301 10.361 2.398 1 97.45 127 VAL B CA 1
ATOM 3053 C C . VAL B 1 127 ? -9.399 11.326 1.219 1 97.45 127 VAL B C 1
ATOM 3055 O O . VAL B 1 127 ? -10.397 11.331 0.493 1 97.45 127 VAL B O 1
ATOM 3058 N N . GLY B 1 128 ? -8.395 12.199 1.106 1 98.3 128 GLY B N 1
ATOM 3059 C CA . GLY B 1 128 ? -8.391 13.196 0.047 1 98.3 128 GLY B CA 1
ATOM 3060 C C . GLY B 1 128 ? -7.174 13.105 -0.854 1 98.3 128 GLY B C 1
ATOM 3061 O O . GLY B 1 128 ? -6.078 12.776 -0.394 1 98.3 128 GLY B O 1
ATOM 3062 N N . LEU B 1 129 ? -7.387 13.387 -2.103 1 98.35 129 LEU B N 1
ATOM 3063 C CA . LEU B 1 129 ? -6.345 13.459 -3.122 1 98.35 129 LEU B CA 1
ATOM 3064 C C . LEU B 1 129 ? -6.233 14.871 -3.687 1 98.35 129 LEU B C 1
ATOM 3066 O O . LEU B 1 129 ? -7.176 15.375 -4.301 1 98.35 129 LEU B O 1
ATOM 3070 N N . LEU B 1 130 ? -5.108 15.493 -3.37 1 98.78 130 LEU B N 1
ATOM 3071 C CA . LEU B 1 130 ? -4.857 16.799 -3.97 1 98.78 130 LEU B CA 1
ATOM 3072 C C . LEU B 1 130 ? -4.247 16.651 -5.359 1 98.78 130 LEU B C 1
ATOM 3074 O O . LEU B 1 130 ? -3.04 16.438 -5.493 1 98.78 130 LEU B O 1
ATOM 3078 N N . ASN B 1 131 ? -5.043 16.802 -6.362 1 98.66 131 ASN B N 1
ATOM 3079 C CA . ASN B 1 131 ? -4.656 16.567 -7.749 1 98.66 131 ASN B CA 1
ATOM 3080 C C . ASN B 1 131 ? -4.088 17.828 -8.394 1 98.66 131 ASN B C 1
ATOM 3082 O O . ASN B 1 131 ? -4.716 18.416 -9.276 1 98.66 131 ASN B O 1
ATOM 3086 N N . VAL B 1 132 ? -2.881 18.105 -8.042 1 98.5 132 VAL B N 1
ATOM 3087 C CA . VAL B 1 132 ? -2.193 19.322 -8.46 1 98.5 132 VAL B CA 1
ATOM 3088 C C . VAL B 1 132 ? -1.89 19.256 -9.955 1 98.5 132 VAL B C 1
ATOM 3090 O O . VAL B 1 132 ? -1.119 18.403 -10.402 1 98.5 132 VAL B O 1
ATOM 3093 N N . ASP B 1 133 ? -2.493 20.12 -10.733 1 97.86 133 ASP B N 1
ATOM 3094 C CA . ASP B 1 133 ? -2.264 20.247 -12.169 1 97.86 133 ASP B CA 1
ATOM 3095 C C . ASP B 1 133 ? -2.443 18.904 -12.874 1 97.86 133 ASP B C 1
ATOM 3097 O O . ASP B 1 133 ? -1.682 18.569 -13.785 1 97.86 133 ASP B O 1
ATOM 3101 N N . GLY B 1 134 ? -3.271 18.147 -12.408 1 97.97 134 GLY B N 1
ATOM 3102 C CA . GLY B 1 134 ? -3.648 16.903 -13.06 1 97.97 134 GLY B CA 1
ATOM 3103 C C . GLY B 1 134 ? -2.655 15.781 -12.824 1 97.97 134 GLY B C 1
ATOM 3104 O O . GLY B 1 134 ? -2.631 14.799 -13.568 1 97.97 134 GLY B O 1
ATOM 3105 N N . TYR B 1 135 ? -1.783 15.893 -11.822 1 98.27 135 TYR B N 1
ATOM 3106 C CA . TYR B 1 135 ? -0.748 14.9 -11.552 1 98.27 135 TYR B CA 1
ATOM 3107 C C . TYR B 1 135 ? -1.349 13.506 -11.426 1 98.27 135 TYR B C 1
ATOM 3109 O O . TYR B 1 135 ? -0.754 12.523 -11.874 1 98.27 135 TYR B O 1
ATOM 3117 N N . TYR B 1 136 ? -2.576 13.357 -10.847 1 98.42 136 TYR B N 1
ATOM 3118 C CA . TYR B 1 136 ? -3.179 12.064 -10.544 1 98.42 136 TYR B CA 1
ATOM 3119 C C . TYR B 1 136 ? -4.261 11.717 -11.56 1 98.42 136 TYR B C 1
ATOM 3121 O O . TYR B 1 136 ? -5.078 10.823 -11.325 1 98.42 136 TYR B O 1
ATOM 3129 N N . ASN B 1 137 ? -4.317 12.414 -12.721 1 98.4 137 ASN B N 1
ATOM 3130 C CA . ASN B 1 137 ? -5.34 12.115 -13.717 1 98.4 137 ASN B CA 1
ATOM 3131 C C . ASN B 1 137 ? -5.296 10.651 -14.145 1 98.4 137 ASN B C 1
ATOM 3133 O O . ASN B 1 137 ? -6.338 10.006 -14.276 1 98.4 137 ASN B O 1
ATOM 3137 N N . CYS B 1 138 ? -4.104 10.144 -14.35 1 98.19 138 CYS B N 1
ATOM 3138 C CA . CYS B 1 138 ? -3.974 8.758 -14.786 1 98.19 138 CYS B CA 1
ATOM 3139 C C . CYS B 1 138 ? -4.425 7.798 -13.692 1 98.19 138 CYS B C 1
ATOM 3141 O O . CYS B 1 138 ? -5.014 6.755 -13.98 1 98.19 138 CYS B O 1
ATOM 3143 N N . LEU B 1 139 ? -4.138 8.101 -12.437 1 98.19 139 LEU B N 1
ATOM 3144 C CA . LEU B 1 139 ? -4.595 7.271 -11.328 1 98.19 139 LEU B CA 1
ATOM 3145 C C . LEU B 1 139 ? -6.118 7.221 -11.278 1 98.19 139 LEU B C 1
ATOM 3147 O O . LEU B 1 139 ? -6.704 6.145 -11.145 1 98.19 139 LEU B O 1
ATOM 3151 N N . LEU B 1 140 ? -6.751 8.388 -11.382 1 98.01 140 LEU B N 1
ATOM 3152 C CA . LEU B 1 140 ? -8.208 8.47 -11.355 1 98.01 140 LEU B CA 1
ATOM 3153 C C . LEU B 1 140 ? -8.817 7.72 -12.535 1 98.01 140 LEU B C 1
ATOM 3155 O O . LEU B 1 140 ? -9.846 7.057 -12.39 1 98.01 140 LEU B O 1
ATOM 3159 N N . ALA B 1 141 ? -8.118 7.815 -13.639 1 97.99 141 ALA B N 1
ATOM 3160 C CA . ALA B 1 141 ? -8.574 7.07 -14.809 1 97.99 141 ALA B CA 1
ATOM 3161 C C . ALA B 1 141 ? -8.478 5.565 -14.573 1 97.99 141 ALA B C 1
ATOM 3163 O O . ALA B 1 141 ? -9.325 4.801 -15.043 1 97.99 141 ALA B O 1
ATOM 3164 N N . LEU B 1 142 ? -7.448 5.156 -13.915 1 98.12 142 LEU B N 1
ATOM 3165 C CA . LEU B 1 142 ? -7.304 3.745 -13.576 1 98.12 142 LEU B CA 1
ATOM 3166 C C . LEU B 1 142 ? -8.452 3.279 -12.687 1 98.12 142 LEU B C 1
ATOM 3168 O O . LEU B 1 142 ? -8.969 2.173 -12.861 1 98.12 142 LEU B O 1
ATOM 3172 N N . PHE B 1 143 ? -8.818 4.11 -11.682 1 98.03 143 PHE B N 1
ATOM 3173 C CA . PHE B 1 143 ? -9.941 3.779 -10.813 1 98.03 143 PHE B CA 1
ATOM 3174 C C . PHE B 1 143 ? -11.23 3.659 -11.616 1 98.03 143 PHE B C 1
ATOM 3176 O O . PHE B 1 143 ? -12.013 2.729 -11.409 1 98.03 143 PHE B O 1
ATOM 3183 N N . ASP B 1 144 ? -11.454 4.588 -12.541 1 98.04 144 ASP B N 1
ATOM 3184 C CA . ASP B 1 144 ? -12.631 4.529 -13.402 1 98.04 144 ASP B CA 1
ATOM 3185 C C . ASP B 1 144 ? -12.63 3.257 -14.247 1 98.04 144 ASP B C 1
ATOM 3187 O O . ASP B 1 144 ? -13.667 2.61 -14.404 1 98.04 144 ASP B O 1
ATOM 3191 N N . ASN B 1 145 ? -11.473 2.945 -14.778 1 97.79 145 ASN B N 1
ATOM 3192 C CA . ASN B 1 145 ? -11.345 1.708 -15.54 1 97.79 145 ASN B CA 1
ATOM 3193 C C . ASN B 1 145 ? -11.638 0.484 -14.677 1 97.79 145 ASN B C 1
ATOM 3195 O O . ASN B 1 145 ? -12.212 -0.495 -15.155 1 97.79 145 ASN B O 1
ATOM 3199 N N . GLY B 1 146 ? -11.139 0.522 -13.383 1 97.61 146 GLY B N 1
ATOM 3200 C CA . GLY B 1 146 ? -11.448 -0.547 -12.447 1 97.61 146 GLY B CA 1
ATOM 3201 C C . GLY B 1 146 ? -12.938 -0.751 -12.246 1 97.61 146 GLY B C 1
ATOM 3202 O O . GLY B 1 146 ? -13.403 -1.886 -12.121 1 97.61 146 GLY B O 1
ATOM 3203 N N . VAL B 1 147 ? -13.674 0.333 -12.212 1 96.14 147 VAL B N 1
ATOM 3204 C CA . VAL B 1 147 ? -15.126 0.259 -12.083 1 96.14 147 VAL B CA 1
ATOM 3205 C C . VAL B 1 147 ? -15.73 -0.318 -13.36 1 96.14 147 VAL B C 1
ATOM 3207 O O . VAL B 1 147 ? -16.548 -1.24 -13.306 1 96.14 147 VAL B O 1
ATOM 3210 N N . GLU B 1 148 ? -15.303 0.172 -14.498 1 97.73 148 GLU B N 1
ATOM 3211 C CA . GLU B 1 148 ? -15.84 -0.239 -15.793 1 97.73 148 GLU B CA 1
ATOM 3212 C C . GLU B 1 148 ? -15.59 -1.722 -16.048 1 97.73 148 GLU B C 1
ATOM 3214 O O . GLU B 1 148 ? -16.418 -2.4 -16.661 1 97.73 148 GLU B O 1
ATOM 3219 N N . GLU B 1 149 ? -14.452 -2.192 -15.533 1 97.62 149 GLU B N 1
ATOM 3220 C CA . GLU B 1 149 ? -14.057 -3.572 -15.802 1 97.62 149 GLU B CA 1
ATOM 3221 C C . GLU B 1 149 ? -14.534 -4.508 -14.695 1 97.62 149 GLU B C 1
ATOM 3223 O O . GLU B 1 149 ? -14.377 -5.727 -14.796 1 97.62 149 GLU B O 1
ATOM 3228 N N . GLY B 1 150 ? -15.079 -3.977 -13.607 1 96.42 150 GLY B N 1
ATOM 3229 C CA . GLY B 1 150 ? -15.736 -4.803 -12.606 1 96.42 150 GLY B CA 1
ATOM 3230 C C . GLY B 1 150 ? -14.827 -5.178 -11.452 1 96.42 150 GLY B C 1
ATOM 3231 O O . GLY B 1 150 ? -15.127 -6.102 -10.693 1 96.42 150 GLY B O 1
ATOM 3232 N N . PHE B 1 151 ? -13.688 -4.47 -11.302 1 97.72 151 PHE B N 1
ATOM 3233 C CA . PHE B 1 151 ? -12.76 -4.792 -10.225 1 97.72 151 PHE B CA 1
ATOM 3234 C C . PHE B 1 151 ? -12.961 -3.857 -9.039 1 97.72 151 PHE B C 1
ATOM 3236 O O . PHE B 1 151 ? -12.501 -4.143 -7.932 1 97.72 151 PHE B O 1
ATOM 3243 N N . ILE B 1 152 ? -13.588 -2.729 -9.25 1 95.78 152 ILE B N 1
ATOM 3244 C CA . ILE B 1 152 ? -13.974 -1.774 -8.216 1 95.78 152 ILE B CA 1
ATOM 3245 C C . ILE B 1 152 ? -15.479 -1.526 -8.279 1 95.78 152 ILE B C 1
ATOM 3247 O O . ILE B 1 152 ? -16.026 -1.259 -9.352 1 95.78 152 ILE B O 1
ATOM 3251 N N . LYS B 1 153 ? -16.098 -1.684 -7.172 1 91.34 153 LYS B N 1
ATOM 3252 C CA . LYS B 1 153 ? -17.525 -1.377 -7.139 1 91.34 153 LYS B CA 1
ATOM 3253 C C . LYS B 1 153 ? -17.772 0.112 -7.368 1 91.34 153 LYS B C 1
ATOM 3255 O O . LYS B 1 153 ? -17.028 0.955 -6.863 1 91.34 153 LYS B O 1
ATOM 3260 N N . PRO B 1 154 ? -18.813 0.416 -8.079 1 91.03 154 PRO B N 1
ATOM 3261 C CA . PRO B 1 154 ? -19.111 1.825 -8.349 1 91.03 154 PRO B CA 1
ATOM 3262 C C . PRO B 1 154 ? -19.188 2.666 -7.077 1 91.03 154 PRO B C 1
ATOM 3264 O O . PRO B 1 154 ? -18.658 3.779 -7.035 1 91.03 154 PRO B O 1
ATOM 3267 N N . ARG B 1 155 ? -19.728 2.164 -6.011 1 86.41 155 ARG B N 1
ATOM 3268 C CA . ARG B 1 155 ? -19.87 2.903 -4.76 1 86.41 155 ARG B CA 1
ATOM 3269 C C . ARG B 1 155 ? -18.509 3.176 -4.128 1 86.41 155 ARG 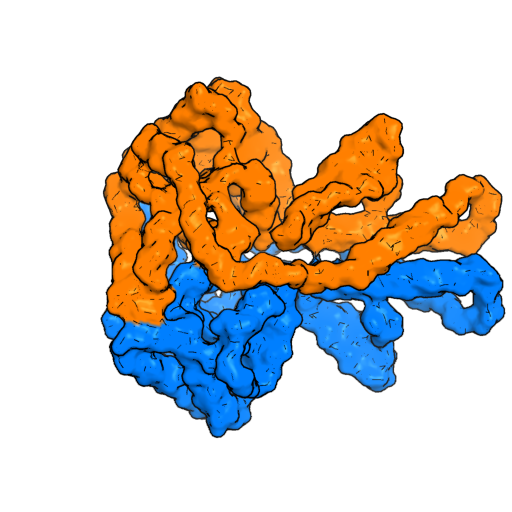B C 1
ATOM 3271 O O . ARG B 1 155 ? -18.324 4.193 -3.456 1 86.41 155 ARG B O 1
ATOM 3278 N N . ALA B 1 156 ? -17.56 2.262 -4.402 1 91.29 156 ALA B N 1
ATOM 3279 C CA . ALA B 1 156 ? -16.222 2.407 -3.833 1 91.29 156 ALA B CA 1
ATOM 3280 C C . ALA B 1 156 ? -15.438 3.503 -4.55 1 91.29 156 ALA B C 1
ATOM 3282 O O . ALA B 1 156 ? -14.438 4.001 -4.028 1 91.29 156 ALA B O 1
ATOM 3283 N N . ARG B 1 157 ? -15.878 3.901 -5.766 1 93.07 157 ARG B N 1
ATOM 3284 C CA . ARG B 1 157 ? -15.207 4.952 -6.524 1 93.07 157 ARG B CA 1
ATOM 3285 C C . ARG B 1 157 ? -15.377 6.309 -5.849 1 93.07 157 ARG B C 1
ATOM 3287 O O . ARG B 1 157 ? -14.527 7.19 -5.992 1 93.07 157 ARG B O 1
ATOM 3294 N N . ASP B 1 158 ? -16.381 6.389 -4.925 1 89.34 158 ASP B N 1
ATOM 3295 C CA . ASP B 1 158 ? -16.731 7.685 -4.351 1 89.34 158 ASP B CA 1
ATOM 3296 C C . ASP B 1 158 ? -16.363 7.747 -2.871 1 89.34 158 ASP B C 1
ATOM 3298 O O . ASP B 1 158 ? -16.78 8.663 -2.16 1 89.34 158 ASP B O 1
ATOM 3302 N N . ILE B 1 159 ? -15.54 6.829 -2.452 1 91 159 ILE B N 1
ATOM 3303 C CA . ILE B 1 159 ? -15.331 6.752 -1.01 1 91 159 ILE B CA 1
ATOM 3304 C C . ILE B 1 159 ? -14.218 7.713 -0.598 1 91 159 ILE B C 1
ATOM 3306 O O . ILE B 1 159 ? -13.977 7.92 0.593 1 91 159 ILE B O 1
ATOM 3310 N N . PHE B 1 160 ? -13.506 8.324 -1.562 1 94.85 160 PHE B N 1
ATOM 3311 C CA . PHE B 1 160 ? -12.519 9.367 -1.31 1 94.85 160 PHE B CA 1
ATOM 3312 C C . PHE B 1 160 ? -12.803 10.598 -2.163 1 94.85 160 PHE B C 1
ATOM 3314 O O . PHE B 1 160 ? -13.57 10.53 -3.125 1 94.85 160 PHE B O 1
ATOM 3321 N N . VAL B 1 161 ? -12.191 11.709 -1.795 1 95.93 161 VAL B N 1
ATOM 3322 C CA . VAL B 1 161 ? -12.469 12.94 -2.525 1 95.93 161 VAL B CA 1
ATOM 3323 C C . VAL B 1 161 ? -11.189 13.45 -3.185 1 95.93 161 VAL B C 1
ATOM 3325 O O . VAL B 1 161 ? -10.088 13.207 -2.687 1 95.93 161 VAL B O 1
ATOM 3328 N N . SER B 1 162 ? -11.335 14.075 -4.33 1 97.53 162 SER B N 1
ATOM 3329 C CA . SER B 1 162 ? -10.228 14.672 -5.07 1 97.53 162 SER B CA 1
ATOM 3330 C C . SER B 1 162 ? -10.531 16.118 -5.448 1 97.53 162 SER B C 1
ATOM 3332 O O . SER B 1 162 ? -11.679 16.464 -5.731 1 97.53 162 SER B O 1
ATOM 3334 N N . ALA B 1 163 ? -9.573 16.976 -5.372 1 98.09 163 ALA B N 1
ATOM 3335 C CA . ALA B 1 163 ? -9.706 18.372 -5.781 1 98.09 163 ALA B CA 1
ATOM 3336 C C . ALA B 1 163 ? -8.369 18.935 -6.251 1 98.09 163 ALA B C 1
ATOM 3338 O O . ALA B 1 163 ? -7.308 18.438 -5.866 1 98.09 163 ALA B O 1
ATOM 3339 N N . PRO B 1 164 ? -8.341 19.981 -7.078 1 98.14 164 PRO B N 1
ATOM 3340 C CA . PRO B 1 164 ? -7.095 20.526 -7.623 1 98.14 164 PRO B CA 1
ATOM 3341 C C . PRO B 1 164 ? -6.41 21.501 -6.669 1 98.14 164 PRO B C 1
ATOM 3343 O O . PRO B 1 164 ? -5.236 21.832 -6.855 1 98.14 164 PRO B O 1
ATOM 3346 N N . THR B 1 165 ? -7.209 22.012 -5.624 1 98.06 165 THR B N 1
ATOM 3347 C CA . THR B 1 165 ? -6.631 22.985 -4.703 1 98.06 165 THR B CA 1
ATOM 3348 C C . THR B 1 165 ? -6.854 22.558 -3.255 1 98.06 165 THR B C 1
ATOM 3350 O O . THR B 1 165 ? -7.795 21.818 -2.958 1 98.06 165 THR B O 1
ATOM 3353 N N . ALA B 1 166 ? -5.998 23.064 -2.395 1 98.22 166 ALA B N 1
ATOM 3354 C CA . ALA B 1 166 ? -6.051 22.724 -0.975 1 98.22 166 ALA B CA 1
ATOM 3355 C C . ALA B 1 166 ? -7.377 23.159 -0.357 1 98.22 166 ALA B C 1
ATOM 3357 O O . ALA B 1 166 ? -8.007 22.394 0.377 1 98.22 166 ALA B O 1
ATOM 3358 N N . ILE B 1 167 ? -7.843 24.341 -0.648 1 97.92 167 ILE B N 1
ATOM 3359 C CA . ILE B 1 167 ? -9.062 24.893 -0.065 1 97.92 167 ILE B CA 1
ATOM 3360 C C . ILE B 1 167 ? -10.261 24.04 -0.474 1 97.92 167 ILE B C 1
ATOM 3362 O O . ILE B 1 167 ? -11.05 23.619 0.375 1 97.92 167 ILE B O 1
ATOM 3366 N N . GLU B 1 168 ? -10.421 23.764 -1.752 1 97.94 168 GLU B N 1
ATOM 3367 C CA . GLU B 1 168 ? -11.529 22.953 -2.247 1 97.94 168 GLU B CA 1
ATOM 3368 C C . GLU B 1 168 ? -11.506 21.555 -1.636 1 97.94 168 GLU B C 1
ATOM 3370 O O . GLU B 1 168 ? -12.551 21.016 -1.265 1 97.94 168 GLU B O 1
ATOM 3375 N N . LEU B 1 169 ? -10.312 20.977 -1.518 1 98.33 169 LEU B N 1
ATOM 3376 C CA . LEU B 1 169 ? -10.186 19.629 -0.975 1 98.33 169 LEU B CA 1
ATOM 3377 C C . LEU B 1 169 ? -10.631 19.586 0.483 1 98.33 169 LEU B C 1
ATOM 3379 O O . LEU B 1 169 ? -11.411 18.714 0.873 1 98.33 169 LEU B O 1
ATOM 3383 N N . LEU B 1 170 ? -10.13 20.528 1.306 1 97.64 170 LEU B N 1
ATOM 3384 C CA . LEU B 1 170 ? -10.469 20.552 2.725 1 97.64 170 LEU B CA 1
ATOM 3385 C C . LEU B 1 170 ?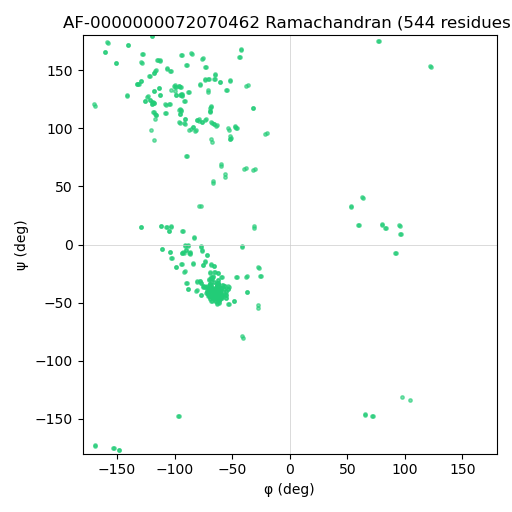 -11.962 20.787 2.923 1 97.64 170 LEU B C 1
ATOM 3387 O O . LEU B 1 170 ? -12.573 20.205 3.822 1 97.64 170 LEU B O 1
ATOM 3391 N N . GLU B 1 171 ? -12.585 21.579 2.082 1 96.1 171 GLU B N 1
ATOM 3392 C CA . GLU B 1 171 ? -14.027 21.799 2.147 1 96.1 171 GLU B CA 1
ATOM 3393 C C . GLU B 1 171 ? -14.795 20.517 1.84 1 96.1 171 GLU B C 1
ATOM 3395 O O . GLU B 1 171 ? -15.752 20.178 2.539 1 96.1 171 GLU B O 1
ATOM 3400 N N . LYS B 1 172 ? -14.385 19.837 0.831 1 95.61 172 LYS B N 1
ATOM 3401 C CA . LYS B 1 172 ? -15.023 18.572 0.476 1 95.61 172 LYS B CA 1
ATOM 3402 C C . LYS B 1 172 ? -14.859 17.542 1.589 1 95.61 172 LYS B C 1
ATOM 3404 O O . LYS B 1 172 ? -15.786 16.783 1.882 1 95.61 172 LYS B O 1
ATOM 3409 N N . MET B 1 173 ? -13.652 17.516 2.205 1 95.77 173 MET B N 1
ATOM 3410 C CA . MET B 1 173 ? -13.365 16.543 3.256 1 95.77 173 MET B CA 1
ATOM 3411 C C . MET B 1 173 ? -14.173 16.847 4.513 1 95.77 173 MET B C 1
ATOM 3413 O O . MET B 1 173 ? -14.591 15.932 5.224 1 95.77 173 MET B O 1
ATOM 3417 N N . GLU B 1 174 ? -14.415 18.055 4.812 1 91.51 174 GLU B N 1
ATOM 3418 C CA . GLU B 1 174 ? -15.229 18.458 5.955 1 91.51 174 GLU B CA 1
ATOM 3419 C C . GLU B 1 174 ? -16.684 18.036 5.772 1 91.51 174 GLU B C 1
ATOM 3421 O O . GLU B 1 174 ? -17.378 17.744 6.748 1 91.51 174 GLU B O 1
ATOM 3426 N N . GLN B 1 175 ? -17.108 17.917 4.532 1 86.31 175 GLN B N 1
ATOM 3427 C CA . GLN B 1 175 ? -18.488 17.56 4.219 1 86.31 175 GLN B CA 1
ATOM 3428 C C . GLN B 1 175 ? -18.638 16.052 4.039 1 86.31 175 GLN B C 1
ATOM 3430 O O . GLN B 1 175 ? -19.755 15.543 3.928 1 86.31 175 GLN B O 1
ATOM 3435 N N . TYR B 1 176 ? -17.509 15.43 4.069 1 82.63 176 TYR B N 1
ATOM 3436 C CA . TYR B 1 176 ? -17.504 13.998 3.793 1 82.63 176 TYR B CA 1
ATOM 3437 C C . TYR B 1 176 ? -18.192 13.225 4.912 1 82.63 176 TYR B C 1
ATOM 3439 O O . TYR B 1 176 ? -17.888 13.424 6.091 1 82.63 176 TYR B O 1
ATOM 3447 N N . THR B 1 177 ? -19.32 12.458 4.633 1 65.89 177 THR B N 1
ATOM 3448 C CA . THR B 1 177 ? -19.951 11.487 5.521 1 65.89 177 THR B CA 1
ATOM 3449 C C . THR B 1 177 ? -19.711 10.064 5.025 1 65.89 177 THR B C 1
ATOM 3451 O O . THR B 1 177 ? -20.03 9.739 3.879 1 65.89 177 THR B O 1
ATOM 3454 N N . PRO B 1 178 ? -18.923 9.258 5.813 1 59.29 178 PRO B N 1
ATOM 3455 C CA . PRO B 1 178 ? -18.64 7.897 5.35 1 59.29 178 PRO B CA 1
ATOM 3456 C C . PRO B 1 178 ? -19.907 7.113 5.015 1 59.29 178 PRO B C 1
ATOM 3458 O O . PRO B 1 178 ? -20.913 7.228 5.72 1 59.29 178 PRO B O 1
ATOM 3461 N N . SER B 1 179 ? -20.364 6.938 3.802 1 49.32 179 SER B N 1
ATOM 3462 C CA . SER B 1 179 ? -21.504 6.082 3.486 1 49.32 179 SER B CA 1
ATOM 3463 C C . SER B 1 179 ? -21.187 4.617 3.764 1 49.32 179 SER B C 1
ATOM 3465 O O . SER B 1 179 ? -20.399 3.999 3.045 1 49.32 179 SER B O 1
ATOM 3467 N N . HIS B 1 180 ? -20.769 4.216 4.922 1 46.08 180 HIS B N 1
ATOM 3468 C CA . HIS B 1 180 ? -20.273 2.861 5.14 1 46.08 180 HIS B CA 1
ATOM 3469 C C . HIS B 1 180 ? -21.345 1.825 4.819 1 46.08 180 HIS B C 1
ATOM 3471 O O . HIS B 1 180 ? -22.423 1.834 5.417 1 46.08 180 HIS B O 1
ATOM 3477 N N . GLN B 1 181 ? -21.795 1.585 3.686 1 38.76 181 GLN B N 1
ATOM 3478 C CA . GLN B 1 181 ? -22.346 0.234 3.675 1 38.76 181 GLN B CA 1
ATOM 3479 C C . GLN B 1 181 ? -21.334 -0.778 4.205 1 38.76 181 GLN B C 1
ATOM 3481 O O . GLN B 1 181 ? -20.209 -0.857 3.707 1 38.76 181 GLN B O 1
ATOM 3486 N N . GLN B 1 182 ? -21.438 -0.979 5.592 1 36.21 182 GLN B N 1
ATOM 3487 C CA . GLN B 1 182 ? -20.617 -1.937 6.324 1 36.21 182 GLN B CA 1
ATOM 3488 C C . GLN B 1 182 ? -20.434 -3.226 5.528 1 36.21 182 GLN B C 1
ATOM 3490 O O . GLN B 1 182 ? -21.406 -3.928 5.242 1 36.21 182 GLN B O 1
ATOM 3495 N N . VAL B 1 183 ? -19.885 -3.209 4.594 1 31.75 183 VAL B N 1
ATOM 3496 C CA . VAL B 1 183 ? -19.745 -4.546 4.026 1 31.75 183 VAL B CA 1
ATOM 3497 C C . VAL B 1 183 ? -19.44 -5.549 5.136 1 31.75 183 VAL B C 1
ATOM 3499 O O . VAL B 1 183 ? -20.027 -6.633 5.181 1 31.75 183 VAL B O 1
ATOM 3502 N N . ALA B 1 184 ? -18.236 -5.642 5.579 1 31.69 184 ALA B N 1
ATOM 3503 C CA . ALA B 1 184 ? -17.942 -6.751 6.484 1 31.69 184 ALA B CA 1
ATOM 3504 C C . ALA B 1 184 ? -18.551 -6.51 7.862 1 31.69 184 ALA B C 1
ATOM 3506 O O . ALA B 1 184 ? -18.527 -5.386 8.37 1 31.69 184 ALA B O 1
ATOM 3507 N N . PRO B 1 185 ? -19.67 -7.312 8.123 1 28.24 185 PRO B N 1
ATOM 3508 C CA . PRO B 1 185 ? -20.249 -7.167 9.461 1 28.24 185 PRO B CA 1
ATOM 3509 C C . PRO B 1 185 ? -19.203 -6.828 10.521 1 28.24 185 PRO B C 1
ATOM 3511 O O . PRO B 1 185 ? -18.039 -7.214 10.391 1 28.24 185 PRO B O 1
ATOM 3514 N N . GLN B 1 186 ? -19.305 -5.697 11.146 1 27.78 186 GLN B N 1
ATOM 3515 C CA . GLN B 1 186 ? -18.551 -5.381 12.354 1 27.78 186 GLN B CA 1
ATOM 3516 C C . GLN B 1 186 ? -18.288 -6.635 13.182 1 27.78 186 GLN B C 1
ATOM 3518 O O . GLN B 1 186 ? -18.943 -6.86 14.202 1 27.78 186 GLN B O 1
ATOM 3523 N N . LYS B 1 187 ? -18.471 -7.765 12.535 1 27.31 187 LYS B N 1
ATOM 3524 C CA . LYS B 1 187 ? -18.32 -8.827 13.525 1 27.31 187 LYS B CA 1
ATOM 3525 C C . LYS B 1 187 ? -17.14 -8.552 14.452 1 27.31 187 LYS B C 1
ATOM 3527 O O . LYS B 1 187 ? -16.224 -7.808 14.095 1 27.31 187 LYS B O 1
ATOM 3532 N N . ALA B 1 188 ? -17.073 -9.369 15.566 1 26.31 188 ALA B N 1
ATOM 3533 C CA . ALA B 1 188 ? -16.304 -9.632 16.779 1 26.31 188 ALA B CA 1
ATOM 3534 C C . ALA B 1 188 ? -14.82 -9.796 16.462 1 26.31 188 ALA B C 1
ATOM 3536 O O . ALA B 1 188 ? -14.453 -10.522 15.536 1 26.31 188 ALA B O 1
ATOM 3537 N N . GLY B 1 189 ? -14.006 -8.844 16.521 1 26.7 189 GLY B N 1
ATOM 3538 C CA . GLY B 1 189 ? -12.554 -8.766 16.491 1 26.7 189 GLY B CA 1
ATOM 3539 C C . GLY B 1 189 ? -11.879 -10.069 16.875 1 26.7 189 GLY B C 1
ATOM 3540 O O . GLY B 1 189 ? -12.329 -10.761 17.79 1 26.7 189 GLY B O 1
ATOM 3541 N N . ILE B 1 190 ? -11.542 -10.838 16.028 1 26.87 190 ILE B N 1
ATOM 3542 C CA . ILE B 1 190 ? -10.8 -12.06 16.32 1 26.87 190 ILE B CA 1
ATOM 3543 C C . ILE B 1 190 ? -9.991 -11.878 17.602 1 26.87 190 ILE B C 1
ATOM 3545 O O . ILE B 1 190 ? -9.201 -12.75 17.974 1 26.87 190 ILE B O 1
ATOM 3549 N N . TRP B 1 191 ? -9.723 -10.644 18.031 1 28.4 191 TRP B N 1
ATOM 3550 C CA . TRP B 1 191 ? -9.202 -10.519 19.388 1 28.4 191 TRP B CA 1
ATOM 3551 C C . TRP B 1 191 ? -10.152 -11.155 20.397 1 28.4 191 TRP B C 1
ATOM 3553 O O . TRP B 1 191 ? -11.219 -10.609 20.684 1 28.4 191 TRP B O 1
ATOM 3563 N N . SER B 1 192 ? -10.315 -12.319 20.198 1 28.34 192 SER B N 1
ATOM 3564 C CA . SER B 1 192 ? -11.152 -13.037 21.154 1 28.34 192 SER B CA 1
ATOM 3565 C C . SER B 1 192 ? -10.908 -12.55 22.578 1 28.34 192 SER B C 1
ATOM 3567 O O . SER B 1 192 ? -9.837 -12.021 22.884 1 28.34 192 SER B O 1
ATOM 3569 N N . ASN B 1 193 ? -11.905 -12.343 23.386 1 29.99 193 ASN B N 1
ATOM 3570 C CA . ASN B 1 193 ? -11.993 -12.296 24.842 1 29.99 193 ASN B CA 1
ATOM 3571 C C . ASN B 1 193 ? -10.882 -13.111 25.497 1 29.99 193 ASN B C 1
ATOM 3573 O O . ASN B 1 193 ? -10.391 -12.752 26.569 1 29.99 193 ASN B O 1
ATOM 3577 N N . SER B 1 194 ? -10.431 -14.09 24.803 1 29.96 194 SER B N 1
ATOM 3578 C CA . SER B 1 194 ? -9.499 -14.998 25.464 1 29.96 194 SER B CA 1
ATOM 3579 C C . SER B 1 194 ? -8.103 -14.39 25.551 1 29.96 194 SER B C 1
ATOM 3581 O O . SER B 1 194 ? -7.399 -14.581 26.545 1 29.96 194 SER B O 1
ATOM 3583 N N . MET B 1 195 ? -7.729 -13.561 24.564 1 32.85 195 MET B N 1
ATOM 3584 C CA . MET B 1 195 ? -6.406 -12.956 24.695 1 32.85 195 MET B CA 1
ATOM 3585 C C . MET B 1 195 ? -6.426 -11.821 25.714 1 32.85 195 MET B C 1
ATOM 3587 O O . MET B 1 195 ? -5.468 -11.642 26.469 1 32.85 195 MET B O 1
ATOM 3591 N N . TYR B 1 196 ? -7.489 -11.189 25.764 1 34.31 196 TYR B N 1
ATOM 3592 C CA . TYR B 1 196 ? -7.716 -10.197 26.809 1 34.31 196 TYR B CA 1
ATOM 3593 C C . TYR B 1 196 ? -7.662 -10.838 28.191 1 34.31 196 TYR B C 1
ATOM 3595 O O . TYR B 1 196 ? -7.052 -10.291 29.112 1 34.31 196 TYR B O 1
ATOM 3603 N N . VAL B 1 197 ? -8.203 -11.935 28.241 1 33.83 197 VAL B N 1
ATOM 3604 C CA . VAL B 1 197 ? -8.243 -12.654 29.51 1 33.83 197 VAL B CA 1
ATOM 3605 C C . VAL B 1 197 ? -6.834 -13.1 29.896 1 33.83 197 VAL B C 1
ATOM 3607 O O . VAL B 1 197 ? -6.435 -12.983 31.057 1 33.83 197 VAL B O 1
ATOM 3610 N N . VAL B 1 198 ? -6.096 -13.331 28.899 1 34.64 198 VAL B N 1
ATOM 3611 C CA . VAL B 1 198 ? -4.746 -13.81 29.178 1 34.64 198 VAL B CA 1
ATOM 3612 C C . VAL B 1 198 ? -3.843 -12.632 29.536 1 34.64 198 VAL B C 1
ATOM 3614 O O . VAL B 1 198 ? -3.054 -12.71 30.481 1 34.64 198 VAL B O 1
ATOM 3617 N N . LEU B 1 199 ? -4.031 -11.589 28.871 1 39.09 199 LEU B N 1
ATOM 3618 C CA . LEU B 1 199 ? -3.225 -10.412 29.176 1 39.09 199 LEU B CA 1
ATOM 3619 C C . LEU B 1 199 ? -3.64 -9.8 30.51 1 39.09 199 LEU B C 1
ATOM 3621 O O . LEU B 1 199 ? -2.788 -9.386 31.299 1 39.09 199 LEU B O 1
ATOM 3625 N N . GLU B 1 200 ? -4.849 -9.808 30.667 1 39.8 200 GLU B N 1
ATOM 3626 C CA . GLU B 1 200 ? -5.34 -9.378 31.973 1 39.8 200 GLU B CA 1
ATOM 3627 C C . GLU B 1 200 ? -4.828 -10.292 33.083 1 39.8 200 GLU B C 1
ATOM 3629 O O . GLU B 1 200 ? -4.437 -9.819 34.152 1 39.8 200 GLU B O 1
ATOM 3634 N N . ASP B 1 201 ? -4.798 -11.53 32.713 1 37.12 201 ASP B N 1
ATOM 3635 C CA . ASP B 1 201 ? -4.317 -12.512 33.68 1 37.12 201 ASP B CA 1
ATOM 3636 C C . ASP B 1 201 ? -2.821 -12.343 33.937 1 37.12 201 ASP B C 1
ATOM 3638 O O . ASP B 1 201 ? -2.369 -12.428 35.08 1 37.12 201 ASP B O 1
ATOM 3642 N N . LEU B 1 202 ? -2.175 -12.038 32.925 1 39.88 202 LEU B N 1
ATOM 3643 C CA . LEU B 1 202 ? -0.739 -11.813 33.054 1 39.88 202 LEU B CA 1
ATOM 3644 C C . LEU B 1 202 ? -0.458 -10.536 33.839 1 39.88 202 LEU B C 1
ATOM 3646 O O . LEU B 1 202 ? 0.415 -10.517 34.711 1 39.88 202 LEU B O 1
ATOM 3650 N N . LEU B 1 203 ? -1.193 -9.574 33.469 1 38.07 203 LEU B N 1
ATOM 3651 C CA . LEU B 1 203 ? -1.038 -8.311 34.183 1 38.07 203 LEU B CA 1
ATOM 3652 C C . LEU B 1 203 ? -1.392 -8.473 35.658 1 38.07 203 LEU B C 1
ATOM 3654 O O . LEU B 1 203 ? -0.722 -7.912 36.527 1 38.07 203 LEU B O 1
ATOM 3658 N N . LYS B 1 204 ? -2.416 -9.186 35.819 1 41.47 204 LYS B N 1
ATOM 3659 C CA . LYS B 1 204 ? -2.808 -9.462 37.198 1 41.47 204 LYS B CA 1
ATOM 3660 C C . LYS B 1 204 ? -1.712 -10.222 37.94 1 41.47 204 LYS B C 1
ATOM 3662 O O . LYS B 1 204 ? -1.459 -9.965 39.118 1 41.47 204 LYS B O 1
ATOM 3667 N N . HIS B 1 205 ? -1.133 -11.056 37.158 1 38.04 205 HIS B N 1
ATOM 3668 C CA . HIS B 1 205 ? -0.109 -11.874 37.798 1 38.04 205 HIS B CA 1
ATOM 3669 C C . HIS B 1 205 ? 1.203 -11.109 37.932 1 38.04 205 HIS B C 1
ATOM 3671 O O . HIS B 1 205 ? 1.98 -11.358 38.856 1 38.04 205 HIS B O 1
ATOM 3677 N N . CYS B 1 206 ? 1.402 -10.256 36.974 1 37.51 206 CYS B N 1
ATOM 3678 C CA . CYS B 1 206 ? 2.591 -9.421 37.112 1 37.51 206 CYS B CA 1
ATOM 3679 C C . CYS B 1 206 ? 2.435 -8.435 38.263 1 37.51 206 CYS B C 1
ATOM 3681 O O . CYS B 1 206 ? 3.416 -8.076 38.916 1 37.51 206 CYS B O 1
ATOM 3683 N N . GLU B 1 207 ? 1.295 -7.956 38.445 1 38.86 207 GLU B N 1
ATOM 3684 C CA . GLU B 1 207 ? 1.069 -7.077 39.589 1 38.86 207 GLU B CA 1
ATOM 3685 C C . GLU B 1 207 ? 1.317 -7.809 40.904 1 38.86 207 GLU B C 1
ATOM 3687 O O . GLU B 1 207 ? 1.604 -7.182 41.926 1 38.86 207 GLU B O 1
ATOM 3692 N N . MET B 1 208 ? 1.174 -9.106 40.828 1 35.3 208 MET B N 1
ATOM 3693 C CA . MET B 1 208 ? 1.323 -9.805 42.102 1 35.3 208 MET B CA 1
ATOM 3694 C C . MET B 1 208 ? 2.794 -10.061 42.413 1 35.3 208 MET B C 1
ATOM 3696 O O . MET B 1 208 ? 3.116 -10.838 43.313 1 35.3 208 MET B O 1
ATOM 3700 N N . VAL B 1 209 ? 3.622 -9.497 41.546 1 35.58 209 VAL B N 1
ATOM 3701 C CA . VAL B 1 209 ? 4.995 -9.709 41.99 1 35.58 209 VAL B CA 1
ATOM 3702 C C . VAL B 1 209 ? 5.254 -8.915 43.268 1 35.58 209 VAL B C 1
ATOM 3704 O O . VAL B 1 209 ? 5.001 -7.709 43.319 1 35.58 209 VAL B O 1
ATOM 3707 N N . PRO B 1 210 ? 5.303 -9.539 44.331 1 35.03 210 PRO B N 1
ATOM 3708 C CA . PRO B 1 210 ? 5.596 -8.877 45.604 1 35.03 210 PRO B CA 1
ATOM 3709 C C . PRO B 1 210 ? 6.809 -7.953 45.523 1 35.03 210 PRO B C 1
ATOM 3711 O O . PRO B 1 210 ? 7.798 -8.282 44.864 1 35.03 210 PRO B O 1
ATOM 3714 N N . GLN B 1 211 ? 6.669 -6.695 45.415 1 31.52 211 GLN B N 1
ATOM 3715 C CA . GLN B 1 211 ? 7.681 -5.679 45.679 1 31.52 211 GLN B CA 1
ATOM 3716 C C . GLN B 1 211 ? 8.479 -6.011 46.937 1 31.52 211 GLN B C 1
ATOM 3718 O O . GLN B 1 211 ? 9.262 -5.189 47.417 1 31.52 211 GLN B O 1
ATOM 3723 N N . SER B 1 212 ? 8.2 -7.106 47.668 1 33.39 212 SER B N 1
ATOM 3724 C CA . SER B 1 212 ? 8.836 -7.161 48.98 1 33.39 212 SER B CA 1
ATOM 3725 C C . SER B 1 212 ? 10.338 -7.395 48.857 1 33.39 212 SER B C 1
ATOM 3727 O O . SER B 1 212 ? 10.791 -8.083 47.94 1 33.39 212 SER B O 1
ATOM 3729 N N . SER B 1 213 ? 11.254 -6.637 49.538 1 36.79 213 SER B N 1
ATOM 3730 C CA . SER B 1 213 ? 12.649 -6.554 49.957 1 36.79 213 SER B CA 1
ATOM 3731 C C . SER B 1 213 ? 13.266 -7.94 50.105 1 36.79 213 SER B C 1
ATOM 3733 O O . SER B 1 213 ? 14.484 -8.099 49.998 1 36.79 213 SER B O 1
ATOM 3735 N N . ASP B 1 214 ? 12.628 -8.862 50.861 1 34.56 214 ASP B N 1
ATOM 3736 C CA . ASP B 1 214 ? 13.26 -10.111 51.275 1 34.56 214 ASP B CA 1
ATOM 3737 C C . ASP B 1 214 ? 13.261 -11.13 50.137 1 34.56 214 ASP B C 1
ATOM 3739 O O . ASP B 1 214 ? 12.61 -12.172 50.23 1 34.56 214 ASP B O 1
ATOM 3743 N N . LEU B 1 215 ? 13.383 -10.664 48.904 1 37.82 215 LEU B N 1
ATOM 3744 C CA . LEU B 1 215 ? 13.293 -11.512 47.72 1 37.82 215 LEU B CA 1
ATOM 3745 C C . LEU B 1 215 ? 14.472 -12.476 47.651 1 37.82 215 LEU B C 1
ATOM 3747 O O . LEU B 1 215 ? 15.629 -12.053 47.687 1 37.82 215 LEU B O 1
ATOM 3751 N N . SER B 1 216 ? 14.298 -13.62 48.27 1 40.14 216 SER B N 1
ATOM 3752 C CA . SER B 1 216 ? 15.325 -14.652 48.174 1 40.14 216 SER B CA 1
ATOM 3753 C C . SER B 1 216 ? 15.843 -14.786 46.746 1 40.14 216 SER B C 1
ATOM 3755 O O . SER B 1 216 ? 15.278 -14.204 45.818 1 40.14 216 SER B O 1
ATOM 3757 N N . GLY B 1 217 ? 17.033 -15.4 46.582 1 39.63 217 GLY B N 1
ATOM 3758 C CA . GLY B 1 217 ? 17.79 -15.64 45.364 1 39.63 217 GLY B CA 1
ATOM 3759 C C . GLY B 1 217 ? 16.913 -15.98 44.174 1 39.63 217 GLY B C 1
ATOM 3760 O O . GLY B 1 217 ? 17.175 -15.534 43.055 1 39.63 217 GLY B O 1
ATOM 3761 N N . LEU B 1 218 ? 15.938 -16.723 44.264 1 41.31 218 LEU B N 1
ATOM 3762 C CA . LEU B 1 218 ? 15.01 -17.128 43.214 1 41.31 218 LEU B CA 1
ATOM 3763 C C . LEU B 1 218 ? 14.138 -15.956 42.776 1 41.31 218 LEU B C 1
ATOM 3765 O O . LEU B 1 218 ? 13.84 -15.808 41.589 1 41.31 218 LEU B O 1
ATOM 3769 N N . SER B 1 219 ? 13.908 -15.047 43.828 1 41.79 219 SER B N 1
ATOM 3770 C CA . SER B 1 219 ? 13.054 -13.91 43.502 1 41.79 219 SER B CA 1
ATOM 3771 C C . SER B 1 219 ? 13.793 -12.894 42.637 1 41.79 219 SER B C 1
ATOM 3773 O O . SER B 1 219 ? 13.209 -12.307 41.724 1 41.79 219 SER B O 1
ATOM 3775 N N . ARG B 1 220 ? 15.065 -12.754 42.908 1 44.31 220 ARG B N 1
ATOM 3776 C CA . ARG B 1 220 ? 15.843 -11.829 42.09 1 44.31 220 ARG B CA 1
ATOM 3777 C C . ARG B 1 220 ? 15.957 -12.331 40.654 1 44.31 220 ARG B C 1
ATOM 3779 O O . ARG B 1 220 ? 15.895 -11.542 39.709 1 44.31 220 ARG B O 1
ATOM 3786 N N . LEU B 1 221 ? 16.16 -13.616 40.541 1 41.15 221 LEU B N 1
ATOM 3787 C CA . LEU B 1 221 ? 16.199 -14.211 39.21 1 41.15 221 LEU B CA 1
ATOM 3788 C C . LEU B 1 221 ? 14.86 -14.046 38.501 1 41.15 221 LEU B C 1
ATOM 3790 O O . LEU B 1 221 ? 14.818 -13.752 37.304 1 41.15 221 LEU B O 1
ATOM 3794 N N . PHE B 1 222 ? 13.89 -14.119 39.392 1 42.97 222 PHE B N 1
ATOM 3795 C CA . PHE B 1 222 ? 12.55 -13.928 38.852 1 42.97 222 PHE B CA 1
ATOM 3796 C C . PHE B 1 222 ? 12.338 -12.48 38.426 1 42.97 222 PHE B C 1
ATOM 3798 O O . PHE B 1 222 ? 11.807 -12.216 37.346 1 42.97 222 PHE B O 1
ATOM 3805 N N . MET B 1 223 ? 12.861 -11.662 39.181 1 43.41 223 MET B N 1
ATOM 3806 C CA . MET B 1 223 ? 12.673 -10.248 38.867 1 43.41 223 MET B CA 1
ATOM 3807 C C . MET B 1 223 ? 13.482 -9.852 37.636 1 43.41 223 MET B C 1
ATOM 3809 O O . MET B 1 223 ? 13.014 -9.071 36.806 1 43.41 223 MET B O 1
ATOM 3813 N N . ARG B 1 224 ? 14.609 -10.477 37.601 1 43.51 224 ARG B N 1
ATOM 3814 C CA . ARG B 1 224 ? 15.422 -10.184 36.425 1 43.51 224 ARG B CA 1
ATOM 3815 C C . ARG B 1 224 ? 14.806 -10.79 35.169 1 43.51 224 ARG B C 1
ATOM 3817 O O . ARG B 1 224 ? 14.784 -10.154 34.113 1 43.51 224 ARG B O 1
ATOM 3824 N N . THR B 1 225 ? 14.321 -11.986 35.387 1 41.04 225 THR B N 1
ATOM 3825 C CA . THR B 1 225 ? 13.654 -12.63 34.261 1 41.04 225 THR B CA 1
ATOM 3826 C C . THR B 1 225 ? 12.351 -11.912 33.92 1 41.04 225 THR B C 1
ATOM 3828 O O . THR B 1 225 ? 12.034 -11.714 32.746 1 41.04 225 THR B O 1
ATOM 3831 N N . TRP B 1 226 ? 11.77 -11.46 34.968 1 44.49 226 TRP B N 1
ATOM 3832 C CA . TRP B 1 226 ? 10.528 -10.718 34.779 1 44.49 226 TRP B CA 1
ATOM 3833 C C . TRP B 1 226 ? 10.794 -9.371 34.114 1 44.49 226 TRP B C 1
ATOM 3835 O O . TRP B 1 226 ? 10.062 -8.963 33.209 1 44.49 226 TRP B O 1
ATOM 3845 N N . ALA B 1 227 ? 11.772 -8.787 34.597 1 42.67 227 ALA B N 1
ATOM 3846 C CA . ALA B 1 227 ? 12.148 -7.52 33.975 1 42.67 227 ALA B CA 1
ATOM 3847 C C . ALA B 1 227 ? 12.545 -7.722 32.515 1 42.67 227 ALA B C 1
ATOM 3849 O O . ALA B 1 227 ? 12.196 -6.912 31.653 1 42.67 227 ALA B O 1
ATOM 3850 N N . SER B 1 228 ? 13.117 -8.87 32.351 1 40.17 228 SER B N 1
ATOM 3851 C CA . SER B 1 228 ? 13.523 -9.156 30.979 1 40.17 228 SER B CA 1
ATOM 3852 C C . SER B 1 228 ? 12.322 -9.514 30.11 1 40.17 228 SER B C 1
ATOM 3854 O O . SER B 1 228 ? 12.224 -9.071 28.964 1 40.17 228 SER B O 1
ATOM 3856 N N . VAL B 1 229 ? 11.424 -10.2 30.754 1 42.6 229 VAL B N 1
ATOM 3857 C CA . VAL B 1 229 ? 10.221 -10.583 30.022 1 42.6 229 VAL B CA 1
ATOM 3858 C C . VAL B 1 229 ? 9.339 -9.356 29.801 1 42.6 229 VAL B C 1
ATOM 3860 O O . VAL B 1 229 ? 8.825 -9.144 28.7 1 42.6 229 VAL B O 1
ATOM 3863 N N . THR B 1 230 ? 9.236 -8.574 30.786 1 40.49 230 THR B N 1
ATOM 3864 C CA . THR B 1 230 ? 8.456 -7.349 30.645 1 40.49 230 THR B CA 1
ATOM 3865 C C . THR B 1 230 ? 9.08 -6.428 29.601 1 40.49 230 THR B C 1
ATOM 3867 O O . THR B 1 230 ? 8.368 -5.799 28.816 1 40.49 230 THR B O 1
ATOM 3870 N N . LYS B 1 231 ? 10.331 -6.487 29.611 1 39.75 231 LYS B N 1
ATOM 3871 C CA . LYS B 1 231 ? 11.004 -5.698 28.584 1 39.75 231 LYS B CA 1
ATOM 3872 C C . LYS B 1 231 ? 10.768 -6.287 27.196 1 39.75 231 LYS B C 1
ATOM 3874 O O . LYS B 1 231 ? 10.52 -5.552 26.238 1 39.75 231 LYS B O 1
ATOM 3879 N N . VAL B 1 232 ? 10.774 -7.563 27.244 1 38.07 232 VAL B N 1
ATOM 3880 C CA . VAL B 1 232 ? 10.527 -8.205 25.957 1 38.07 232 VAL B CA 1
ATOM 3881 C C . VAL B 1 232 ? 9.07 -8.002 25.55 1 38.07 232 VAL B C 1
ATOM 3883 O O . VAL B 1 232 ? 8.782 -7.658 24.401 1 38.07 232 VAL B O 1
ATOM 3886 N N . VAL B 1 233 ? 8.298 -8.213 26.546 1 40.27 233 VAL B N 1
ATOM 3887 C CA . VAL B 1 233 ? 6.882 -8.011 26.258 1 40.27 233 VAL B CA 1
ATOM 3888 C C . VAL B 1 233 ? 6.627 -6.543 25.92 1 40.27 233 VAL B C 1
ATOM 3890 O O . VAL B 1 233 ? 5.909 -6.235 24.965 1 40.27 233 VAL B O 1
ATOM 3893 N N . ALA B 1 234 ? 7.296 -5.773 26.681 1 37.05 234 ALA B N 1
ATOM 3894 C CA . ALA B 1 234 ? 7.189 -4.354 26.352 1 37.05 234 ALA B CA 1
ATOM 3895 C C . ALA B 1 234 ? 7.765 -4.067 24.968 1 37.05 234 ALA B C 1
ATOM 3897 O O . ALA B 1 234 ? 7.173 -3.32 24.185 1 37.05 234 ALA B O 1
ATOM 3898 N N . HIS B 1 235 ? 8.809 -4.725 24.749 1 34.38 235 HIS B N 1
ATOM 3899 C CA . HIS B 1 235 ? 9.411 -4.537 23.434 1 34.38 235 HIS B CA 1
ATOM 3900 C C . HIS B 1 235 ? 8.556 -5.169 22.341 1 34.38 235 HIS B C 1
ATOM 3902 O O . HIS B 1 235 ? 8.397 -4.594 21.261 1 34.38 235 HIS B O 1
ATOM 3908 N N . VAL B 1 236 ? 8.137 -6.323 22.702 1 36.09 236 VAL B N 1
ATOM 3909 C CA . VAL B 1 236 ? 7.249 -6.981 21.75 1 36.09 236 VAL B CA 1
ATOM 3910 C C . VAL B 1 236 ? 5.949 -6.19 21.622 1 36.09 236 VAL B C 1
ATOM 3912 O O . VAL B 1 236 ? 5.44 -5.995 20.516 1 36.09 236 VAL B O 1
ATOM 3915 N N . ILE B 1 237 ? 5.503 -5.879 22.763 1 36.93 237 ILE B N 1
ATOM 3916 C CA . ILE B 1 237 ? 4.335 -5.007 22.727 1 36.93 237 ILE B CA 1
ATOM 3917 C C . ILE B 1 237 ? 4.649 -3.757 21.909 1 36.93 237 ILE B C 1
ATOM 3919 O O . ILE B 1 237 ? 3.832 -3.317 21.097 1 36.93 237 ILE B O 1
ATOM 3923 N N . VAL B 1 238 ? 5.782 -3.252 22.212 1 32.25 238 VAL B N 1
ATOM 3924 C CA . VAL B 1 238 ? 6.204 -2.074 21.461 1 32.25 238 VAL B CA 1
ATOM 3925 C C . VAL B 1 238 ? 6.435 -2.448 19.999 1 32.25 238 VAL B C 1
ATOM 3927 O O . VAL B 1 238 ? 6.12 -1.67 19.096 1 32.25 238 VAL B O 1
ATOM 3930 N N . MET B 1 239 ? 6.999 -3.537 19.922 1 30.59 239 MET B N 1
ATOM 3931 C CA . MET B 1 239 ? 7.231 -3.982 18.55 1 30.59 239 MET B CA 1
ATOM 3932 C C . MET B 1 239 ? 5.921 -4.382 17.88 1 30.59 239 MET B C 1
ATOM 3934 O O . MET B 1 239 ? 5.794 -4.3 16.657 1 30.59 239 MET B O 1
ATOM 3938 N N . VAL B 1 240 ? 5.106 -5.044 18.654 1 31.14 240 VAL B N 1
ATOM 3939 C CA . VAL B 1 240 ? 3.744 -5.2 18.154 1 31.14 240 VAL B CA 1
ATOM 3940 C C . VAL B 1 240 ? 3.029 -3.851 18.175 1 31.14 240 VAL B C 1
ATOM 3942 O O . VAL B 1 240 ? 3.303 -3.009 19.034 1 31.14 240 VAL B O 1
ATOM 3945 N N . GLU B 1 241 ? 2.654 -3.368 17.108 1 29.31 241 GLU B N 1
ATOM 3946 C CA . GLU B 1 241 ? 2.118 -2.02 16.945 1 29.31 241 GLU B CA 1
ATOM 3947 C C . GLU B 1 241 ? 1.361 -1.572 18.191 1 29.31 241 GLU B C 1
ATOM 3949 O O . GLU B 1 241 ? 0.181 -1.89 18.356 1 29.31 241 GLU B O 1
ATOM 3954 N N . LEU B 1 242 ? 2.04 -1.441 19.307 1 31.4 242 LEU B N 1
ATOM 3955 C CA . LEU B 1 242 ? 1.624 -0.609 20.43 1 31.4 242 LEU B CA 1
ATOM 3956 C C . LEU B 1 242 ? 1.172 0.766 19.95 1 31.4 242 LEU B C 1
ATOM 3958 O O . LEU B 1 242 ? 1.889 1.434 19.202 1 31.4 242 LEU B O 1
ATOM 3962 N N . VAL B 1 243 ? 0.021 0.944 19.863 1 33.87 243 VAL B N 1
ATOM 3963 C CA . VAL B 1 243 ? -0.552 2.186 19.355 1 33.87 243 VAL B CA 1
ATOM 3964 C C . VAL B 1 243 ? -0.09 3.359 20.216 1 33.87 243 VAL B C 1
ATOM 3966 O O . VAL B 1 243 ? 0.07 4.476 19.72 1 33.87 243 VAL B O 1
ATOM 3969 N N . GLY B 1 244 ? 0.103 3.347 21.397 1 29.11 244 GLY B N 1
ATOM 3970 C CA . GLY B 1 244 ? 0.476 4.492 22.212 1 29.11 244 GLY B CA 1
ATOM 3971 C C . GLY B 1 244 ? 0.889 4.113 23.621 1 29.11 244 GLY B C 1
ATOM 3972 O O . GLY B 1 244 ? 0.433 3.101 24.156 1 29.11 244 GLY B O 1
ATOM 3973 N N . LEU B 1 245 ? 2.19 4.514 23.95 1 32.69 245 LEU B N 1
ATOM 3974 C CA . LEU B 1 245 ? 2.583 4.462 25.354 1 32.69 245 LEU B CA 1
ATOM 3975 C C . LEU B 1 245 ? 2.418 5.827 26.015 1 32.69 245 LEU B C 1
ATOM 3977 O O . LEU B 1 245 ? 2.817 6.847 25.45 1 32.69 245 LEU B O 1
ATOM 3981 N N . VAL B 1 246 ? 1.464 6.006 26.788 1 30.39 246 VAL B N 1
ATOM 3982 C CA . VAL B 1 246 ? 1.384 7.211 27.607 1 30.39 246 VAL B CA 1
ATOM 3983 C C . VAL B 1 246 ? 1.957 6.933 28.995 1 30.39 246 VAL B C 1
ATOM 3985 O O . VAL B 1 246 ? 1.511 6.012 29.684 1 30.39 246 VAL B O 1
ATOM 3988 N N . TYR B 1 247 ? 3.113 7.617 29.213 1 31.92 247 TYR B N 1
ATOM 3989 C CA . TYR B 1 247 ? 3.709 7.576 30.543 1 31.92 247 TYR B CA 1
ATOM 3990 C C . TYR B 1 247 ? 2.99 8.528 31.492 1 31.92 247 TYR B C 1
ATOM 3992 O O . TYR B 1 247 ? 2.897 9.728 31.224 1 31.92 247 TYR B O 1
ATOM 4000 N N . HIS B 1 248 ? 2.272 7.903 32.373 1 28.19 248 HIS B N 1
ATOM 4001 C CA . HIS B 1 248 ? 1.738 8.716 33.46 1 28.19 248 HIS B CA 1
ATOM 4002 C C . HIS B 1 248 ? 2.729 8.814 34.614 1 28.19 248 HIS B C 1
ATOM 4004 O O . HIS B 1 248 ? 2.949 7.836 35.333 1 28.19 248 HIS B O 1
ATOM 4010 N N . GLU B 1 249 ? 3.467 9.843 34.721 1 35.41 249 GLU B N 1
ATOM 4011 C CA . GLU B 1 249 ? 4.454 10.131 35.758 1 35.41 249 GLU B CA 1
ATOM 4012 C C . GLU B 1 249 ? 3.876 9.897 37.151 1 35.41 249 GLU B C 1
ATOM 4014 O O . GLU B 1 249 ? 4.562 9.38 38.035 1 35.41 249 GLU B O 1
ATOM 4019 N N . GLN B 1 250 ? 2.714 10.469 37.277 1 37.7 250 GLN B N 1
ATOM 4020 C CA . GLN B 1 250 ? 2.214 10.53 38.646 1 37.7 250 GLN B CA 1
ATOM 4021 C C . GLN B 1 250 ? 1.964 9.132 39.204 1 37.7 250 GLN B C 1
ATOM 4023 O O . GLN B 1 250 ? 2.103 8.904 40.407 1 37.7 250 GLN B O 1
ATOM 4028 N N . CYS B 1 251 ? 1.476 8.226 38.298 1 40.41 251 CYS B N 1
ATOM 4029 C CA . CYS B 1 251 ? 1.125 6.942 38.893 1 40.41 251 CYS B CA 1
ATOM 4030 C C . CYS B 1 251 ? 2.136 5.868 38.507 1 40.41 251 CYS B C 1
ATOM 4032 O O . CYS B 1 251 ? 1.993 4.707 38.895 1 40.41 251 CYS B O 1
ATOM 4034 N N . GLY B 1 252 ? 3.292 6.29 37.998 1 39.03 252 GLY B N 1
ATOM 4035 C CA . GLY B 1 252 ? 4.356 5.348 37.688 1 39.03 252 GLY B CA 1
ATOM 4036 C C . GLY B 1 252 ? 3.942 4.289 36.684 1 39.03 252 GLY B C 1
ATOM 4037 O O . GLY B 1 252 ? 4.434 3.159 36.727 1 39.03 252 GLY B O 1
ATOM 4038 N N . LYS B 1 253 ? 2.777 4.608 35.962 1 38.22 253 LYS B N 1
ATOM 4039 C CA . LYS B 1 253 ? 2.227 3.609 35.049 1 38.22 253 LYS B CA 1
ATOM 4040 C C . LYS B 1 253 ? 2.324 4.077 33.6 1 38.22 253 LYS B C 1
ATOM 4042 O O . LYS B 1 253 ? 2.433 5.276 33.335 1 38.22 253 LYS B O 1
ATOM 4047 N N . VAL B 1 254 ? 2.749 3.242 32.706 1 38.54 254 VAL B N 1
ATOM 4048 C CA . VAL B 1 254 ? 2.79 3.518 31.274 1 38.54 254 VAL B CA 1
ATOM 4049 C C . VAL B 1 254 ? 1.54 2.954 30.602 1 38.54 254 VAL B C 1
ATOM 4051 O O . VAL B 1 254 ? 1.148 1.814 30.863 1 38.54 254 VAL B O 1
ATOM 4054 N N . GLU B 1 255 ? 0.729 3.864 30.052 1 41.77 255 GLU B N 1
ATOM 4055 C CA . GLU B 1 255 ? -0.419 3.48 29.236 1 41.77 255 GLU B CA 1
ATOM 4056 C C . GLU B 1 255 ? 0.019 3.028 27.845 1 41.77 255 GLU B C 1
ATOM 4058 O O . GLU B 1 255 ? 0.788 3.721 27.176 1 41.77 255 GLU B O 1
ATOM 4063 N N . VAL B 1 256 ? -0.054 1.787 27.722 1 38.38 256 VAL B N 1
ATOM 4064 C CA . VAL B 1 256 ? 0.268 1.211 26.421 1 38.38 256 VAL B CA 1
ATOM 4065 C C . VAL B 1 256 ? -1.001 1.097 25.578 1 38.38 256 VAL B C 1
ATOM 4067 O O . VAL B 1 256 ? -2 0.529 26.024 1 38.38 256 VAL B O 1
ATOM 4070 N N . ALA B 1 257 ? -1.086 1.935 24.591 1 36.55 257 ALA B N 1
ATOM 4071 C CA . ALA B 1 257 ? -2.187 1.831 23.637 1 36.55 257 ALA B CA 1
ATOM 4072 C C . ALA B 1 257 ? -1.91 0.751 22.595 1 36.55 257 ALA B C 1
ATOM 4074 O O . ALA B 1 257 ? -0.835 0.725 21.99 1 36.55 257 ALA B O 1
ATOM 4075 N N . ILE B 1 258 ? -2.595 -0.266 22.758 1 36.31 258 ILE B N 1
ATOM 4076 C CA . ILE B 1 258 ? -2.502 -1.336 21.771 1 36.31 258 ILE B CA 1
ATOM 4077 C C . ILE B 1 258 ? -3.61 -1.178 20.733 1 36.31 258 ILE B C 1
ATOM 4079 O O . ILE B 1 258 ? -4.77 -0.947 21.084 1 36.31 258 ILE B O 1
ATOM 4083 N N . ALA B 1 259 ? -3.224 -0.938 19.562 1 32.87 259 ALA B N 1
ATOM 4084 C CA . ALA B 1 259 ? -4.198 -0.798 18.483 1 32.87 259 ALA B CA 1
ATOM 4085 C C . ALA B 1 259 ? -4.913 -2.119 18.215 1 32.87 259 ALA B C 1
ATOM 4087 O O . ALA B 1 259 ? -4.287 -3.181 18.209 1 32.87 259 ALA B O 1
ATOM 4088 N N . SER B 1 260 ? -6.155 -2.161 18.698 1 32.35 260 SER B N 1
ATOM 4089 C CA . SER B 1 260 ? -7.052 -3.257 18.345 1 32.35 260 SER B CA 1
ATOM 4090 C C . SER B 1 260 ? -8.035 -2.839 17.257 1 32.35 260 SER B C 1
ATOM 4092 O O . SER B 1 260 ? -8.297 -1.648 17.074 1 32.35 260 SER B O 1
ATOM 4094 N N . PRO B 1 261 ? -8.244 -3.684 16.287 1 30.63 261 PRO B N 1
ATOM 4095 C CA . PRO B 1 261 ? -9.284 -3.278 15.339 1 30.63 261 PRO B CA 1
ATOM 4096 C C . PRO B 1 261 ? -10.459 -2.577 16.018 1 30.63 261 PRO B C 1
ATOM 4098 O O . PRO B 1 261 ? -11.182 -1.813 15.373 1 30.63 261 PRO B O 1
ATOM 4101 N N . HIS B 1 262 ? -10.658 -2.897 17.225 1 32.79 262 HIS B N 1
ATOM 4102 C CA . HIS B 1 262 ? -11.836 -2.324 17.866 1 32.79 262 HIS B CA 1
ATOM 4103 C C . HIS B 1 262 ? -11.491 -1.034 18.603 1 32.79 262 HIS B C 1
ATOM 4105 O O . HIS B 1 262 ? -12.278 -0.55 19.419 1 32.79 262 HIS B O 1
ATOM 4111 N N . GLY B 1 263 ? -10.468 -0.55 18.423 1 31.54 263 GLY B N 1
ATOM 4112 C CA . GLY B 1 263 ? -10.057 0.697 19.05 1 31.54 263 GLY B CA 1
ATOM 4113 C C . GLY B 1 263 ? -8.783 0.564 19.862 1 31.54 263 GLY B C 1
ATOM 4114 O O . GLY B 1 263 ? -8.308 -0.547 20.104 1 31.54 263 GLY B O 1
ATOM 4115 N N . ALA B 1 264 ? -8.147 1.609 19.947 1 33.04 264 ALA B N 1
ATOM 4116 C CA . ALA B 1 264 ? -6.921 1.675 20.738 1 33.04 264 ALA B CA 1
ATOM 4117 C C . ALA B 1 264 ? -7.207 1.418 22.215 1 33.04 264 ALA B C 1
ATOM 4119 O O . ALA B 1 264 ? -8.193 1.922 22.759 1 33.04 264 ALA B O 1
ATOM 4120 N N . ARG B 1 265 ? -6.922 0.324 22.621 1 35.06 265 ARG B N 1
ATOM 4121 C CA . ARG B 1 265 ? -7.042 0.163 24.067 1 35.06 265 ARG B CA 1
ATOM 4122 C C . ARG B 1 265 ? -5.746 0.553 24.77 1 35.06 265 ARG B C 1
ATOM 4124 O O . ARG B 1 265 ? -4.658 0.384 24.216 1 35.06 265 ARG B O 1
ATOM 4131 N N . PHE B 1 266 ? -5.994 1.386 25.793 1 33.11 266 PHE B N 1
ATOM 4132 C CA . PHE B 1 266 ? -4.902 1.955 26.574 1 33.11 266 PHE B CA 1
ATOM 4133 C C . PHE B 1 266 ? -4.581 1.075 27.776 1 33.11 266 PHE B C 1
ATOM 4135 O O . PHE B 1 266 ? -5.486 0.617 28.476 1 33.11 266 PHE B O 1
ATOM 4142 N N . LEU B 1 267 ? -3.505 0.359 27.672 1 35.04 267 LEU B N 1
ATOM 4143 C CA . LEU B 1 267 ? -3.069 -0.382 28.851 1 35.04 267 LEU B CA 1
ATOM 4144 C C . LEU B 1 267 ? -2.096 0.445 29.683 1 35.04 267 LEU B C 1
ATOM 4146 O O . LEU B 1 267 ? -1.236 1.139 29.135 1 35.04 267 LEU B O 1
ATOM 4150 N N . LEU B 1 268 ? -2.414 0.63 30.89 1 33.58 268 LEU B N 1
ATOM 4151 C CA . LEU B 1 268 ? -1.517 1.248 31.86 1 33.58 268 LEU B CA 1
ATOM 4152 C C . LEU B 1 268 ? -0.53 0.227 32.415 1 33.58 268 LEU B C 1
ATOM 4154 O O . LEU B 1 268 ? -0.935 -0.806 32.952 1 33.58 268 LEU B O 1
ATOM 4158 N N . VAL B 1 269 ? 0.684 0.189 31.865 1 35.9 269 VAL B N 1
ATOM 4159 C CA . VAL B 1 269 ? 1.71 -0.719 32.368 1 35.9 269 VAL B CA 1
ATOM 4160 C C . VAL B 1 269 ? 2.657 0.035 33.299 1 35.9 269 VAL B C 1
ATOM 4162 O O . VAL B 1 269 ? 2.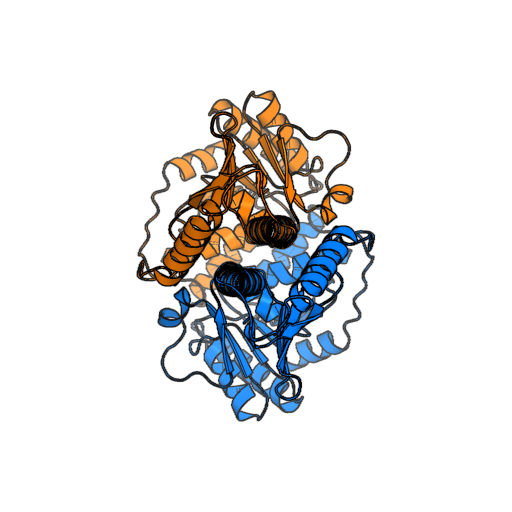893 1.232 33.118 1 35.9 269 VAL B O 1
ATOM 4165 N N . PRO B 1 270 ? 3.004 -0.517 34.433 1 32.71 270 PRO B N 1
ATOM 4166 C CA . PRO B 1 270 ? 3.97 0.164 35.298 1 32.71 270 PRO B CA 1
ATOM 4167 C C . PRO B 1 270 ? 5.274 0.499 34.577 1 32.71 270 PRO B C 1
ATOM 4169 O O . PRO B 1 270 ? 5.705 -0.247 33.695 1 32.71 270 PRO B O 1
ATOM 4172 N N . ASN B 1 271 ? 5.709 1.716 34.745 1 35.24 271 ASN B N 1
ATOM 4173 C CA . ASN B 1 271 ? 6.9 2.327 34.165 1 35.24 271 ASN B CA 1
ATOM 4174 C C . ASN B 1 271 ? 8.113 1.408 34.278 1 35.24 271 ASN B C 1
ATOM 4176 O O . ASN B 1 271 ? 9.019 1.464 33.445 1 35.24 271 ASN B O 1
ATOM 4180 N N . GLU B 1 272 ? 8.104 0.634 35.216 1 35.96 272 GLU B N 1
ATOM 4181 C CA . GLU B 1 272 ? 9.281 -0.184 35.489 1 35.96 272 GLU B CA 1
ATOM 4182 C C . GLU B 1 272 ? 9.423 -1.307 34.466 1 35.96 272 GLU B C 1
ATOM 4184 O O . GLU B 1 272 ? 10.457 -1.976 34.41 1 35.96 272 GLU B O 1
ATOM 4189 N N . LEU B 1 273 ? 8.371 -1.537 33.758 1 33.87 273 LEU B N 1
ATOM 4190 C CA . LEU B 1 273 ? 8.404 -2.633 32.796 1 33.87 273 LEU B CA 1
ATOM 4191 C C . LEU B 1 273 ? 8.811 -2.132 31.415 1 33.87 273 LEU B C 1
ATOM 4193 O O . LEU B 1 273 ? 8.986 -2.926 30.488 1 33.87 273 LEU B O 1
ATOM 4197 N N . ILE B 1 274 ? 8.722 -0.92 31.255 1 30.85 274 ILE B N 1
ATOM 4198 C CA . ILE B 1 274 ? 9.226 -0.391 29.992 1 30.85 274 ILE B CA 1
ATOM 4199 C C . ILE B 1 274 ? 10.665 0.087 30.17 1 30.85 274 ILE B C 1
ATOM 4201 O O . ILE B 1 274 ? 10.967 0.832 31.106 1 30.85 274 ILE B O 1
#

Radius of gyration: 24.42 Å; Cα contacts (8 Å, |Δi|>4): 1025; chains: 2; bounding box: 46×63×74 Å

Nearest PDB structures (foldseek):
  1ydh-assembly1_B  TM=9.973E-01  e=3.451E-28  Arabidopsis thaliana
  5zbk-assembly1_A-2  TM=9.607E-01  e=1.925E-21  Pseudomonas aeruginosa PAO1
  5zbj-assembly1_A-2  TM=9.513E-01  e=1.468E-20  Pseudomonas aeruginosa PAO1
  5its-assembly2_C  TM=9.613E-01  e=1.602E-19  Corynebacterium glutamicum ATCC 13032
  1t35-assembly1_C  TM=8.995E-01  e=2.819E-18  Bacillus subtilis

Secondary structure (DSSP, 8-state):
-EEE--SS--SSHHHHHHHHHHHHHHHHTT--EEE---SSHHHHHHHHHHHHTT--EEEEEEGGGHHHH--S---SEEEEESSHHHHHHHHHHH-S-EEE-S-SHHHHHHHHHHHHHHHTTS----EEEE-GGGTTHHHHHHHHHHHHHTSS-GGGGGSSEEESSHHHHHHHHHH--------S-----SS-HHHHHHHHHHHHHHHTS---S---HHHHHHHHHHHHHHHHHHHHHHHTTEEEEEEETTTTEEEEEEEETTEEEEEEEEGGG-/-EEE--SS--SSHHHHHHHHHHHHHHHHTT--EEE---SSHHHHHHHHHHHHTT--EEEEEEGGGHHHH--S---SEEEEESSHHHHHHHHHHH-S-EEE-S-SHHHHHHHHHHHHHHHTTS----EEEE-GGGTTHHHHHHHHHHHHHTSS-GGGGGSSEEESSHHHHHHHHHT--------S-----SS-HHHHHHHHHHHHHHHTS---S---HHHHHHHHHHHHHHHHHHHHHHHTTEEEEEEETTTTEEEEEEEETTEEEEEEEEGGG-

Organism: Hevea brasiliensis (NCBI:txid3981)

Sequence (548 aa):
MCVFCGSNSGYRQVFSDAATELGDELAKRRIDLVYGGGSVGLMGLISQKVYDGGCHVLGVIPRALMPLEISGQTVGEVRIVSDMHERKAAMAREADAFIALPGGYGTMEELLEMITWLQLGIHKKPVGLLNVDGYYNCLLALFDNGVEEGFIKPRARDIFVSAPTAIELLEKMEQYTPSHQQVAPQKAGIWSNSMYVVLEDLLKHCEMVPQSSDLSGLSRLFMRTWASVTKVVAHVIVMVELVGLVYHEQCGKVEVAIASPHGARFLLVPNELIMCVFCGSNSGYRQVFSDAATELGDELAKRRIDLVYGGGSVGLMGLISQKVYDGGCHVLGVIPRALMPLEISGQTVGEVRIVSDMHERKAAMAREADAFIALPGGYGTMEELLEMITWLQLGIHKKPVGLLNVDGYYNCLLALFDNGVEEGFIKPRARDIFVSAPTAIELLEKMEQYTPSHQQVAPQKAGIWSNSMYVVLEDLLKHCEMVPQSSDLSGLSRLFMRTWASVTKVVAHVIVMVELVGLVYHEQCGKVEVAIASPHGARFLLVPNELI

pLDDT: mean 73.27, std 28.27, range [26.31, 98.82]

Foldseek 3Di:
DEEFEALAQDDDCLQLVQLLQLLQVCLVVQHEYEYQFFCHHSRVSSQVSVVVSVHAYEHEYEPVCCVPRYDDDTDHHYHYDHDDVLSLLQSVLVDQAYEYGYYDPSSVVSLVVVLVCLLQPLDLGAYEYQQAPNSCVVVLVVLVVCCVVVNDPPVSNPSYYYDNHSVVGVVVRVVDDRPPPNPPPPPDQPVPPVVVVVVVVVLVVVVPLPPDPVQPPVSVVVVVVVLVVLLVCVVVLVVQSQNDWCQDVVVQWTFGFHDGSVGTHTDTHHVSSD/DEEFEALAQDDDCLQLVQLLQLLQVCLVVQHEYEYQFFCHHSRVSSQVSVVVSVHAYEHEYEPVCCVPRYDDDTDHHYHYDHDDVLSLLLSVLVDQAYEYGYYDPSSVVSLVVVLVCLLQPLDLGAYEYQQAPNSCVVVLVVLVVCCVVVNDPPVSNPQYYYDNHSVVRVVVRVVDDRPPPNPPPPPDQPPPPVVVVVVVVVLVVVVPLPPDPVQPPVSVVVVVVQLVVLLVCVVVLVVQSQNDWDQDVVVQWTFGFHDGSVGTHTDTHHVSSD

InterPro domains:
  IPR005269 Cytokinin riboside 5'-monophosphate phosphoribohydrolase LOG [TIGR00730] (1-176)
  IPR031100 LOG family [PF03641] (43-173)

Solvent-accessible surface area (backbone atoms only — not comparable to full-atom values): 28142 Å² total; per-residue (Å²): 59,22,46,37,42,9,70,40,43,41,73,53,66,68,51,46,50,49,31,40,49,36,14,47,53,32,18,74,68,66,42,40,42,31,35,62,45,31,32,30,35,33,37,22,47,23,49,46,38,20,39,74,53,72,28,57,33,39,16,34,27,26,60,81,45,41,80,77,31,43,65,81,75,71,67,73,43,74,44,77,35,84,36,71,68,53,27,51,52,52,45,57,68,74,26,70,30,38,35,33,45,71,35,26,53,60,25,52,22,54,48,30,46,53,50,34,33,42,72,61,58,73,43,71,57,49,39,37,37,44,31,51,91,53,68,46,49,33,51,55,49,34,54,52,49,21,34,75,38,43,35,29,57,70,74,62,69,65,69,50,47,73,26,64,44,52,68,60,36,53,54,52,50,72,66,60,67,74,77,67,74,66,68,55,71,85,61,80,58,83,71,43,70,63,57,52,51,46,50,50,47,46,50,53,51,57,66,59,52,72,83,63,85,86,52,51,77,67,44,51,54,43,47,51,48,42,46,47,44,31,36,44,44,36,41,33,42,55,63,26,67,42,61,33,75,45,74,40,75,89,75,47,25,20,21,36,13,36,59,40,95,88,40,68,42,72,37,70,38,51,43,84,35,99,59,21,46,36,43,8,70,39,43,40,72,52,66,69,50,46,50,48,32,40,49,35,14,47,53,32,19,76,69,65,41,40,41,32,35,64,44,32,30,29,36,33,37,23,47,23,50,46,38,21,41,73,52,70,27,58,33,39,17,34,27,26,59,83,45,42,78,79,30,44,61,83,74,72,67,74,42,74,43,77,37,84,36,71,68,52,28,52,51,52,45,56,67,74,26,69,30,39,36,32,44,70,36,25,54,59,26,51,22,56,48,28,44,53,51,34,33,40,72,62,57,73,44,73,56,47,38,36,36,44,30,52,91,53,67,45,49,32,52,54,49,35,53,52,47,21,33,76,39,44,36,29,58,69,75,63,70,63,68,51,48,73,26,64,42,53,69,61,34,54,54,54,50,72,66,59,69,73,78,68,76,67,69,54,71,84,63,81,56,83,71,43,70,62,59,54,50,47,50,50,47,46,49,55,53,57,65,60,53,72,84,62,86,86,52,51,78,68,44,50,52,43,46,52,49,42,46,48,44,32,34,42,42,38,44,34,41,54,63,26,66,41,61,34,74,44,75,38,75,89,74,47,24,22,22,36,13,36,58,39,97,86,41,67,42,71,37,71,38,51,42,83,34,99